Protein AF-0000000076552518 (afdb_homodimer)

Nearest PDB structures (foldseek):
  6man-assembly1_A  TM=9.124E-01  e=2.185E-37  Rickettsia bellii RML369-C
  6dlk-assembly1_A  TM=9.193E-01  e=5.960E-36  Rickettsia rickettsii str. 'Sheila Smith'
  6ptv-assembly1_A  TM=9.094E-01  e=1.581E-35  Rickettsia rickettsii str. 'Sheila Smith'
  5w7z-assembly1_A  TM=9.107E-01  e=2.439E-35  Rickettsia conorii str. Malish 7
  6dm6-assembly1_B  TM=9.093E-01  e=4.194E-35  Rickettsia conorii str. Malish 7

InterPro domains:
  IPR001001 DNA polymerase III, beta sliding clamp [PIRSF000804] (11-383)
  IPR001001 DNA polymerase III, beta sliding clamp [PTHR30478] (12-383)
  IPR001001 DNA polymerase III, beta sliding clamp [SM00480] (27-379)
  IPR001001 DNA polymerase III, beta sliding clamp [TIGR00663] (12-382)
  IPR001001 DNA polymerase III, beta sliding clamp [cd00140] (11-382)
  IPR022634 DNA polymerase III, beta sliding clamp, N-terminal [PF00712] (12-129)
  IPR022635 DNA polymerase III, beta sliding clamp, C-terminal [PF02768] (260-382)
  IPR022637 DNA polymerase III, beta sliding clamp, central [PF02767] (139-256)
  IPR046938 DNA clamp superfamily [SSF55979] (10-126)
  IPR046938 DNA clamp superfamily [SSF55979] (138-257)
  IPR046938 DNA clamp superfamily [SSF55979] (259-383)

pLDDT: mean 94.81, std 9.55, range [23.59, 98.88]

Radius of gyration: 32.51 Å; Cα contacts (8 Å, |Δi|>4): 1850; chains: 2; bounding box: 91×84×56 Å

Foldseek 3Di:
DPPPDQPPKKWKKKDWLVQVLVVLVLFLLQQDPDDPDVQLQKWKWWDDDQKIWIWHHPPQKMKIFIDGIGTPMTDMAIFRRVVVNVVSVPADTDMWIWIQDPQRWIWIDDVPDIDITHTDDPVPDDDDDDDDPDQWKKDFLVVLLLQLLQALVAQAPDVVPQQQQFWKWKDAQFKIKIWHHRPFKIKIKMFGRHGIPNHHDIDIFTDGSSLSVSSNVLSVPAPDRIWIWDDDPFKTWIGGPRMIMMGTTGDDDDDPVVVQDDDPFDWKWKDQLLLVLVQLVVQLQAADPVQSKWKWKDDDQKTKIKHHDPPRGIDMDMDRGDTDDPIAMEMFRSVLSNSNSVSVVSGAMKMWTGDHRQGKIWIDHPPDDPRMDIIMIGGTDDD/DPPPPQPPKKWKKKDWLVQVLVVLVLFLLQQDPDDPDVQLQWWKWWDDDQKIWTWHHPPFKMKIFIDGIGTPMTHMAIFRRVVVNVVSVPADTDMWIWIQDPQRWIWIDDVPDIDITHTDDPVPDDDDDDDDPDQWKKDFLVVLLLQLLQALVAQAPDVVPQQQQFWKWKDAQFKIKIWHHRPFKIKIKMFGRHGIPNHHDIDIFTDGSSLSVSSNVLSVPAPDRIWIWDDDPFKTWIGGPRMIMMGTTGDDDDDPVVVQDDDQFDWKWKDQLLLVLVQLVVQLQAADPVQSKWKWKDDDQKTKIKHHDPVRGIDMDMDRTDTDDPIAMEMFRSVLSNSNSVSVVSGAMKMWTGDHRQGKIWIDHPPDDPRMDIIMIGGTDDD

Secondary structure (DSSP, 8-state):
-----------EEEEEHHHHHHHHHHHHTTS-SS-SSGGGGEEEEEEETTEEEEEEE-SSEEEEEEEEEEEEE-EEEEEEHHHHHHHHHHSPSSEEEEEE-GGGEEEEEETTEEEEEE---GGGSPP-PPPPSS--EEEEHHHHHHHHHHHGGGS---TT-GGGSEEEEEEETTEEEEEEE-SSEEEEEEEES---TT--SEEEEEEEHHHHHHHHHHHHT---SEEEEEE-SSEEEEEETTEEEEEEPP-SPPP-GGGGS-S---EEEEEEHHHHHHHHHHHHTTS-TTT-EEEEEE-SSEEEEEEEETTTEEEEEEEE----S--EEEEEEHHHHHHHHHHTTT-SEEEEEESSSSSPEEEEETT--TTEEEEEEEPPB--/--------PPPEEEEEHHHHHHHHHHHHTTS-SS-SSGGGGEEEEEEETTEEEEEEE-SSEEEEEEEEEEEEE-EEEEEEHHHHHHHHHHSPSSEEEEEE-GGGEEEEEETTEEEEEE---GGGSPP-PPPPSS--EEEEHHHHHHHHHHHGGGS---TT-GGGSEEEEEEETTEEEEEEE-SSEEEEEEEES---TT--SEEEEEEEHHHHHHHHHHHHT---SEEEEEE-SSEEEEEETTEEEEEEPPPSPPP-GGGGS-S---EEEEEEHHHHHHHHHHHHTTS-TTT-EEEEEE-SSEEEEEEEETTTEEEEEEEE----S--EEEEEEHHHHHHHHHHTTT-SEEEEEESSSSSPEEEEETT--TTEEEEEEEPPB--

Sequence (766 aa):
MAETAPPTGNLEITVSRAELLRELTAAQSVVERKTTIPILSNFLFEAADDKLTITATDLDQSLRTSCVAKVKKPGACTIPARKLYDYIKLLPEGDISIKLMDNHWVQLRAGRSNTKMVGMARANFPQVPEFPASGAVKISVPSLKNMVSKTIFSISNEESRYTLNGALLVLKAESMAMVATDGHRLAHIEKLGETLDGISGEKKTLIPRKALSELSGLLSNTDAETLDFADDDQTLFFRVGGRVLTSRKLTGQFPNYEAVLPRDNNKFVIVRSEDLMGSIQRVAQFADERSGAIKIRLEQNELKLSSSSTDAGESEDSIETPYNYDPLVVGFNSQYLLDFLKAIGNTGEVRLEFKDAQSAGQMRPEDGNEDVKYRYILMPMRIMAETAPPTGNLEITVSRAELLRELTAAQSVVERKTTIPILSNFLFEAADDKLTITATDLDQSLRTSCVAKVKKPGACTIPARKLYDYIKLLPEGDISIKLMDNHWVQLRAGRSNTKMVGMARANFPQVPEFPASGAVKISVPSLKNMVSKTIFSISNEESRYTLNGALLVLKAESMAMVATDGHRLAHIEKLGETLDGISGEKKTLIPRKALSELSGLLSNTDAETLDFADDDQTLFFRVGGRVLTSRKLTGQFPNYEAVLPRDNNKFVIVRSEDLMGSIQRVAQFADERSGAIKIRLEQNELKLSSSSTDAGESEDSIETPYNYDPLVVGFNSQYLLDFLKAIGNTGEVRLEFKDAQSAGQMRPEDGNEDVKYRYILMPMRI

Solvent-accessible surface area (backbone atoms only — not comparable to full-atom values): 39518 Å² total; per-residue (Å²): 128,84,78,71,69,74,69,83,44,58,23,29,36,37,32,44,40,67,57,50,48,54,50,44,62,69,31,51,76,52,33,52,93,73,71,94,53,70,68,38,43,25,31,38,41,38,36,51,94,46,27,34,36,40,36,22,30,66,83,52,36,35,33,39,35,64,43,70,22,51,59,80,32,43,17,56,40,27,40,45,36,66,61,48,50,60,48,57,71,60,50,71,87,49,57,33,36,39,34,50,48,76,92,36,26,35,36,40,35,41,90,61,33,44,33,36,34,58,31,47,63,56,88,73,49,78,86,73,89,72,80,72,93,68,79,58,29,60,40,53,32,70,59,50,46,53,42,46,60,55,19,59,85,30,33,30,85,51,78,88,42,64,54,28,30,18,33,40,38,38,41,27,39,46,25,39,33,37,37,13,27,53,86,55,36,36,18,37,35,34,37,50,80,39,73,25,65,90,45,76,62,76,46,77,46,45,42,34,49,69,54,50,54,53,46,48,57,52,54,72,71,52,89,51,64,48,27,40,37,39,70,61,96,53,39,37,34,38,33,52,75,81,30,38,39,36,28,51,47,58,72,78,76,64,74,74,59,74,77,71,54,78,84,69,54,79,37,62,39,59,44,46,29,50,59,52,49,48,43,48,58,53,19,48,74,16,17,36,86,87,67,31,41,31,37,40,37,38,48,86,34,27,43,34,38,29,21,54,26,92,86,56,23,36,23,32,27,54,43,84,31,73,38,90,61,81,67,46,59,37,20,33,44,43,63,64,54,48,53,53,42,55,51,63,65,44,54,63,40,32,30,42,34,30,62,54,56,76,45,56,30,38,39,29,63,62,82,53,55,93,46,42,50,57,44,35,37,37,49,49,42,93,118,131,82,79,72,69,74,64,85,45,58,24,28,36,37,32,44,41,66,56,49,48,56,50,42,62,70,32,52,76,51,34,51,93,75,71,94,53,70,69,38,42,22,30,38,41,39,36,51,94,44,27,34,36,40,35,22,30,65,84,53,37,36,34,40,34,63,45,73,24,51,59,80,31,42,17,55,39,28,41,47,36,65,62,47,50,60,49,58,70,59,52,71,89,50,57,32,37,39,32,50,47,77,92,36,26,34,37,40,36,41,90,60,32,43,34,35,33,59,32,48,63,55,87,72,49,79,87,73,89,72,80,70,94,68,78,58,29,60,40,53,32,69,59,50,45,50,42,46,60,53,18,59,86,29,32,30,85,50,79,89,43,62,56,28,32,18,34,39,37,37,42,27,40,45,25,40,33,36,37,14,28,52,84,53,36,33,18,37,35,35,37,51,80,40,74,24,64,89,45,76,62,77,46,78,46,43,42,35,49,69,54,49,54,53,47,47,56,51,54,75,71,52,88,52,66,49,26,41,38,38,70,64,96,53,38,36,33,38,33,53,74,78,29,38,41,37,28,50,47,61,71,78,75,65,76,75,60,74,76,70,54,79,85,70,55,79,37,62,40,60,45,49,29,52,59,51,50,47,43,48,57,54,20,48,73,16,19,36,86,86,67,32,41,31,36,40,37,40,45,87,34,26,43,33,39,32,20,54,23,95,86,55,23,34,22,32,28,55,44,84,33,73,40,91,60,81,68,47,62,38,21,34,45,43,64,64,56,48,52,54,40,56,50,64,65,44,53,61,41,31,31,42,34,29,62,56,56,76,46,57,32,37,38,30,62,62,81,55,55,93,46,43,50,56,44,35,37,37,50,48,41,93,118

Structure (mmCIF, N/CA/C/O backbone):
data_AF-0000000076552518-model_v1
#
loop_
_entity.id
_entity.type
_entity.pdbx_description
1 polymer 'Beta sliding clamp'
#
loop_
_atom_site.group_PDB
_atom_site.id
_atom_site.type_symbol
_atom_site.label_atom_id
_atom_site.label_alt_id
_atom_site.label_comp_id
_atom_site.label_asym_id
_atom_site.label_entity_id
_atom_site.label_seq_id
_atom_site.pdbx_PDB_ins_code
_atom_site.Cartn_x
_atom_site.Cartn_y
_atom_site.Cartn_z
_atom_site.occupancy
_atom_site.B_iso_or_equiv
_atom_site.auth_seq_id
_atom_site.auth_comp_id
_atom_site.auth_asym_id
_atom_site.auth_atom_id
_atom_site.pdbx_PDB_model_num
ATOM 1 N N . MET A 1 1 ? -46.531 -30.109 -12.133 1 23.97 1 MET A N 1
ATOM 2 C CA . MET A 1 1 ? -45.625 -29.656 -11.086 1 23.97 1 MET A CA 1
ATOM 3 C C . MET A 1 1 ? -45.469 -28.141 -11.141 1 23.97 1 MET A C 1
ATOM 5 O O . MET A 1 1 ? -45.094 -27.578 -12.18 1 23.97 1 MET A O 1
ATOM 9 N N . ALA A 1 2 ? -46.25 -27.406 -10.18 1 28.69 2 ALA A N 1
ATOM 10 C CA . ALA A 1 2 ? -46.5 -25.969 -10.258 1 28.69 2 ALA A CA 1
ATOM 11 C C . ALA A 1 2 ? -45.188 -25.188 -10.352 1 28.69 2 ALA A C 1
ATOM 13 O O . ALA A 1 2 ? -44.25 -25.422 -9.578 1 28.69 2 ALA A O 1
ATOM 14 N N . GLU A 1 3 ? -44.75 -24.734 -11.484 1 29.86 3 GLU A N 1
ATOM 15 C CA . GLU A 1 3 ? -43.688 -23.781 -11.75 1 29.86 3 GLU A CA 1
ATOM 16 C C . GLU A 1 3 ? -43.688 -22.641 -10.719 1 29.86 3 GLU A C 1
ATOM 18 O O . GLU A 1 3 ? -44.625 -21.828 -10.695 1 29.86 3 GLU A O 1
ATOM 23 N N . THR A 1 4 ? -43.281 -22.891 -9.523 1 33.81 4 THR A N 1
ATOM 24 C CA . THR A 1 4 ? -43.406 -21.953 -8.406 1 33.81 4 THR A CA 1
ATOM 25 C C . THR A 1 4 ? -42.812 -20.609 -8.781 1 33.81 4 THR A C 1
ATOM 27 O O . THR A 1 4 ? -41.656 -20.516 -9.203 1 33.81 4 THR A O 1
ATOM 30 N N . ALA A 1 5 ? -43.656 -19.656 -9.125 1 38.97 5 ALA A N 1
ATOM 31 C CA . ALA A 1 5 ? -43.312 -18.25 -9.398 1 38.97 5 ALA A CA 1
ATOM 32 C C . ALA A 1 5 ? -42.25 -17.75 -8.406 1 38.97 5 ALA A C 1
ATOM 34 O O . ALA A 1 5 ? -42.344 -18.047 -7.207 1 38.97 5 ALA A O 1
ATOM 35 N N . PRO A 1 6 ? -41 -17.453 -8.914 1 42.34 6 PRO A N 1
ATOM 36 C CA . PRO A 1 6 ? -40.094 -16.875 -7.918 1 42.34 6 PRO A CA 1
ATOM 37 C C . PRO A 1 6 ? -40.812 -15.93 -6.957 1 42.34 6 PRO A C 1
ATOM 39 O O . PRO A 1 6 ? -41.844 -15.328 -7.32 1 42.34 6 PRO A O 1
ATOM 42 N N . PRO A 1 7 ? -40.75 -16.094 -5.621 1 45.88 7 PRO A N 1
ATOM 43 C CA . PRO A 1 7 ? -41.5 -15.234 -4.715 1 45.88 7 PRO A CA 1
ATOM 44 C C . PRO A 1 7 ? -41.406 -13.75 -5.086 1 45.88 7 PRO A C 1
ATOM 46 O O . PRO A 1 7 ? -40.312 -13.242 -5.355 1 45.88 7 PRO A O 1
ATOM 49 N N . THR A 1 8 ? -42.219 -13.195 -5.77 1 49.84 8 THR A N 1
ATOM 50 C CA . THR A 1 8 ? -42.344 -11.773 -6.059 1 49.84 8 THR A CA 1
ATOM 51 C C . THR A 1 8 ? -42.281 -10.953 -4.773 1 49.84 8 THR A C 1
ATOM 53 O O . THR A 1 8 ? -42.781 -9.82 -4.734 1 49.84 8 THR A O 1
ATOM 56 N N . GLY A 1 9 ? -42.031 -11.609 -3.486 1 60.78 9 GLY A N 1
ATOM 57 C CA . GLY A 1 9 ? -42.094 -10.844 -2.256 1 60.78 9 GLY A CA 1
ATOM 58 C C . GLY A 1 9 ? -40.969 -9.828 -2.115 1 60.78 9 GLY A C 1
ATOM 59 O O . GLY A 1 9 ? -40.031 -9.844 -2.883 1 60.78 9 GLY A O 1
ATOM 60 N N . ASN A 1 10 ? -41.188 -8.695 -1.335 1 83 10 ASN A N 1
ATOM 61 C CA . ASN A 1 10 ? -40.281 -7.664 -0.858 1 83 10 ASN A CA 1
ATOM 62 C C . ASN A 1 10 ? -39.281 -8.219 0.154 1 83 10 ASN A C 1
ATOM 64 O O . ASN A 1 10 ? -39.688 -8.859 1.13 1 83 10 ASN A O 1
ATOM 68 N N . LEU A 1 11 ? -37.969 -8.273 -0.072 1 95.81 11 LEU A N 1
ATOM 69 C CA . LEU A 1 11 ? -36.906 -8.789 0.781 1 95.81 11 LEU A CA 1
ATOM 70 C C . LEU A 1 11 ? -36.781 -7.973 2.061 1 95.81 11 LEU A C 1
ATOM 72 O O . LEU A 1 11 ? -36.656 -6.75 2.006 1 95.81 11 LEU A O 1
ATOM 76 N N . GLU A 1 12 ? -36.938 -8.648 3.246 1 98.25 12 GLU A N 1
ATOM 77 C CA . GLU A 1 12 ? -36.688 -8.055 4.559 1 98.25 12 GLU A CA 1
ATOM 78 C C . GLU A 1 12 ? -35.969 -9.039 5.48 1 98.25 12 GLU A C 1
ATOM 80 O O . GLU A 1 12 ? -36.562 -10.055 5.887 1 98.25 12 GLU A O 1
ATOM 85 N N . ILE A 1 13 ? -34.75 -8.703 5.82 1 98.75 13 ILE A N 1
ATOM 86 C CA . ILE A 1 13 ? -33.969 -9.656 6.59 1 98.75 13 ILE A CA 1
ATOM 87 C C . ILE A 1 13 ? -33.156 -8.914 7.645 1 98.75 13 ILE A C 1
ATOM 89 O O . ILE A 1 13 ? -33 -7.695 7.582 1 98.75 13 ILE A O 1
ATOM 93 N N . THR A 1 14 ? -32.656 -9.656 8.617 1 98.81 14 THR A N 1
ATOM 94 C CA . THR A 1 14 ? -31.641 -9.219 9.578 1 98.81 14 THR A CA 1
ATOM 95 C C . THR A 1 14 ? -30.438 -10.164 9.57 1 98.81 14 THR A C 1
ATOM 97 O O . THR A 1 14 ? -30.609 -11.383 9.617 1 98.81 14 THR A O 1
ATOM 100 N N . VAL A 1 15 ? -29.297 -9.641 9.461 1 98.75 15 VAL A N 1
ATOM 101 C CA . VAL A 1 15 ? -28.078 -10.438 9.359 1 98.75 15 VAL A CA 1
ATOM 102 C C . VAL A 1 15 ? -26.984 -9.82 10.227 1 98.75 15 VAL A C 1
ATOM 104 O O . VAL A 1 15 ? -26.969 -8.609 10.445 1 98.75 15 VAL A O 1
ATOM 107 N N . SER A 1 16 ? -26.094 -10.656 10.711 1 98.5 16 SER A N 1
ATOM 108 C CA . SER A 1 16 ? -24.953 -10.141 11.469 1 98.5 16 SER A CA 1
ATOM 109 C C . SER A 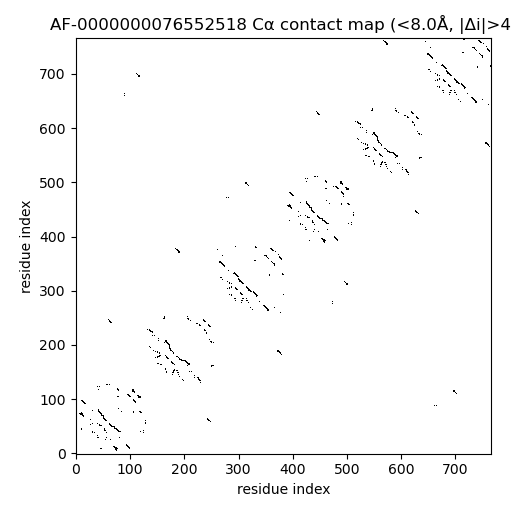1 16 ? -23.953 -9.438 10.562 1 98.5 16 SER A C 1
ATOM 111 O O . SER A 1 16 ? -23.625 -9.93 9.484 1 98.5 16 SER A O 1
ATOM 113 N N . ARG A 1 17 ? -23.391 -8.289 11.023 1 98.44 17 ARG A N 1
ATOM 114 C CA . ARG A 1 17 ? -22.391 -7.547 10.273 1 98.44 17 ARG A CA 1
ATOM 115 C C . ARG A 1 17 ? -21.172 -8.414 9.992 1 98.44 17 ARG A C 1
ATOM 117 O O . ARG A 1 17 ? -20.641 -8.414 8.875 1 98.44 17 ARG A O 1
ATOM 124 N N . ALA A 1 18 ? -20.75 -9.156 10.938 1 98.38 18 ALA A N 1
ATOM 125 C CA . ALA A 1 18 ? -19.562 -9.992 10.805 1 98.38 18 ALA A CA 1
ATOM 126 C C . ALA A 1 18 ? -19.75 -11.055 9.727 1 98.38 18 ALA A C 1
ATOM 128 O O . ALA A 1 18 ? -18.875 -11.25 8.875 1 98.38 18 ALA A O 1
ATOM 129 N N . GLU A 1 19 ? -20.891 -11.711 9.727 1 98 19 GLU A N 1
ATOM 130 C CA . GLU A 1 19 ? -21.172 -12.766 8.758 1 98 19 GLU A CA 1
ATOM 131 C C . GLU A 1 19 ? -21.312 -12.195 7.352 1 98 19 GLU A C 1
ATOM 133 O O . GLU A 1 19 ? -20.797 -12.766 6.391 1 98 19 GLU A O 1
ATOM 138 N N . LEU A 1 20 ? -22.016 -11.125 7.312 1 98.81 20 LEU A N 1
ATOM 139 C CA . LEU A 1 20 ? -22.219 -10.492 6.012 1 98.81 20 LEU A CA 1
ATOM 140 C C . LEU A 1 20 ? -20.891 -10.039 5.414 1 98.81 20 LEU A C 1
ATOM 142 O O . LEU A 1 20 ? -20.609 -10.297 4.238 1 98.81 20 LEU A O 1
ATOM 146 N N . LEU A 1 21 ? -20.078 -9.375 6.199 1 98.75 21 LEU A N 1
ATOM 147 C CA . LEU A 1 21 ? -18.797 -8.883 5.723 1 98.75 21 LEU A CA 1
ATOM 148 C C . LEU A 1 21 ? -17.906 -10.031 5.25 1 98.75 21 LEU A C 1
ATOM 150 O O . LEU A 1 21 ? -17.219 -9.922 4.234 1 98.75 21 LEU A O 1
ATOM 154 N N . ARG A 1 22 ? -17.906 -11.117 5.973 1 97.88 22 ARG A N 1
ATOM 155 C CA . ARG A 1 22 ? -17.125 -12.289 5.605 1 97.88 22 ARG A CA 1
ATOM 156 C C . ARG A 1 22 ? -17.5 -12.781 4.207 1 97.88 22 ARG A C 1
ATOM 158 O O . ARG A 1 22 ? -16.609 -13.039 3.387 1 97.88 22 ARG A O 1
ATOM 165 N N . GLU A 1 23 ? -18.75 -12.867 3.941 1 98.38 23 GLU A N 1
ATOM 166 C CA . GLU A 1 23 ? -19.219 -13.391 2.658 1 98.38 23 GLU A CA 1
ATOM 167 C C . GLU A 1 23 ? -19 -12.375 1.539 1 98.38 23 GLU A C 1
ATOM 169 O O . GLU A 1 23 ? -18.656 -12.742 0.415 1 98.38 23 GLU A O 1
ATOM 174 N N . LEU A 1 24 ? -19.25 -11.109 1.886 1 98.75 24 LEU A N 1
ATOM 175 C CA . LEU A 1 24 ? -19 -10.078 0.892 1 98.75 24 LEU A CA 1
ATOM 176 C C . LEU A 1 24 ? -17.516 -10.039 0.52 1 98.75 24 LEU A C 1
ATOM 178 O O . LEU A 1 24 ? -17.172 -9.797 -0.64 1 98.75 24 LEU A O 1
ATOM 182 N N . THR A 1 25 ? -16.656 -10.242 1.462 1 98.25 25 THR A N 1
ATOM 183 C CA . THR A 1 25 ? -15.219 -10.258 1.227 1 98.25 25 THR A CA 1
ATOM 184 C C . THR A 1 25 ? -14.844 -11.367 0.254 1 98.25 25 THR A C 1
ATOM 186 O O . THR A 1 25 ? -14.008 -11.172 -0.627 1 98.25 25 THR A O 1
ATOM 189 N N . ALA A 1 26 ? -15.469 -12.453 0.368 1 97.44 26 ALA A N 1
ATOM 190 C CA . ALA A 1 26 ? -15.195 -13.578 -0.517 1 97.44 26 ALA A CA 1
ATOM 191 C C . ALA A 1 26 ? -15.695 -13.297 -1.934 1 97.44 26 ALA A C 1
ATOM 193 O O . ALA A 1 26 ? -15.047 -13.688 -2.91 1 97.44 26 ALA A O 1
ATOM 194 N N . ALA A 1 27 ? -16.75 -12.57 -2.053 1 98 27 ALA A N 1
ATOM 195 C CA . ALA A 1 27 ? -17.438 -12.477 -3.334 1 98 27 ALA A CA 1
ATOM 196 C C . ALA A 1 27 ? -17 -11.234 -4.105 1 98 27 ALA A C 1
ATOM 198 O O . ALA A 1 27 ? -17.141 -11.172 -5.332 1 98 27 ALA A O 1
ATOM 199 N N . GLN A 1 28 ? -16.531 -10.258 -3.398 1 97.06 28 GLN A N 1
ATOM 200 C CA . GLN A 1 28 ? -16.328 -8.938 -3.988 1 97.06 28 GLN A CA 1
ATOM 201 C C . GLN A 1 28 ? -15.305 -9.008 -5.121 1 97.06 28 GLN A C 1
ATOM 203 O O . GLN A 1 28 ? -15.398 -8.25 -6.094 1 97.06 28 GLN A O 1
ATOM 208 N N . SER A 1 29 ? -14.367 -9.922 -5.047 1 96.44 29 SER A N 1
ATOM 209 C CA . SER A 1 29 ? -13.281 -9.977 -6.027 1 96.44 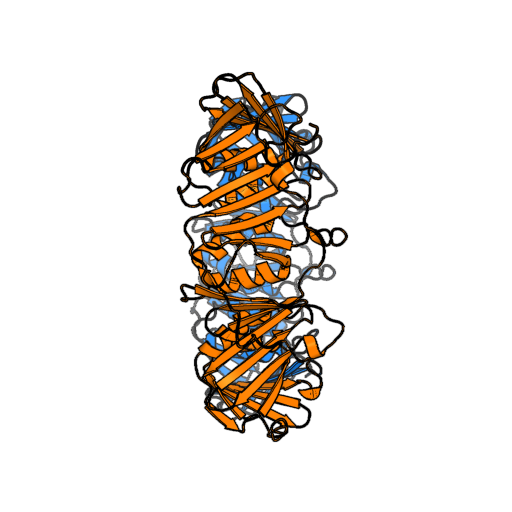29 SER A CA 1
ATOM 210 C C . SER A 1 29 ? -13.797 -10.438 -7.391 1 96.44 29 SER A C 1
ATOM 212 O O . SER A 1 29 ? -13.148 -10.195 -8.414 1 96.44 29 SER A O 1
ATOM 214 N N . VAL A 1 30 ? -14.914 -11.102 -7.453 1 97.69 30 VAL A N 1
ATOM 215 C CA . VAL A 1 30 ? -15.484 -11.602 -8.703 1 97.69 30 VAL A CA 1
ATOM 216 C C . VAL A 1 30 ? -16.094 -10.445 -9.492 1 97.69 30 VAL A C 1
ATOM 218 O O . VAL A 1 30 ? -16.141 -10.484 -10.727 1 97.69 30 VAL A O 1
ATOM 221 N N . VAL A 1 31 ? -16.562 -9.422 -8.75 1 97.06 31 VAL A N 1
ATOM 222 C CA . VAL A 1 31 ? -17.188 -8.258 -9.367 1 97.06 31 VAL A CA 1
ATOM 223 C C . VAL A 1 31 ? -16.125 -7.379 -10.008 1 97.06 31 VAL A C 1
ATOM 225 O O . VAL A 1 31 ? -15.211 -6.902 -9.328 1 97.06 31 VAL A O 1
ATOM 228 N N . GLU A 1 32 ? -16.25 -7.184 -11.258 1 92.88 32 GLU A N 1
ATOM 229 C CA . GLU A 1 32 ? -15.25 -6.395 -11.969 1 92.88 32 GLU A CA 1
ATOM 230 C C . GLU A 1 32 ? -15.32 -4.922 -11.562 1 92.88 32 GLU A C 1
ATOM 232 O O . GLU A 1 32 ? -16.406 -4.387 -11.344 1 92.88 32 GLU A O 1
ATOM 237 N N . ARG A 1 33 ? -14.227 -4.332 -11.523 1 87.56 33 ARG A N 1
ATOM 238 C CA . ARG A 1 33 ? -14.156 -2.918 -11.18 1 87.56 33 ARG A CA 1
ATOM 239 C C . ARG A 1 33 ? -14.812 -2.057 -12.25 1 87.56 33 ARG A C 1
ATOM 241 O O . ARG A 1 33 ? -15.547 -1.116 -11.945 1 87.56 33 ARG A O 1
ATOM 248 N N . LYS A 1 34 ? -14.602 -2.414 -13.477 1 88.75 34 LYS A N 1
ATOM 249 C CA . LYS A 1 34 ? -15.211 -1.715 -14.602 1 88.75 34 LYS A CA 1
ATOM 250 C C . LYS A 1 34 ? -15.984 -2.68 -15.492 1 88.75 34 LYS A C 1
ATOM 252 O O . LYS A 1 34 ? -15.508 -3.779 -15.789 1 88.75 34 LYS A O 1
ATOM 257 N N . THR A 1 35 ? -17.25 -2.326 -15.781 1 89.94 35 THR A N 1
ATOM 258 C CA . THR A 1 35 ? -18.078 -3.123 -16.688 1 89.94 35 THR A CA 1
ATOM 259 C C . THR A 1 35 ? -19.031 -2.232 -17.484 1 89.94 35 THR A C 1
ATOM 261 O O . THR A 1 35 ? -19.438 -1.176 -17 1 89.94 35 THR A O 1
ATOM 264 N N . THR A 1 36 ? -19.359 -2.666 -18.688 1 92.06 36 THR A N 1
ATOM 265 C CA . THR A 1 36 ? -20.328 -1.96 -19.531 1 92.06 36 THR A CA 1
ATOM 266 C C . THR A 1 36 ? -21.734 -2.465 -19.266 1 92.06 36 THR A C 1
ATOM 268 O O . THR A 1 36 ? -22.719 -1.871 -19.734 1 92.06 36 THR A O 1
ATOM 271 N N . ILE A 1 37 ? -21.891 -3.549 -18.547 1 96.06 37 ILE A N 1
ATOM 272 C CA . ILE A 1 37 ? -23.188 -4.098 -18.156 1 96.06 37 ILE A CA 1
ATOM 273 C C . ILE A 1 37 ? -23.453 -3.785 -16.688 1 96.06 37 ILE A C 1
ATOM 275 O O . ILE A 1 37 ? -23.016 -4.516 -15.797 1 96.06 37 ILE A O 1
ATOM 279 N N . PRO A 1 38 ? -24.219 -2.84 -16.391 1 94.81 38 PRO A N 1
ATOM 280 C CA . PRO A 1 38 ? -24.344 -2.266 -15.047 1 94.81 38 PRO A CA 1
ATOM 281 C C . PRO A 1 38 ? -24.734 -3.299 -14 1 94.81 38 PRO A C 1
ATOM 283 O O . PRO A 1 38 ? -24.25 -3.246 -12.859 1 94.81 38 PRO A O 1
ATOM 286 N N . ILE A 1 39 ? -25.547 -4.266 -14.344 1 97.19 39 ILE A N 1
ATOM 287 C CA . ILE A 1 39 ? -26.078 -5.199 -13.352 1 97.19 39 ILE A CA 1
ATOM 288 C C . ILE A 1 39 ? -24.953 -6.082 -12.82 1 97.19 39 ILE A C 1
ATOM 290 O O . ILE A 1 39 ? -25.047 -6.637 -11.727 1 97.19 39 ILE A O 1
ATOM 294 N N . LEU A 1 40 ? -23.859 -6.18 -13.57 1 98.19 40 LEU A N 1
ATOM 295 C CA . LEU A 1 40 ? -22.734 -7.031 -13.188 1 98.19 40 LEU A CA 1
ATOM 296 C C . LEU A 1 40 ? -21.891 -6.359 -12.109 1 98.19 40 LEU A C 1
ATOM 298 O O . LEU A 1 40 ? -21.031 -7.004 -11.5 1 98.19 40 LEU A O 1
ATOM 302 N N . SER A 1 41 ? -22.203 -5.148 -11.812 1 97.62 41 SER A N 1
ATOM 303 C CA . SER A 1 41 ? -21.547 -4.441 -10.719 1 97.62 41 SER A CA 1
ATOM 304 C C . SER A 1 41 ? -22.281 -4.652 -9.398 1 97.62 41 SER A C 1
ATOM 306 O O . SER A 1 41 ? -21.953 -4.012 -8.398 1 97.62 41 SER A O 1
ATOM 308 N N . ASN A 1 42 ? -23.25 -5.539 -9.406 1 97.94 42 ASN A N 1
ATOM 309 C CA . ASN A 1 42 ? -24.078 -5.789 -8.234 1 97.94 42 ASN A CA 1
ATOM 310 C C . ASN A 1 42 ? -23.859 -7.199 -7.695 1 97.94 42 ASN A C 1
ATOM 312 O O . ASN A 1 42 ? -23.453 -8.102 -8.43 1 97.94 42 ASN A O 1
ATOM 316 N N . PHE A 1 43 ? -24.094 -7.293 -6.418 1 98.69 43 PHE A N 1
ATOM 317 C CA . PHE A 1 43 ? -24.406 -8.602 -5.859 1 98.69 43 PHE A CA 1
ATOM 318 C C . PHE A 1 43 ? -25.891 -8.945 -6.07 1 98.69 43 PHE A C 1
ATOM 320 O O . PHE A 1 43 ? -26.734 -8.055 -6.074 1 98.69 43 PHE A O 1
ATOM 327 N N . LEU A 1 44 ? -26.188 -10.211 -6.223 1 98.69 44 LEU A N 1
ATOM 328 C CA . LEU A 1 44 ? -27.547 -10.719 -6.078 1 98.69 44 LEU A CA 1
ATOM 329 C C . LEU A 1 44 ? -27.766 -11.281 -4.68 1 98.69 44 LEU A C 1
ATOM 331 O O . LEU A 1 44 ? -27.031 -12.172 -4.242 1 98.69 44 LEU A O 1
ATOM 335 N N . PHE A 1 45 ? -28.734 -10.727 -4 1 98.75 45 PHE A N 1
ATOM 336 C CA . PHE A 1 45 ? -29.188 -11.219 -2.705 1 98.75 45 PHE A CA 1
ATOM 337 C C . PHE A 1 45 ? -30.469 -12.031 -2.848 1 98.75 45 PHE A C 1
ATOM 339 O O . PHE A 1 45 ? -31.438 -11.57 -3.467 1 98.75 45 PHE A O 1
ATOM 346 N N . GLU A 1 46 ? -30.484 -13.219 -2.32 1 98.44 46 GLU A N 1
ATOM 347 C CA . GLU A 1 46 ? -31.688 -14.047 -2.23 1 98.44 46 GLU A CA 1
ATOM 348 C C . GLU A 1 46 ? -31.875 -14.586 -0.815 1 98.44 46 GLU A C 1
ATOM 350 O O . GLU A 1 46 ? -31 -15.273 -0.282 1 98.44 46 GLU A O 1
ATOM 355 N N . ALA A 1 47 ? -33 -14.266 -0.235 1 98.31 47 ALA A N 1
ATOM 356 C CA . ALA A 1 47 ? -33.25 -14.648 1.154 1 98.31 47 ALA A CA 1
ATOM 357 C C . ALA A 1 47 ? -34.469 -15.578 1.265 1 98.31 47 ALA A C 1
ATOM 359 O O . ALA A 1 47 ? -35.531 -15.281 0.742 1 98.31 47 ALA A O 1
ATOM 360 N N . ALA A 1 48 ? -34.25 -16.734 1.883 1 97.12 48 ALA A N 1
ATOM 361 C CA . ALA A 1 48 ? -35.281 -17.703 2.203 1 97.12 48 ALA A CA 1
ATOM 362 C C . ALA A 1 48 ? -34.812 -18.656 3.295 1 97.12 48 ALA A C 1
ATOM 364 O O . ALA A 1 48 ? -33.625 -18.922 3.443 1 97.12 48 ALA A O 1
ATOM 365 N N . ASP A 1 49 ? -35.75 -19.188 4.117 1 93.88 49 ASP A N 1
ATOM 366 C CA . ASP A 1 49 ? -35.5 -20.266 5.059 1 93.88 49 ASP A CA 1
ATOM 367 C C . ASP A 1 49 ? -34.312 -19.938 5.988 1 93.88 49 ASP A C 1
ATOM 369 O O . ASP A 1 49 ? -33.406 -20.734 6.141 1 93.88 49 ASP A O 1
ATOM 373 N N . ASP A 1 50 ? -34.25 -18.734 6.512 1 96.69 50 ASP A N 1
ATOM 374 C CA . ASP A 1 50 ? -33.281 -18.25 7.492 1 96.69 50 ASP A CA 1
ATOM 375 C C . ASP A 1 50 ? -31.875 -18.203 6.902 1 96.69 50 ASP A C 1
ATOM 377 O O . ASP A 1 50 ? -30.891 -18.484 7.598 1 96.69 50 ASP A O 1
ATOM 381 N N . LYS A 1 51 ? -31.891 -18 5.582 1 97.94 51 LYS A N 1
ATOM 382 C CA . LYS A 1 51 ? -30.609 -17.969 4.871 1 97.94 51 LYS A CA 1
ATOM 383 C C . LYS A 1 51 ? -30.562 -16.844 3.85 1 97.94 51 LYS A C 1
ATOM 385 O O . LYS A 1 51 ? -31.547 -16.594 3.152 1 97.94 51 LYS A O 1
ATOM 390 N N . LEU A 1 52 ? -29.453 -16.172 3.803 1 98.75 52 LEU A N 1
ATOM 391 C CA . LEU A 1 52 ? -29.156 -15.219 2.742 1 98.75 52 LEU A CA 1
ATOM 392 C C . LEU A 1 52 ? -28.109 -15.773 1.789 1 98.75 52 LEU A C 1
ATOM 394 O O . LEU A 1 52 ? -27 -16.109 2.211 1 98.75 52 LEU A O 1
ATOM 398 N N . THR A 1 53 ? -28.438 -15.883 0.541 1 98.62 53 THR A N 1
ATOM 399 C CA . THR A 1 53 ? -27.5 -16.266 -0.505 1 98.62 53 THR A CA 1
ATOM 400 C C . THR A 1 53 ? -27.016 -15.047 -1.274 1 98.62 53 THR A C 1
ATOM 402 O O . THR A 1 53 ? -27.812 -14.172 -1.631 1 98.62 53 THR A O 1
ATOM 405 N N . ILE A 1 54 ? -25.766 -14.969 -1.488 1 98.88 54 ILE A N 1
ATOM 406 C CA . ILE A 1 54 ? -25.125 -13.875 -2.207 1 98.88 54 ILE A CA 1
ATOM 407 C C . ILE A 1 54 ? -24.406 -14.414 -3.445 1 98.88 54 ILE A C 1
ATOM 409 O O . ILE A 1 54 ? -23.609 -15.352 -3.35 1 98.88 54 ILE A O 1
ATOM 413 N N . THR A 1 55 ? -24.688 -13.828 -4.609 1 98.88 55 THR A N 1
ATOM 414 C CA . THR A 1 55 ? -24.078 -14.266 -5.863 1 98.88 55 THR A CA 1
ATOM 415 C C . THR A 1 55 ? -23.391 -13.094 -6.566 1 98.88 55 THR A C 1
ATOM 417 O O . THR A 1 55 ? -23.953 -12.008 -6.664 1 98.88 55 THR A O 1
ATOM 420 N N . ALA A 1 56 ? -22.203 -13.258 -6.973 1 98.69 56 ALA A N 1
ATOM 421 C CA . ALA A 1 56 ? -21.453 -12.352 -7.836 1 98.69 56 ALA A CA 1
ATOM 422 C C . ALA A 1 56 ? -21.047 -13.047 -9.133 1 98.69 56 ALA A C 1
ATOM 424 O O . ALA A 1 56 ? -20.75 -14.242 -9.133 1 98.69 56 ALA A O 1
ATOM 425 N N . THR A 1 57 ? -21.047 -12.289 -10.25 1 98.5 57 THR A N 1
ATOM 426 C CA . THR A 1 57 ? -20.609 -12.883 -11.516 1 98.5 57 THR A CA 1
ATOM 427 C C . THR A 1 57 ? -20.109 -11.805 -12.477 1 98.5 57 THR A C 1
ATOM 429 O O . THR A 1 57 ? -20.562 -10.656 -12.414 1 98.5 57 THR A O 1
ATOM 432 N N . ASP A 1 58 ? -19.141 -12.141 -13.266 1 97.56 58 ASP A N 1
ATOM 433 C CA . ASP A 1 58 ? -18.734 -11.32 -14.398 1 97.56 58 ASP A CA 1
ATOM 434 C C . ASP A 1 58 ? -19.031 -12.016 -15.727 1 97.56 58 ASP A C 1
ATOM 436 O O . ASP A 1 58 ? -18.469 -11.656 -16.766 1 97.56 58 ASP A O 1
ATOM 440 N N . LEU A 1 59 ? -19.875 -13.047 -15.625 1 96.69 59 LEU A N 1
ATOM 441 C CA . LEU A 1 59 ? -20.344 -13.859 -16.734 1 96.69 59 LEU A CA 1
ATOM 442 C C . LEU A 1 59 ? -19.359 -14.992 -17.031 1 96.69 59 LEU A C 1
ATOM 444 O O . LEU A 1 59 ? -19.781 -16.094 -17.422 1 96.69 59 LEU A O 1
ATOM 448 N N . ASP A 1 60 ? -18.109 -14.836 -16.828 1 95.81 60 ASP A N 1
ATOM 449 C CA . ASP A 1 60 ? -17.125 -15.883 -17.031 1 95.81 60 ASP A CA 1
ATOM 450 C C . ASP A 1 60 ? -16.953 -16.734 -15.766 1 95.81 60 ASP A C 1
ATOM 452 O O . ASP A 1 60 ? -16.656 -17.922 -15.852 1 95.81 60 ASP A O 1
ATOM 456 N N . GLN A 1 61 ? -17.094 -16.125 -14.68 1 97.69 61 GLN A N 1
ATOM 457 C CA . GLN A 1 61 ? -17.047 -16.828 -13.406 1 97.69 61 GLN A CA 1
ATOM 458 C C . GLN A 1 61 ? -18.125 -16.297 -12.453 1 97.69 61 GLN A C 1
ATOM 460 O O . GLN A 1 61 ? -18.656 -15.211 -12.656 1 97.69 61 GLN A O 1
ATOM 465 N N . SER A 1 62 ? -18.438 -17.078 -11.477 1 98.62 62 SER A N 1
ATOM 466 C CA . SER A 1 62 ? -19.391 -16.688 -10.445 1 98.62 62 SER A CA 1
ATOM 467 C C . SER A 1 62 ? -19.016 -17.266 -9.086 1 98.62 62 SER A C 1
ATOM 469 O O . SER A 1 62 ? -18.328 -18.281 -9.008 1 98.62 62 SER A O 1
ATOM 471 N N . LEU A 1 63 ? -19.328 -16.594 -8.062 1 98.81 63 LEU A N 1
ATOM 472 C CA . LEU A 1 63 ? -19.234 -17.094 -6.699 1 98.81 63 LEU A CA 1
ATOM 473 C C . LEU A 1 63 ? -20.578 -16.984 -5.98 1 98.81 63 LEU A C 1
ATOM 475 O O . LEU A 1 63 ? -21.188 -15.906 -5.957 1 98.81 63 LEU A O 1
ATOM 479 N N . ARG A 1 64 ? -21.062 -18.047 -5.535 1 98.69 64 ARG A N 1
ATOM 480 C CA . ARG A 1 64 ? -22.266 -18.125 -4.699 1 98.69 64 ARG A CA 1
ATOM 481 C C . ARG A 1 64 ? -21.906 -18.5 -3.266 1 98.69 64 ARG A C 1
ATOM 483 O O . ARG A 1 64 ? -21.25 -19.516 -3.033 1 98.69 64 ARG A O 1
ATOM 490 N N . THR A 1 65 ? -22.25 -17.719 -2.348 1 98.44 65 THR A N 1
ATOM 491 C CA . THR A 1 65 ? -22.016 -17.938 -0.926 1 98.44 65 THR A CA 1
ATOM 492 C C . THR A 1 65 ? -23.266 -17.625 -0.11 1 98.44 65 THR A C 1
ATOM 494 O O . THR A 1 65 ? -24.281 -17.219 -0.663 1 98.44 65 THR A O 1
ATOM 497 N N . SER A 1 66 ? -23.203 -17.938 1.22 1 98.44 66 SER A N 1
ATOM 498 C CA . SER A 1 66 ? -24.391 -17.719 2.029 1 98.44 66 SER A CA 1
ATOM 499 C C . SER A 1 66 ? -24.031 -17.547 3.504 1 98.44 66 SER A C 1
ATOM 501 O O . SER A 1 66 ? -22.922 -17.891 3.922 1 98.44 66 SER A O 1
ATOM 503 N N . CYS A 1 67 ? -24.938 -17.031 4.23 1 98.25 67 CYS A N 1
ATOM 504 C CA . CYS A 1 67 ? -24.844 -16.938 5.688 1 98.25 67 CYS A CA 1
ATOM 505 C C . CYS A 1 67 ? -26.234 -16.969 6.316 1 98.25 67 CYS A C 1
ATOM 507 O O . CYS A 1 67 ? -27.234 -16.859 5.617 1 98.25 67 CYS A O 1
ATOM 509 N N . VAL A 1 68 ? -26.219 -17.188 7.594 1 98.44 68 VAL A N 1
ATOM 510 C CA . VAL A 1 68 ? -27.469 -17.219 8.352 1 98.44 68 VAL A CA 1
ATOM 511 C C . VAL A 1 68 ? -28.078 -15.82 8.422 1 98.44 68 VAL A C 1
ATOM 513 O O . VAL A 1 68 ? -27.359 -14.844 8.648 1 98.44 68 VAL A O 1
ATOM 516 N N . ALA A 1 69 ? -29.328 -15.75 8.211 1 98.5 69 ALA A N 1
ATOM 517 C CA . ALA A 1 69 ? -30.078 -14.492 8.32 1 98.5 69 ALA A CA 1
ATOM 518 C C . ALA A 1 69 ? -31.5 -14.742 8.828 1 98.5 69 ALA A C 1
ATOM 520 O O . ALA A 1 69 ? -32.094 -15.758 8.508 1 98.5 69 ALA A O 1
ATOM 521 N N . LYS A 1 70 ? -31.969 -13.859 9.703 1 98.62 70 LYS A N 1
ATOM 522 C CA . LYS A 1 70 ? -33.375 -13.867 10.062 1 98.62 70 LYS A CA 1
ATOM 523 C C . LYS A 1 70 ? -34.25 -13.281 8.938 1 98.62 70 LYS A C 1
ATOM 525 O O . LYS A 1 70 ? -34.188 -12.078 8.672 1 98.62 70 LYS A O 1
ATOM 530 N N . VAL A 1 71 ? -35.094 -14.125 8.398 1 98.38 71 VAL A N 1
ATOM 531 C CA . VAL A 1 71 ? -35.875 -13.719 7.234 1 98.38 71 VAL A CA 1
ATOM 532 C C . VAL A 1 71 ? -37.312 -13.383 7.656 1 98.38 71 VAL A C 1
ATOM 534 O O . VAL A 1 71 ? -38.094 -14.281 7.996 1 98.38 71 VAL A O 1
ATOM 537 N N . LYS A 1 72 ? -37.625 -12.172 7.637 1 97.69 72 LYS A N 1
ATOM 538 C CA . LYS A 1 72 ? -38.969 -11.742 7.891 1 97.69 72 LYS A CA 1
ATOM 539 C C . LYS A 1 72 ? -39.844 -11.867 6.633 1 97.69 72 LYS A C 1
ATOM 541 O O . LYS A 1 72 ? -40.969 -12.359 6.688 1 97.69 72 LYS A O 1
ATOM 546 N N . LYS A 1 73 ? -39.375 -11.398 5.48 1 97.5 73 LYS A N 1
ATOM 547 C CA . LYS A 1 73 ? -39.969 -11.547 4.16 1 97.5 73 LYS A CA 1
ATOM 548 C C . LYS A 1 73 ? -38.969 -12.117 3.154 1 97.5 73 LYS A C 1
ATOM 550 O O . LYS A 1 73 ? -37.938 -11.508 2.902 1 97.5 73 LYS A O 1
ATOM 555 N N . PRO A 1 74 ? -39.219 -13.242 2.607 1 97.75 74 PRO A N 1
ATOM 556 C CA . PRO A 1 74 ? -38.344 -13.781 1.574 1 97.75 74 PRO A CA 1
ATOM 557 C C . PRO A 1 74 ? -38.375 -12.953 0.291 1 97.75 74 PRO A C 1
ATOM 559 O O . PRO A 1 74 ? -39.344 -12.273 0.004 1 97.75 74 PRO A O 1
ATOM 562 N N . GLY A 1 75 ? -37.344 -12.977 -0.445 1 97.19 75 GLY A N 1
ATOM 563 C CA . GLY A 1 75 ? -37.25 -12.242 -1.699 1 97.19 75 GLY A CA 1
ATOM 564 C C . GLY A 1 75 ? -35.844 -12.133 -2.221 1 97.19 75 GLY A C 1
ATOM 565 O O . GLY A 1 75 ? -34.969 -12.898 -1.815 1 97.19 75 GLY A O 1
ATOM 566 N N . ALA A 1 76 ? -35.75 -11.273 -3.24 1 97.94 76 ALA A N 1
ATOM 567 C CA . ALA A 1 76 ? -34.438 -11.078 -3.871 1 97.94 76 ALA A CA 1
ATOM 568 C C . ALA A 1 76 ? -34.25 -9.625 -4.293 1 97.94 76 ALA A C 1
ATOM 570 O O . ALA A 1 76 ? -35.219 -8.922 -4.582 1 97.94 76 ALA A O 1
ATOM 571 N N . CYS A 1 77 ? -33.031 -9.188 -4.305 1 97.44 77 CYS A N 1
ATOM 572 C CA . CYS A 1 77 ? -32.688 -7.867 -4.809 1 97.44 77 CYS A CA 1
ATOM 573 C C . CYS A 1 77 ? -31.219 -7.82 -5.23 1 97.44 77 CYS A C 1
ATOM 575 O O . CYS A 1 77 ? -30.453 -8.758 -4.973 1 97.44 77 CYS A O 1
ATOM 577 N N . THR A 1 78 ? -30.875 -6.848 -6 1 97.75 78 THR A N 1
ATOM 578 C CA . THR A 1 78 ? -29.484 -6.57 -6.309 1 97.75 78 THR A CA 1
ATOM 579 C C . THR A 1 78 ? -29 -5.312 -5.578 1 97.75 78 THR A C 1
ATOM 581 O O . THR A 1 78 ? -29.797 -4.414 -5.305 1 97.75 78 THR A O 1
ATOM 584 N N . ILE A 1 79 ? -27.766 -5.305 -5.203 1 97.81 79 ILE A N 1
ATOM 585 C CA . ILE A 1 79 ? -27.172 -4.18 -4.48 1 97.81 79 ILE A CA 1
ATOM 586 C C . ILE A 1 79 ? -25.781 -3.881 -5.031 1 97.81 79 ILE A C 1
ATOM 588 O O . ILE A 1 79 ? -25 -4.797 -5.27 1 97.81 79 ILE A O 1
ATOM 592 N N . PRO A 1 80 ? -25.422 -2.6 -5.27 1 97.12 80 PRO A N 1
ATOM 593 C CA . PRO A 1 80 ? -24.062 -2.287 -5.742 1 97.12 80 PRO A CA 1
ATOM 594 C C . PRO A 1 80 ? -22.984 -2.904 -4.867 1 97.12 80 PRO A C 1
ATOM 596 O O . PRO A 1 80 ? -22.891 -2.594 -3.676 1 97.12 80 PRO A O 1
ATOM 599 N N . ALA A 1 81 ? -22.156 -3.658 -5.48 1 98.06 81 ALA A N 1
ATOM 600 C CA . ALA A 1 81 ? -21.266 -4.566 -4.75 1 98.06 81 ALA A CA 1
ATOM 601 C C . ALA A 1 81 ? -20.188 -3.793 -4.004 1 98.06 81 ALA A C 1
ATOM 603 O O . ALA A 1 81 ? -20.047 -3.928 -2.789 1 98.06 81 ALA A O 1
ATOM 604 N N . ARG A 1 82 ? -19.469 -3.027 -4.699 1 96.31 82 ARG A N 1
ATOM 605 C CA . ARG A 1 82 ? -18.328 -2.322 -4.105 1 96.31 82 ARG A CA 1
ATOM 606 C C . ARG A 1 82 ? -18.797 -1.352 -3.025 1 96.31 82 ARG A C 1
ATOM 608 O O . ARG A 1 82 ? -18.219 -1.291 -1.943 1 96.31 82 ARG A O 1
ATOM 615 N N . LYS A 1 83 ? -19.812 -0.639 -3.326 1 95.69 83 LYS A N 1
ATOM 616 C CA . LYS A 1 83 ? -20.359 0.327 -2.379 1 95.69 83 LYS A CA 1
ATOM 617 C C . LYS A 1 83 ? -20.828 -0.363 -1.102 1 95.69 83 LYS A C 1
ATOM 619 O O . LYS A 1 83 ? -20.562 0.11 0.003 1 95.69 83 LYS A O 1
ATOM 624 N N . LEU A 1 84 ? -21.531 -1.403 -1.304 1 98.06 84 LEU A N 1
ATOM 625 C CA . LEU A 1 84 ? -22.016 -2.164 -0.156 1 98.06 84 LEU A CA 1
ATOM 626 C C . LEU A 1 84 ? -20.844 -2.66 0.694 1 98.06 84 LEU A C 1
ATOM 628 O O . LEU A 1 84 ? -20.859 -2.512 1.918 1 98.06 84 LEU A O 1
ATOM 632 N N . TYR A 1 85 ? -19.922 -3.252 0.048 1 98.25 85 TYR A N 1
ATOM 633 C CA . TYR A 1 85 ? -18.766 -3.805 0.741 1 98.25 85 TYR A CA 1
ATOM 634 C C . TYR A 1 85 ? -18.047 -2.732 1.559 1 98.25 85 TYR A C 1
ATOM 636 O O . TYR A 1 85 ? -17.781 -2.928 2.746 1 98.25 85 TYR A O 1
ATOM 644 N N . ASP A 1 86 ? -17.719 -1.658 0.907 1 97.12 86 ASP A N 1
ATOM 645 C CA . ASP A 1 86 ? -17.031 -0.559 1.57 1 97.12 86 ASP A CA 1
ATOM 646 C C . ASP A 1 86 ? -17.844 -0.03 2.75 1 97.12 86 ASP A C 1
ATOM 648 O O . ASP A 1 86 ? -17.281 0.313 3.793 1 97.12 86 ASP A O 1
ATOM 652 N N . TYR A 1 87 ? -19.188 0.081 2.605 1 97.81 87 TYR A N 1
ATOM 653 C CA . TYR A 1 87 ? -20.062 0.602 3.646 1 97.81 87 TYR A CA 1
ATOM 654 C C . TYR A 1 87 ? -20.125 -0.354 4.832 1 97.81 87 TYR A C 1
ATOM 656 O O . TYR A 1 87 ? -20.031 0.071 5.984 1 97.81 87 TYR A O 1
ATOM 664 N N . ILE A 1 88 ? -20.297 -1.608 4.562 1 98.56 88 ILE A N 1
ATOM 665 C CA . ILE A 1 88 ? -20.438 -2.609 5.617 1 98.56 88 ILE A CA 1
ATOM 666 C C . ILE A 1 88 ? -19.172 -2.635 6.465 1 98.56 88 ILE A C 1
ATOM 668 O O . ILE A 1 88 ? -19.234 -2.812 7.684 1 98.56 88 ILE A O 1
ATOM 672 N N . LYS A 1 89 ? -18.016 -2.455 5.879 1 98.06 89 LYS A N 1
ATOM 673 C CA . LYS A 1 89 ? -16.734 -2.432 6.594 1 98.06 89 LYS A CA 1
ATOM 674 C C . LYS A 1 89 ? -16.719 -1.325 7.645 1 98.06 89 LYS A C 1
ATOM 676 O O . LYS A 1 89 ? -16.031 -1.441 8.664 1 98.06 89 LYS A O 1
ATOM 681 N N . LEU A 1 90 ? -17.422 -0.28 7.418 1 97.88 90 LEU A N 1
ATOM 682 C CA . LEU A 1 90 ? -17.375 0.901 8.273 1 97.88 90 LEU A CA 1
ATOM 683 C C . LEU A 1 90 ? -18.391 0.786 9.406 1 97.88 90 LEU A C 1
ATOM 685 O O . LEU A 1 90 ? -18.359 1.559 10.367 1 97.88 90 LEU A O 1
ATOM 689 N N . LEU A 1 91 ? -19.312 -0.139 9.336 1 98.06 91 LEU A N 1
ATOM 690 C CA . LEU A 1 91 ? -20.359 -0.276 10.352 1 98.06 91 LEU A CA 1
ATOM 691 C C . LEU A 1 91 ? -19.797 -0.914 11.617 1 98.06 91 LEU A C 1
ATOM 693 O O . LEU A 1 91 ? -18.891 -1.739 11.555 1 98.06 91 LEU A O 1
ATOM 697 N N . PRO A 1 92 ? -20.328 -0.54 12.734 1 94.88 92 PRO A N 1
ATOM 698 C CA . PRO A 1 92 ? -19.953 -1.24 13.961 1 94.88 92 PRO A CA 1
ATOM 699 C C . PRO A 1 92 ? -20.469 -2.672 14.016 1 94.88 92 PRO A C 1
ATOM 701 O O . PRO A 1 92 ? -21.359 -3.033 13.234 1 94.88 92 PRO A O 1
ATOM 704 N N . GLU A 1 93 ? -19.953 -3.408 14.914 1 96.69 93 GLU A N 1
ATOM 705 C CA . GLU A 1 93 ? -20.453 -4.766 15.109 1 96.69 93 GLU A CA 1
ATOM 706 C C . GLU A 1 93 ? -21.906 -4.758 15.531 1 96.69 93 GLU A C 1
ATOM 708 O O . GLU A 1 93 ? -22.359 -3.852 16.234 1 96.69 93 GLU A O 1
ATOM 713 N N . GLY A 1 94 ? -22.625 -5.73 15.062 1 97.81 94 GLY A N 1
ATOM 714 C CA . GLY A 1 94 ? -24.047 -5.836 15.375 1 97.81 94 GLY A CA 1
ATOM 715 C C . GLY A 1 94 ? -24.875 -6.367 14.219 1 97.81 94 GLY A C 1
ATOM 716 O O . GLY A 1 94 ? -24.344 -6.992 13.305 1 97.81 94 GLY A O 1
ATOM 717 N N . ASP A 1 95 ? -26.172 -6.129 14.312 1 98.56 95 ASP A N 1
ATOM 718 C CA . ASP A 1 95 ? -27.094 -6.617 13.289 1 98.56 95 ASP A CA 1
ATOM 719 C C . ASP A 1 95 ? -27.375 -5.539 12.25 1 98.56 95 ASP A C 1
ATOM 721 O O . ASP A 1 95 ? -27.391 -4.348 12.57 1 98.56 95 ASP A O 1
ATOM 725 N N . ILE A 1 96 ? -27.625 -5.969 11.109 1 98.81 96 ILE A N 1
ATOM 726 C CA . ILE A 1 96 ? -28.016 -5.109 9.992 1 98.81 96 ILE A CA 1
ATOM 727 C C . ILE A 1 96 ? -29.375 -5.543 9.453 1 98.81 96 ILE A C 1
ATOM 729 O O . ILE A 1 96 ? -29.594 -6.723 9.156 1 98.81 96 ILE A O 1
ATOM 733 N N . SER A 1 97 ? -30.266 -4.641 9.391 1 98.75 97 SER A N 1
ATOM 734 C CA . SER A 1 97 ? -31.531 -4.879 8.711 1 98.75 97 SER A CA 1
ATOM 735 C C . SER A 1 97 ? -31.453 -4.461 7.25 1 98.75 97 SER A C 1
ATOM 737 O O . SER A 1 97 ? -31 -3.365 6.93 1 98.75 97 SER A O 1
ATOM 739 N N . ILE A 1 98 ? -31.891 -5.305 6.355 1 98.75 98 ILE A N 1
ATOM 740 C CA . ILE A 1 98 ? -31.891 -5.043 4.922 1 98.75 98 ILE A CA 1
ATOM 741 C C . ILE A 1 98 ? -33.312 -5.219 4.375 1 98.75 98 ILE A C 1
ATOM 743 O O . ILE A 1 98 ? -33.938 -6.266 4.574 1 98.75 98 ILE A O 1
ATOM 747 N N . LYS A 1 99 ? -33.75 -4.199 3.713 1 98.25 99 LYS A N 1
ATOM 748 C CA . LYS A 1 99 ? -35.125 -4.219 3.197 1 98.25 99 LYS A CA 1
ATOM 749 C C . LYS A 1 99 ? -35.188 -3.697 1.765 1 98.25 99 LYS A C 1
ATOM 751 O O . LYS A 1 99 ? -34.656 -2.619 1.472 1 98.25 99 LYS A O 1
ATOM 756 N N . LEU A 1 100 ? -35.781 -4.477 0.874 1 98 100 LEU A N 1
ATOM 757 C CA . LEU A 1 100 ? -36.062 -3.992 -0.473 1 98 100 LEU A CA 1
ATOM 758 C C . LEU A 1 100 ? -37.25 -3.059 -0.474 1 98 100 LEU A C 1
ATOM 760 O O . LEU A 1 100 ? -38.312 -3.408 0.044 1 98 100 LEU A O 1
ATOM 764 N N . MET A 1 101 ? -36.969 -1.884 -1.049 1 95.44 101 MET A N 1
ATOM 765 C CA . MET A 1 101 ? -38.031 -0.866 -1.181 1 95.44 101 MET A CA 1
ATOM 766 C C . MET A 1 101 ? -38.5 -0.763 -2.625 1 95.44 101 MET A C 1
ATOM 768 O O . MET A 1 101 ? -38.094 -1.544 -3.48 1 95.44 101 MET A O 1
ATOM 772 N N . ASP A 1 102 ? -39.406 0.191 -2.846 1 93.62 102 ASP A N 1
ATOM 773 C CA . ASP A 1 102 ? -39.875 0.439 -4.199 1 93.62 102 ASP A CA 1
ATOM 774 C C . ASP A 1 102 ? -38.75 0.895 -5.113 1 93.62 102 ASP A C 1
ATOM 776 O O . ASP A 1 102 ? -37.75 1.449 -4.645 1 93.62 102 ASP A O 1
ATOM 780 N N . ASN A 1 103 ? -38.906 0.539 -6.438 1 92.81 103 ASN A N 1
ATOM 781 C CA . ASN A 1 103 ? -37.969 0.991 -7.477 1 92.81 103 ASN A CA 1
ATOM 782 C C . ASN A 1 103 ? -36.562 0.468 -7.25 1 92.81 103 ASN A C 1
ATOM 784 O O . ASN A 1 103 ? -35.594 1.168 -7.52 1 92.81 103 ASN A O 1
ATOM 788 N N . HIS A 1 104 ? -36.438 -0.629 -6.625 1 94.19 104 HIS A N 1
ATOM 789 C CA . HIS A 1 104 ? -35.219 -1.408 -6.438 1 94.19 104 HIS A CA 1
ATOM 790 C C . HIS A 1 104 ? -34.281 -0.726 -5.453 1 94.19 104 HIS A C 1
ATOM 792 O O . HIS A 1 104 ? -33.094 -1.027 -5.426 1 94.19 104 HIS A O 1
ATOM 798 N N . TRP A 1 105 ? -34.812 0.183 -4.656 1 95.62 105 TRP A N 1
ATOM 799 C CA . TRP A 1 105 ? -34.031 0.715 -3.557 1 95.62 105 TRP A CA 1
ATOM 800 C C . TRP A 1 105 ? -33.844 -0.329 -2.457 1 95.62 105 TRP A C 1
ATOM 802 O O . TRP A 1 105 ? -34.781 -1.072 -2.145 1 95.62 105 TRP A O 1
ATOM 812 N N . VAL A 1 106 ? -32.688 -0.331 -1.913 1 97.5 106 VAL A N 1
ATOM 813 C CA . VAL A 1 106 ? -32.438 -1.233 -0.797 1 97.5 106 VAL A CA 1
ATOM 814 C C . VAL A 1 106 ? -32.031 -0.427 0.436 1 97.5 106 VAL A C 1
ATOM 816 O O . VAL A 1 106 ? -31.078 0.352 0.391 1 97.5 106 VAL A O 1
ATOM 819 N N . GLN A 1 107 ? -32.75 -0.623 1.51 1 98.19 107 GLN A N 1
ATOM 820 C CA . GLN A 1 107 ? -32.469 0.08 2.76 1 98.19 107 GLN A CA 1
ATOM 821 C C . GLN A 1 107 ? -31.656 -0.784 3.715 1 98.19 107 GLN A C 1
ATOM 823 O O . GLN A 1 107 ? -31.969 -1.954 3.93 1 98.19 107 GLN A O 1
ATOM 828 N N . LEU A 1 108 ? -30.625 -0.256 4.238 1 98.56 108 LEU A N 1
ATOM 829 C CA . LEU A 1 108 ? -29.812 -0.876 5.273 1 98.56 108 LEU A CA 1
ATOM 830 C C . LEU A 1 108 ? -29.859 -0.074 6.566 1 98.56 108 LEU A C 1
ATOM 832 O O . LEU A 1 108 ? -29.609 1.134 6.566 1 98.56 108 LEU A O 1
ATOM 836 N N . ARG A 1 109 ? -30.156 -0.706 7.648 1 98.56 109 ARG A N 1
ATOM 837 C CA . ARG A 1 109 ? -30.172 -0.071 8.961 1 98.56 109 ARG A CA 1
ATOM 838 C C . ARG A 1 109 ? -29.281 -0.823 9.945 1 98.56 109 ARG A C 1
ATOM 840 O O . ARG A 1 109 ? -29.359 -2.049 10.047 1 98.56 109 ARG A O 1
ATOM 847 N N . ALA A 1 110 ? -28.5 -0.161 10.648 1 98.19 110 ALA A N 1
ATOM 848 C CA . ALA A 1 110 ? -27.609 -0.678 11.688 1 98.19 110 ALA A CA 1
ATOM 849 C C . ALA A 1 110 ? -27.422 0.34 12.805 1 98.19 110 ALA A C 1
ATOM 851 O O . ALA A 1 110 ? -26.75 1.364 12.617 1 98.19 110 ALA A O 1
ATOM 852 N N . GLY A 1 111 ? -27.938 0.038 13.984 1 95.62 111 GLY A N 1
ATOM 853 C CA . GLY A 1 111 ? -27.906 1.043 15.039 1 95.62 111 GLY A CA 1
ATOM 854 C C . GLY A 1 111 ? -28.594 2.338 14.641 1 95.62 111 GLY A C 1
ATOM 855 O O . GLY A 1 111 ? -29.781 2.344 14.305 1 95.62 111 GLY A O 1
ATOM 856 N N . ARG A 1 112 ? -27.734 3.389 14.609 1 95.19 112 ARG A N 1
ATOM 857 C CA . ARG A 1 112 ? -28.297 4.699 14.297 1 95.19 112 ARG A CA 1
ATOM 858 C C . ARG A 1 112 ? -28.031 5.078 12.844 1 95.19 112 ARG A C 1
ATOM 860 O O . ARG A 1 112 ? -28.297 6.215 12.438 1 95.19 112 ARG A O 1
ATOM 867 N N . SER A 1 113 ? -27.562 4.184 12.117 1 97.81 113 SER A N 1
ATOM 868 C CA . SER A 1 113 ? -27.297 4.402 10.703 1 97.81 113 SER A CA 1
ATOM 869 C C . SER A 1 113 ? -28.438 3.916 9.828 1 97.81 113 SER A C 1
ATOM 871 O O . SER A 1 113 ? -29.047 2.875 10.109 1 97.81 113 SER A O 1
ATOM 873 N N . ASN A 1 114 ? -28.781 4.676 8.891 1 98.19 114 ASN A N 1
ATOM 874 C CA . ASN A 1 114 ? -29.797 4.375 7.898 1 98.19 114 ASN A CA 1
ATOM 875 C C . ASN A 1 114 ? -29.359 4.77 6.496 1 98.19 114 ASN A C 1
ATOM 877 O O . ASN A 1 114 ? -29.188 5.953 6.203 1 98.19 114 ASN A O 1
ATOM 881 N N . THR A 1 115 ? -29.219 3.779 5.633 1 98.19 115 THR A N 1
ATOM 882 C CA . THR A 1 115 ? -28.672 4.004 4.301 1 98.19 115 THR A CA 1
ATOM 883 C C . THR A 1 115 ? -29.547 3.34 3.236 1 98.19 115 THR A C 1
ATOM 885 O O . THR A 1 115 ? -30.141 2.289 3.482 1 98.19 115 THR A O 1
ATOM 888 N N . LYS A 1 116 ? -29.641 3.961 2.096 1 97.75 116 LYS A N 1
ATOM 889 C CA . LYS A 1 116 ? -30.359 3.402 0.954 1 97.75 116 LYS A CA 1
ATOM 890 C C . LYS A 1 116 ? -29.469 3.389 -0.294 1 97.75 116 LYS A C 1
ATOM 892 O O . LYS A 1 116 ? -28.859 4.398 -0.636 1 97.75 116 LYS A O 1
ATOM 897 N N . MET A 1 117 ? -29.438 2.305 -0.945 1 97.12 117 MET A N 1
ATOM 898 C CA . MET A 1 117 ? -28.719 2.121 -2.203 1 97.12 117 MET A CA 1
ATOM 899 C C . MET A 1 117 ? -29.688 1.717 -3.32 1 97.12 117 MET A C 1
ATOM 901 O O . MET A 1 117 ? -30.734 1.142 -3.059 1 97.12 117 MET A O 1
ATOM 905 N N . VAL A 1 118 ? -29.234 2.037 -4.488 1 94.25 118 VAL A N 1
ATOM 906 C CA . VAL A 1 118 ? -30.109 1.713 -5.613 1 94.25 118 VAL A CA 1
ATOM 907 C C . VAL A 1 118 ? -29.625 0.441 -6.301 1 94.25 118 VAL A C 1
ATOM 909 O O . VAL A 1 118 ? -28.5 0.4 -6.812 1 94.25 118 VAL A O 1
ATOM 912 N N . GLY A 1 119 ? -30.469 -0.566 -6.309 1 95.31 119 GLY A N 1
ATOM 913 C CA . GLY A 1 119 ? -30.188 -1.797 -7.027 1 95.31 119 GLY A CA 1
ATOM 914 C C . GLY A 1 119 ? -30.844 -1.861 -8.391 1 95.31 119 GLY A C 1
ATOM 915 O O . GLY A 1 119 ? -31.094 -0.828 -9.016 1 95.31 119 GLY A O 1
ATOM 916 N N . MET A 1 120 ? -30.953 -3.016 -8.922 1 95.62 120 MET A N 1
ATOM 917 C CA . MET A 1 120 ? -31.609 -3.312 -10.188 1 95.62 120 MET A CA 1
ATOM 918 C C . MET A 1 120 ? -32.5 -4.539 -10.055 1 95.62 120 MET A C 1
ATOM 920 O O . MET A 1 120 ? -32.469 -5.227 -9.031 1 95.62 120 MET A O 1
ATOM 924 N N . ALA A 1 121 ? -33.25 -4.742 -11.062 1 95.5 121 ALA A N 1
ATOM 925 C CA . ALA A 1 121 ? -34.219 -5.844 -11.031 1 95.5 121 ALA A CA 1
ATOM 926 C C . ALA A 1 121 ? -33.5 -7.191 -11.031 1 95.5 121 ALA A C 1
ATOM 928 O O . ALA A 1 121 ? -32.656 -7.449 -11.883 1 95.5 121 ALA A O 1
ATOM 929 N N . ARG A 1 122 ? -33.938 -8.008 -10.109 1 94.69 122 ARG A N 1
ATOM 930 C CA . ARG A 1 122 ? -33.406 -9.367 -10.031 1 94.69 122 ARG A CA 1
ATOM 931 C C . ARG A 1 122 ? -33.531 -10.086 -11.367 1 94.69 122 ARG A C 1
ATOM 933 O O . ARG A 1 122 ? -32.656 -10.883 -11.734 1 94.69 122 ARG A O 1
ATOM 940 N N . ALA A 1 123 ? -34.562 -9.805 -12.062 1 95.19 123 ALA A N 1
ATOM 941 C CA . ALA A 1 123 ? -34.875 -10.508 -13.305 1 95.19 123 ALA A CA 1
ATOM 942 C C . ALA A 1 123 ? -33.781 -10.297 -14.352 1 95.19 123 ALA A C 1
ATOM 944 O O . ALA A 1 123 ? -33.625 -11.102 -15.273 1 95.19 123 ALA A O 1
ATOM 945 N N . ASN A 1 124 ? -33.031 -9.242 -14.188 1 96.31 124 ASN A N 1
ATOM 946 C CA . ASN A 1 124 ? -32.031 -8.906 -15.172 1 96.31 124 ASN A CA 1
ATOM 947 C C . ASN A 1 124 ? -30.656 -9.5 -14.781 1 96.31 124 ASN A C 1
ATOM 949 O O . ASN A 1 124 ? -29.703 -9.406 -15.547 1 96.31 124 ASN A O 1
ATOM 953 N N . PHE A 1 125 ? -30.578 -10.008 -13.625 1 97.88 125 PHE A N 1
ATOM 954 C CA . PHE A 1 125 ? -29.312 -10.609 -13.188 1 97.88 125 PHE A CA 1
ATOM 955 C C . PHE A 1 125 ? -29.109 -11.969 -13.844 1 97.88 125 PHE A C 1
ATOM 957 O O . PHE A 1 125 ? -30.031 -12.797 -13.875 1 97.88 125 PHE A O 1
ATOM 964 N N . PRO A 1 126 ? -27.984 -12.219 -14.328 1 97.5 126 PRO A N 1
ATOM 965 C CA . PRO A 1 126 ? -27.766 -13.477 -15.047 1 97.5 126 PRO A CA 1
ATOM 966 C C . PRO A 1 126 ? -27.906 -14.703 -14.148 1 97.5 126 PRO A C 1
ATOM 968 O O . PRO A 1 126 ? -27.594 -14.633 -12.961 1 97.5 126 PRO A O 1
ATOM 971 N N . GLN A 1 127 ? -28.344 -15.656 -14.789 1 97 127 GLN A N 1
ATOM 972 C CA . GLN A 1 127 ? -28.297 -16.953 -14.109 1 97 127 GLN A CA 1
ATOM 973 C C . GLN A 1 127 ? -26.891 -17.516 -14.078 1 97 127 GLN A C 1
ATOM 975 O O . GLN A 1 127 ? -26.141 -17.375 -15.047 1 97 127 GLN A O 1
ATOM 980 N N . VAL A 1 128 ? -26.594 -18.156 -12.969 1 97.38 128 VAL A N 1
ATOM 981 C CA . VAL A 1 128 ? -25.266 -18.781 -12.852 1 97.38 128 VAL A CA 1
ATOM 982 C C . VAL A 1 128 ? -25.422 -20.297 -12.766 1 97.38 128 VAL A C 1
ATOM 984 O O . VAL A 1 128 ? -26.438 -20.797 -12.289 1 97.38 128 VAL A O 1
ATOM 987 N N . PRO A 1 129 ? -24.422 -21.047 -13.188 1 96.81 129 PRO A N 1
ATOM 988 C CA . PRO A 1 129 ? -24.516 -22.5 -13.141 1 96.81 129 PRO A CA 1
ATOM 989 C C . PRO A 1 129 ? -24.625 -23.047 -11.711 1 96.81 129 PRO A C 1
ATOM 991 O O . PRO A 1 129 ? -24.047 -22.469 -10.789 1 96.81 129 PRO A O 1
ATOM 994 N N . GLU A 1 130 ? -25.344 -24.094 -11.609 1 96 130 GLU A N 1
ATOM 995 C CA . GLU A 1 130 ? -25.469 -24.766 -10.328 1 96 130 GLU A CA 1
ATOM 996 C C . GLU A 1 130 ? -24.531 -25.953 -10.227 1 96 130 GLU A C 1
ATOM 998 O O . GLU A 1 130 ? -24.297 -26.672 -11.211 1 96 130 GLU A O 1
ATOM 1003 N N . PHE A 1 131 ? -24.047 -26.141 -9.078 1 97.81 131 PHE A N 1
ATOM 1004 C CA . PHE A 1 131 ? -23.203 -27.312 -8.844 1 97.81 131 PHE A CA 1
ATOM 1005 C C . PHE A 1 131 ? -23.969 -28.594 -9.156 1 97.81 131 PHE A C 1
ATOM 1007 O O . PHE A 1 131 ? -25.109 -28.766 -8.75 1 97.81 131 PHE A O 1
ATOM 1014 N N . PRO A 1 132 ? -23.359 -29.469 -9.836 1 96.94 132 PRO A N 1
ATOM 1015 C CA . PRO A 1 132 ? -24.078 -30.672 -10.234 1 96.94 132 PRO A CA 1
ATOM 1016 C C . PRO A 1 132 ? -24.375 -31.609 -9.055 1 96.94 132 PRO A C 1
ATOM 1018 O O . PRO A 1 132 ? -23.656 -31.594 -8.062 1 96.94 132 PRO A O 1
ATOM 1021 N N . ALA A 1 133 ? -25.344 -32.5 -9.25 1 93.75 133 ALA A N 1
ATOM 1022 C CA . ALA A 1 133 ? -25.812 -33.406 -8.195 1 93.75 133 ALA A CA 1
ATOM 1023 C C . ALA A 1 133 ? -24.906 -34.625 -8.055 1 93.75 133 ALA A C 1
ATOM 1025 O O . ALA A 1 133 ? -24.875 -35.25 -7 1 93.75 133 ALA A O 1
ATOM 1026 N N . SER A 1 134 ? -24.266 -34.938 -9.117 1 91.56 134 SER A N 1
ATOM 1027 C CA . SER A 1 134 ? -23.422 -36.125 -9.094 1 91.56 134 SER A CA 1
ATOM 1028 C C . SER A 1 134 ? -22.125 -35.875 -9.867 1 91.56 134 SER A C 1
ATOM 1030 O O . SER A 1 134 ? -22 -34.906 -10.586 1 91.56 134 SER A O 1
ATOM 1032 N N . GLY A 1 135 ? -21.203 -36.719 -9.531 1 91.19 135 GLY A N 1
ATOM 1033 C CA . GLY A 1 135 ? -19.984 -36.719 -10.328 1 91.19 135 GLY A CA 1
ATOM 1034 C C . GLY A 1 135 ? -18.891 -35.844 -9.734 1 91.19 135 GLY A C 1
ATOM 1035 O O . GLY A 1 135 ? -17.875 -35.594 -10.391 1 91.19 135 GLY A O 1
ATOM 1036 N N . ALA A 1 136 ? -19.094 -35.406 -8.578 1 95.38 136 ALA A N 1
ATOM 1037 C CA . ALA A 1 136 ? -18.078 -34.562 -7.949 1 95.38 136 ALA A CA 1
ATOM 1038 C C . ALA A 1 136 ? -16.922 -35.406 -7.41 1 95.38 136 ALA A C 1
ATOM 1040 O O . ALA A 1 136 ? -17.125 -36.531 -6.93 1 95.38 136 ALA A O 1
ATOM 1041 N N . VAL A 1 137 ? -15.75 -34.906 -7.484 1 95.75 137 VAL A N 1
ATOM 1042 C CA . VAL A 1 137 ? -14.531 -35.531 -6.941 1 95.75 137 VAL A CA 1
ATOM 1043 C C . VAL A 1 137 ? -14.047 -34.719 -5.742 1 95.75 137 VAL A C 1
ATOM 1045 O O . VAL A 1 137 ? -14.031 -33.469 -5.781 1 95.75 137 VAL A O 1
ATOM 1048 N N . LYS A 1 138 ? -13.688 -35.406 -4.707 1 96.81 138 LYS A N 1
ATOM 1049 C CA . LYS A 1 138 ? -13.133 -34.719 -3.535 1 96.81 138 LYS A CA 1
ATOM 1050 C C . LYS A 1 138 ? -11.625 -34.531 -3.682 1 96.81 138 LYS A C 1
ATOM 1052 O O . LYS A 1 138 ? -10.891 -35.469 -3.969 1 96.81 138 LYS A O 1
ATOM 1057 N N . ILE A 1 139 ? -11.227 -33.344 -3.492 1 97.31 139 ILE A N 1
ATOM 1058 C CA . ILE A 1 139 ? -9.812 -33 -3.617 1 97.31 139 ILE A CA 1
ATOM 1059 C C . ILE A 1 139 ? -9.312 -32.375 -2.314 1 97.31 139 ILE A C 1
ATOM 1061 O O . ILE A 1 139 ? -10.008 -31.562 -1.699 1 97.31 139 ILE A O 1
ATOM 1065 N N . SER A 1 140 ? -8.164 -32.75 -1.889 1 97.44 140 SER A N 1
ATOM 1066 C CA . SER A 1 140 ? -7.543 -32.188 -0.702 1 97.44 140 SER A CA 1
ATOM 1067 C C . SER A 1 140 ? -7.312 -30.688 -0.872 1 97.44 140 SER A C 1
ATOM 1069 O O . SER A 1 140 ? -6.707 -30.25 -1.854 1 97.44 140 SER A O 1
ATOM 1071 N N . VAL A 1 141 ? -7.75 -29.844 0.167 1 98.19 141 VAL A N 1
ATOM 1072 C CA . VAL A 1 141 ? -7.613 -28.391 0.12 1 98.19 141 VAL A CA 1
ATOM 1073 C C . VAL A 1 141 ? -6.141 -28.016 0.221 1 98.19 141 VAL A C 1
ATOM 1075 O O . VAL A 1 141 ? -5.629 -27.25 -0.612 1 98.19 141 VAL A O 1
ATOM 1078 N N . PRO A 1 142 ? -5.367 -28.594 1.162 1 97.5 142 PRO A N 1
ATOM 1079 C CA . PRO A 1 142 ? -3.953 -28.234 1.245 1 97.5 142 PRO A CA 1
ATOM 1080 C C . PRO A 1 142 ? -3.176 -28.578 -0.021 1 97.5 142 PRO A C 1
ATOM 1082 O O . PRO A 1 142 ? -2.301 -27.828 -0.444 1 97.5 142 PRO A O 1
ATOM 1085 N N . SER A 1 143 ? -3.51 -29.719 -0.687 1 97.38 143 SER A N 1
ATOM 1086 C CA . SER A 1 143 ? -2.805 -30.141 -1.892 1 97.38 143 SER A CA 1
ATOM 1087 C C . SER A 1 143 ? -3.084 -29.203 -3.057 1 97.38 143 SER A C 1
ATOM 1089 O O . SER A 1 143 ? -2.16 -28.766 -3.75 1 97.38 143 SER A O 1
ATOM 1091 N N . LEU A 1 144 ? -4.359 -28.891 -3.201 1 98.31 144 LEU A N 1
ATOM 1092 C CA . LEU A 1 144 ? -4.719 -28.016 -4.309 1 98.31 144 LEU A CA 1
ATOM 1093 C C . LEU A 1 144 ? -4.156 -26.609 -4.098 1 98.31 144 LEU A C 1
ATOM 1095 O O . LEU A 1 144 ? -3.678 -25.984 -5.039 1 98.31 144 LEU A O 1
ATOM 1099 N N . LYS A 1 145 ? -4.25 -26.125 -2.896 1 98.31 145 LYS A N 1
ATOM 1100 C CA . LYS A 1 145 ? -3.684 -24.828 -2.557 1 98.31 145 LYS A CA 1
ATOM 1101 C C . LYS A 1 145 ? -2.197 -24.766 -2.898 1 98.31 145 LYS A C 1
ATOM 1103 O O . LYS A 1 145 ? -1.732 -23.797 -3.5 1 98.31 145 LYS A O 1
ATOM 1108 N N . ASN A 1 146 ? -1.5 -25.781 -2.502 1 97.56 146 ASN A N 1
ATOM 1109 C CA . ASN A 1 146 ? -0.074 -25.875 -2.797 1 97.56 146 ASN A CA 1
ATOM 1110 C C . ASN A 1 146 ? 0.188 -25.891 -4.301 1 97.56 146 ASN A C 1
ATOM 1112 O O . ASN A 1 146 ? 1.101 -25.219 -4.781 1 97.56 146 ASN A O 1
ATOM 1116 N N . MET A 1 147 ? -0.611 -26.609 -5.031 1 98.5 147 MET A N 1
ATOM 1117 C CA . MET A 1 147 ? -0.435 -26.719 -6.477 1 98.5 147 MET A CA 1
ATOM 1118 C C . MET A 1 147 ? -0.66 -25.375 -7.16 1 98.5 147 MET A C 1
ATOM 1120 O O . MET A 1 147 ? 0.127 -24.969 -8.023 1 98.5 147 MET A O 1
ATOM 1124 N N . VAL A 1 148 ? -1.681 -24.656 -6.742 1 98.81 148 VAL A N 1
ATOM 1125 C CA . VAL A 1 148 ? -1.977 -23.359 -7.336 1 98.81 148 VAL A CA 1
ATOM 1126 C C . VAL A 1 148 ? -0.833 -22.391 -7.051 1 98.81 148 VAL A C 1
ATOM 1128 O O . VAL A 1 148 ? -0.336 -21.719 -7.961 1 98.81 148 VAL A O 1
ATOM 1131 N N . SER A 1 149 ? -0.37 -22.328 -5.82 1 98.38 149 SER A N 1
ATOM 1132 C CA . SER A 1 149 ? 0.687 -21.406 -5.422 1 98.38 149 SER A CA 1
ATOM 1133 C C . SER A 1 149 ? 1.979 -21.688 -6.184 1 98.38 149 SER A C 1
ATOM 1135 O O . SER A 1 149 ? 2.762 -20.766 -6.441 1 98.38 149 SER A O 1
ATOM 1137 N N . LYS A 1 150 ? 2.18 -22.922 -6.602 1 98.38 150 LYS A N 1
ATOM 1138 C CA . LYS A 1 150 ? 3.441 -23.328 -7.211 1 98.38 150 LYS A CA 1
ATOM 1139 C C . LYS A 1 150 ? 3.381 -23.219 -8.727 1 98.38 150 LYS A C 1
ATOM 1141 O O . LYS A 1 150 ? 4.391 -23.406 -9.414 1 98.38 150 LYS A O 1
ATOM 1146 N N . THR A 1 151 ? 2.191 -22.859 -9.289 1 98.81 151 THR A N 1
ATOM 1147 C CA . THR A 1 151 ? 2.123 -22.922 -10.742 1 98.81 151 THR A CA 1
ATOM 1148 C C . THR A 1 151 ? 1.549 -21.625 -11.312 1 98.81 151 THR A C 1
ATOM 1150 O O . THR A 1 151 ? 1.841 -21.25 -12.445 1 98.81 151 THR A O 1
ATOM 1153 N N . ILE A 1 152 ? 0.749 -20.891 -10.562 1 98.75 152 ILE A N 1
ATOM 1154 C CA . ILE A 1 152 ? -0.092 -19.812 -11.102 1 98.75 152 ILE A CA 1
ATOM 1155 C C . ILE A 1 152 ? 0.784 -18.734 -11.711 1 98.75 152 ILE A C 1
ATOM 1157 O O . ILE A 1 152 ? 0.395 -18.094 -12.695 1 98.75 152 ILE A O 1
ATOM 1161 N N . PHE A 1 153 ? 1.925 -18.469 -11.211 1 98.44 153 PHE A N 1
ATOM 1162 C CA . PHE A 1 153 ? 2.793 -17.391 -11.656 1 98.44 153 PHE A CA 1
ATOM 1163 C C . PHE A 1 153 ? 3.365 -17.688 -13.039 1 98.44 153 PHE A C 1
ATOM 1165 O O . PHE A 1 153 ? 3.92 -16.812 -13.688 1 98.44 153 PHE A O 1
ATOM 1172 N N . SER A 1 154 ? 3.287 -18.891 -13.539 1 98.56 154 SER A N 1
ATOM 1173 C CA . SER A 1 154 ? 3.84 -19.281 -14.836 1 98.56 154 SER A CA 1
ATOM 1174 C C . SER A 1 154 ? 2.777 -19.234 -15.93 1 98.56 154 SER A C 1
ATOM 1176 O O . SER A 1 154 ? 3.049 -19.578 -17.078 1 98.56 154 SER A O 1
ATOM 1178 N N . ILE A 1 155 ? 1.559 -18.844 -15.57 1 98.38 155 ILE A N 1
ATOM 1179 C CA . ILE A 1 155 ? 0.487 -18.734 -16.547 1 98.38 155 ILE A CA 1
ATOM 1180 C C . ILE A 1 155 ? 0.701 -17.469 -17.391 1 98.38 155 ILE A C 1
ATOM 1182 O O . ILE A 1 155 ? 1.053 -16.422 -16.875 1 98.38 155 ILE A O 1
ATOM 1186 N N . SER A 1 156 ? 0.464 -17.578 -18.625 1 97 156 SER A N 1
ATOM 1187 C CA . SER A 1 156 ? 0.626 -16.438 -19.547 1 97 156 SER A CA 1
ATOM 1188 C C . SER A 1 156 ? -0.388 -15.344 -19.25 1 97 156 SER A C 1
ATOM 1190 O O . SER A 1 156 ? -1.552 -15.625 -18.953 1 97 156 SER A O 1
ATOM 1192 N N . ASN A 1 157 ? 0.045 -14.156 -19.375 1 93.38 157 ASN A N 1
ATOM 1193 C CA . ASN A 1 157 ? -0.857 -13.016 -19.266 1 93.38 157 ASN A CA 1
ATOM 1194 C C . ASN A 1 157 ? -1.271 -12.492 -20.641 1 93.38 157 ASN A C 1
ATOM 1196 O O . ASN A 1 157 ? -2.062 -11.555 -20.75 1 93.38 157 ASN A O 1
ATOM 1200 N N . GLU A 1 158 ? -0.736 -13.141 -21.656 1 91 158 GLU A N 1
ATOM 1201 C CA . GLU A 1 158 ? -1.066 -12.727 -23.016 1 91 158 GLU A CA 1
ATOM 1202 C C . GLU A 1 158 ? -2.402 -13.312 -23.453 1 91 158 GLU A C 1
ATOM 1204 O O . GLU A 1 158 ? -2.555 -14.531 -23.547 1 91 158 GLU A O 1
ATOM 1209 N N . GLU A 1 159 ? -3.258 -12.492 -23.859 1 83.25 159 GLU A N 1
ATOM 1210 C CA . GLU A 1 159 ? -4.613 -12.922 -24.203 1 83.25 159 GLU A CA 1
ATOM 1211 C C . GLU A 1 159 ? -4.633 -13.703 -25.5 1 83.25 159 GLU A C 1
ATOM 1213 O O . GLU A 1 159 ? -5.527 -14.523 -25.734 1 83.25 159 GLU A O 1
ATOM 1218 N N . SER A 1 160 ? -3.672 -13.539 -26.359 1 84.62 160 SER A N 1
ATOM 1219 C CA . SER A 1 160 ? -3.615 -14.188 -27.672 1 84.62 160 SER A CA 1
ATOM 1220 C C . SER A 1 160 ? -3.27 -15.672 -27.531 1 84.62 160 SER A C 1
ATOM 1222 O O . SER A 1 160 ? -3.529 -16.453 -28.453 1 84.62 160 SER A O 1
ATOM 1224 N N . ARG A 1 161 ? -2.773 -16.047 -26.422 1 83.69 161 ARG A N 1
ATOM 1225 C CA . ARG A 1 161 ? -2.418 -17.453 -26.188 1 83.69 161 ARG A CA 1
ATOM 1226 C C . ARG A 1 161 ? -3.445 -18.125 -25.281 1 83.69 161 ARG A C 1
ATOM 1228 O O . ARG A 1 161 ? -3.131 -18.516 -24.156 1 83.69 161 ARG A O 1
ATOM 1235 N N . TYR A 1 162 ? -4.469 -18.5 -25.844 1 87.69 162 TYR A N 1
ATOM 1236 C CA . TYR A 1 162 ? -5.684 -18.859 -25.125 1 87.69 162 TYR A CA 1
ATOM 1237 C C . TYR A 1 162 ? -5.449 -20.094 -24.25 1 87.69 162 TYR A C 1
ATOM 1239 O O . TYR A 1 162 ? -5.789 -20.078 -23.062 1 87.69 162 TYR A O 1
ATOM 1247 N N . THR A 1 163 ? -4.785 -21.094 -24.734 1 91.69 163 THR A N 1
ATOM 1248 C CA . THR A 1 163 ? -4.609 -22.328 -24 1 91.69 163 THR A CA 1
ATOM 1249 C C . THR A 1 163 ? -3.533 -22.172 -22.922 1 91.69 163 THR A C 1
ATOM 1251 O O . THR A 1 163 ? -3.412 -23.016 -22.031 1 91.69 163 THR A O 1
ATOM 1254 N N . LEU A 1 164 ? -2.777 -21.047 -22.969 1 95.75 164 LEU A N 1
ATOM 1255 C CA . LEU A 1 164 ? -1.724 -20.812 -21.984 1 95.75 164 LEU A CA 1
ATOM 1256 C C . LEU A 1 164 ? -2.207 -19.859 -20.891 1 95.75 164 LEU A C 1
ATOM 1258 O O . LEU A 1 164 ? -1.485 -19.609 -19.922 1 95.75 164 LEU A O 1
ATOM 1262 N N . ASN A 1 165 ? -3.443 -19.469 -20.984 1 96.88 165 ASN A N 1
ATOM 1263 C CA . ASN A 1 165 ? -3.996 -18.531 -20.016 1 96.88 165 ASN A CA 1
ATOM 1264 C C . ASN A 1 165 ? -4.609 -19.266 -18.828 1 96.88 165 ASN A C 1
ATOM 1266 O O . ASN A 1 165 ? -5.484 -18.719 -18.141 1 96.88 165 ASN A O 1
ATOM 1270 N N . GLY A 1 166 ? -4.164 -20.438 -18.578 1 97.69 166 GLY A N 1
ATOM 1271 C CA . GLY A 1 166 ? -4.602 -21.266 -17.469 1 97.69 166 GLY A CA 1
ATOM 1272 C C . GLY A 1 166 ? -3.609 -22.359 -17.109 1 97.69 166 GLY A C 1
ATOM 1273 O O . GLY A 1 166 ? -2.535 -22.453 -17.703 1 97.69 166 GLY A O 1
ATOM 1274 N N . ALA A 1 167 ? -3.934 -23.047 -16.125 1 98.38 167 ALA A N 1
ATOM 1275 C CA . ALA A 1 167 ? -3.154 -24.219 -15.711 1 98.38 167 ALA A CA 1
ATOM 1276 C C . ALA A 1 167 ? -3.914 -25.5 -15.984 1 98.38 167 ALA A C 1
ATOM 1278 O O . ALA A 1 167 ? -5.141 -25.547 -15.875 1 98.38 167 ALA A O 1
ATOM 1279 N N . LEU A 1 168 ? -3.195 -26.531 -16.344 1 98.25 168 LEU A N 1
ATOM 1280 C CA . LEU A 1 168 ? -3.764 -27.859 -16.562 1 98.25 168 LEU A CA 1
ATOM 1281 C C . LEU A 1 168 ? -3.797 -28.656 -15.258 1 98.25 168 LEU A C 1
ATOM 1283 O O . LEU A 1 168 ? -2.758 -28.859 -14.625 1 98.25 168 LEU A O 1
ATOM 1287 N N . LEU A 1 169 ? -4.93 -29.047 -14.883 1 97.88 169 LEU A N 1
ATOM 1288 C CA . LEU A 1 169 ? -5.109 -29.984 -13.773 1 97.88 169 LEU A CA 1
ATOM 1289 C C . LEU A 1 169 ? -5.27 -31.406 -14.281 1 97.88 169 LEU A C 1
ATOM 1291 O O . LEU A 1 169 ? -6.109 -31.672 -15.141 1 97.88 169 LEU A O 1
ATOM 1295 N N . VAL A 1 170 ? -4.445 -32.25 -13.805 1 97.88 170 VAL A N 1
ATOM 1296 C CA . VAL A 1 170 ? -4.504 -33.688 -14.164 1 97.88 170 VAL A CA 1
ATOM 1297 C C . VAL A 1 170 ? -4.863 -34.5 -12.938 1 97.88 170 VAL A C 1
ATOM 1299 O O . VAL A 1 170 ? -4.145 -34.5 -11.938 1 97.88 170 VAL A O 1
ATOM 1302 N N . LEU A 1 171 ? -5.992 -35.25 -13.047 1 97.69 171 LEU A N 1
ATOM 1303 C CA . LEU A 1 171 ? -6.445 -36.125 -11.969 1 97.69 171 LEU A CA 1
ATOM 1304 C C . LEU A 1 171 ? -6.332 -37.562 -12.367 1 97.69 171 LEU A C 1
ATOM 1306 O O . LEU A 1 171 ? -6.777 -37.969 -13.453 1 97.69 171 LEU A O 1
ATOM 1310 N N . LYS A 1 172 ? -5.695 -38.281 -11.523 1 97.19 172 LYS A N 1
ATOM 1311 C CA . LYS A 1 172 ? -5.633 -39.75 -11.617 1 97.19 172 LYS A CA 1
ATOM 1312 C C . LYS A 1 172 ? -6.129 -40.406 -10.328 1 97.19 172 LYS A C 1
ATOM 1314 O O . LYS A 1 172 ? -6.41 -39.719 -9.344 1 97.19 172 LYS A O 1
ATOM 1319 N N . ALA A 1 173 ? -6.246 -41.688 -10.352 1 95.25 173 ALA A N 1
ATOM 1320 C CA . ALA A 1 173 ? -6.828 -42.438 -9.227 1 95.25 173 ALA A CA 1
ATOM 1321 C C . ALA A 1 173 ? -6.023 -42.188 -7.949 1 95.25 173 ALA A C 1
ATOM 1323 O O . ALA A 1 173 ? -6.594 -42.062 -6.863 1 95.25 173 ALA A O 1
ATOM 1324 N N . GLU A 1 174 ? -4.711 -42.031 -8.148 1 95.25 174 GLU A N 1
ATOM 1325 C CA . GLU A 1 174 ? -3.883 -41.969 -6.949 1 95.25 174 GLU A CA 1
ATOM 1326 C C . GLU A 1 174 ? -2.906 -40.781 -7.016 1 95.25 174 GLU A C 1
ATOM 1328 O O . GLU A 1 174 ? -1.874 -40.812 -6.344 1 95.25 174 GLU A O 1
ATOM 1333 N N . SER A 1 175 ? -3.203 -39.844 -7.871 1 96.44 175 SER A N 1
ATOM 1334 C CA . SER A 1 175 ? -2.314 -38.688 -7.957 1 96.44 175 SER A CA 1
ATOM 1335 C C . SER A 1 175 ? -3.01 -37.5 -8.625 1 96.44 175 SER A C 1
ATOM 1337 O O . SER A 1 175 ? -4.027 -37.688 -9.297 1 96.44 175 SER A O 1
ATOM 1339 N N . MET A 1 176 ? -2.498 -36.406 -8.391 1 97.44 176 MET A N 1
ATOM 1340 C CA . MET A 1 176 ? -2.91 -35.156 -9.062 1 97.44 176 MET A CA 1
ATOM 1341 C C . MET A 1 176 ? -1.698 -34.344 -9.461 1 97.44 176 MET A C 1
ATOM 1343 O O . MET A 1 176 ? -0.672 -34.344 -8.773 1 97.44 176 MET A O 1
ATOM 1347 N N . ALA A 1 177 ? -1.842 -33.625 -10.531 1 98.12 177 ALA A N 1
ATOM 1348 C CA . ALA A 1 177 ? -0.774 -32.75 -10.992 1 98.12 177 ALA A CA 1
ATOM 1349 C C . ALA A 1 177 ? -1.343 -31.438 -11.539 1 98.12 177 ALA A C 1
ATOM 1351 O O . ALA A 1 177 ? -2.512 -31.375 -11.93 1 98.12 177 ALA A O 1
ATOM 1352 N N . MET A 1 178 ? -0.598 -30.438 -11.469 1 98.75 178 MET A N 1
ATOM 1353 C CA . MET A 1 178 ? -0.908 -29.156 -12.094 1 98.75 178 MET A CA 1
ATOM 1354 C C . MET A 1 178 ? 0.296 -28.625 -12.859 1 98.75 178 MET A C 1
ATOM 1356 O O . MET A 1 178 ? 1.429 -28.703 -12.383 1 98.75 178 MET A O 1
ATOM 1360 N N . VAL A 1 179 ? 0.067 -28.109 -14.055 1 98.69 179 VAL A N 1
ATOM 1361 C CA . VAL A 1 179 ? 1.125 -27.594 -14.914 1 98.69 179 VAL A CA 1
ATOM 1362 C C . VAL A 1 179 ? 0.695 -26.25 -15.508 1 98.69 179 VAL A C 1
ATOM 1364 O O . VAL A 1 179 ? -0.453 -26.094 -15.93 1 98.69 179 VAL A O 1
ATOM 1367 N N . ALA A 1 180 ? 1.541 -25.297 -15.539 1 98.62 180 ALA A N 1
ATOM 1368 C CA . ALA A 1 180 ? 1.329 -24 -16.188 1 98.62 180 ALA A CA 1
ATOM 1369 C C . ALA A 1 180 ? 2.59 -23.547 -16.922 1 98.62 180 ALA A C 1
ATOM 1371 O O . ALA A 1 180 ? 3.705 -23.859 -16.5 1 98.62 180 ALA A O 1
ATOM 1372 N N . THR A 1 181 ? 2.412 -22.844 -18 1 98.25 181 THR A N 1
ATOM 1373 C CA . THR A 1 181 ? 3.529 -22.312 -18.766 1 98.25 181 THR A CA 1
ATOM 1374 C C . THR A 1 181 ? 3.109 -21.062 -19.531 1 98.25 181 THR A C 1
ATOM 1376 O O . THR A 1 181 ? 1.938 -20.906 -19.891 1 98.25 181 THR A O 1
ATOM 1379 N N . ASP A 1 182 ? 4.023 -20.188 -19.672 1 97.06 182 ASP A N 1
ATOM 1380 C CA . ASP A 1 182 ? 3.785 -19.031 -20.531 1 97.06 182 ASP A CA 1
ATOM 1381 C C . ASP A 1 182 ? 4.629 -19.109 -21.812 1 97.06 182 ASP A C 1
ATOM 1383 O O . ASP A 1 182 ? 4.73 -18.141 -22.562 1 97.06 182 ASP A O 1
ATOM 1387 N N . GLY A 1 183 ? 5.234 -20.219 -22.047 1 95.81 183 GLY A N 1
ATOM 1388 C CA . GLY A 1 183 ? 6.055 -20.422 -23.219 1 95.81 183 GLY A CA 1
ATOM 1389 C C . GLY A 1 183 ? 7.535 -20.203 -22.969 1 95.81 183 GLY A C 1
ATOM 1390 O O . GLY A 1 183 ? 8.383 -20.719 -23.719 1 95.81 183 GLY A O 1
ATOM 1391 N N . HIS A 1 184 ? 7.906 -19.516 -21.938 1 96.19 184 HIS A N 1
ATOM 1392 C CA . HIS A 1 184 ? 9.297 -19.25 -21.594 1 96.19 184 HIS A CA 1
ATOM 1393 C C . HIS A 1 184 ? 9.703 -20.016 -20.328 1 96.19 184 HIS A C 1
ATOM 1395 O O . HIS A 1 184 ? 10.898 -20.188 -20.062 1 96.19 184 HIS A O 1
ATOM 1401 N N . ARG A 1 185 ? 8.773 -20.344 -19.578 1 98.19 185 ARG A N 1
ATOM 1402 C CA . ARG A 1 185 ? 8.938 -21.094 -18.344 1 98.19 185 ARG A CA 1
ATOM 1403 C C . ARG A 1 185 ? 7.762 -22.047 -18.141 1 98.19 185 ARG A C 1
ATOM 1405 O O . ARG A 1 185 ? 6.711 -21.906 -18.766 1 98.19 185 ARG A O 1
ATOM 1412 N N . LEU A 1 186 ? 8.016 -23.078 -17.297 1 98.69 186 LEU A N 1
ATOM 1413 C CA . LEU A 1 186 ? 7.004 -24.094 -17 1 98.69 186 LEU A CA 1
ATOM 1414 C C . LEU A 1 186 ? 7.117 -24.578 -15.562 1 98.69 186 LEU A C 1
ATOM 1416 O O . LEU A 1 186 ? 8.203 -24.953 -15.117 1 98.69 186 LEU A O 1
ATOM 1420 N N . ALA A 1 187 ? 6.031 -24.5 -14.844 1 98.81 187 ALA A N 1
ATOM 1421 C CA . ALA A 1 187 ? 5.945 -25.062 -13.492 1 98.81 187 ALA A CA 1
ATOM 1422 C C . ALA A 1 187 ? 5.09 -26.328 -13.477 1 98.81 187 ALA A C 1
ATOM 1424 O O . ALA A 1 187 ? 3.984 -26.344 -14.023 1 98.81 187 ALA A O 1
ATOM 1425 N N . HIS A 1 188 ? 5.633 -27.375 -12.922 1 98.56 188 HIS A N 1
ATOM 1426 C CA . HIS A 1 188 ? 4.969 -28.672 -12.82 1 98.56 188 HIS A CA 1
ATOM 1427 C C . HIS A 1 188 ? 5.043 -29.219 -11.398 1 98.56 188 HIS A C 1
ATOM 1429 O O . HIS A 1 188 ? 6.133 -29.328 -10.828 1 98.56 188 HIS A O 1
ATOM 1435 N N . ILE A 1 189 ? 3.916 -29.531 -10.844 1 98.31 189 ILE A N 1
ATOM 1436 C CA . ILE A 1 189 ? 3.885 -30.141 -9.523 1 98.31 189 ILE A CA 1
ATOM 1437 C C . ILE A 1 189 ? 2.969 -31.359 -9.539 1 98.31 189 ILE A C 1
ATOM 1439 O O . ILE A 1 189 ? 1.899 -31.328 -10.156 1 98.31 189 ILE A O 1
ATOM 1443 N N . GLU A 1 190 ? 3.391 -32.375 -8.93 1 97.31 190 GLU A N 1
ATOM 1444 C CA . GLU A 1 190 ? 2.635 -33.625 -8.812 1 97.31 190 GLU A CA 1
ATOM 1445 C C . GLU A 1 190 ? 2.582 -34.125 -7.371 1 97.31 190 GLU A C 1
ATOM 1447 O O . GLU A 1 190 ? 3.607 -34.156 -6.688 1 97.31 190 GLU A O 1
ATOM 1452 N N . LYS A 1 191 ? 1.429 -34.344 -6.926 1 97.38 191 LYS A N 1
ATOM 1453 C CA . LYS A 1 191 ? 1.197 -34.969 -5.625 1 97.38 191 LYS A CA 1
ATOM 1454 C C . LYS A 1 191 ? 0.826 -36.438 -5.77 1 97.38 191 LYS A C 1
ATOM 1456 O O . LYS A 1 191 ? -0.193 -36.781 -6.379 1 97.38 191 LYS A O 1
ATOM 1461 N N . LEU A 1 192 ? 1.654 -37.219 -5.172 1 95.31 192 LEU A N 1
ATOM 1462 C CA . LEU A 1 192 ? 1.425 -38.656 -5.215 1 95.31 192 LEU A CA 1
ATOM 1463 C C . LEU A 1 192 ? 0.671 -39.125 -3.975 1 95.31 192 LEU A C 1
ATOM 1465 O O . LEU A 1 192 ? 0.635 -38.438 -2.961 1 95.31 192 LEU A O 1
ATOM 1469 N N . GLY A 1 193 ? -0.001 -40.25 -4.047 1 91.5 193 GLY A N 1
ATOM 1470 C CA . GLY A 1 193 ? -0.665 -40.875 -2.91 1 91.5 193 GLY A CA 1
ATOM 1471 C C . GLY A 1 193 ? -1.969 -40.188 -2.537 1 91.5 193 GLY A C 1
ATOM 1472 O O . GLY A 1 193 ? -2.43 -40.312 -1.398 1 91.5 193 GLY A O 1
ATOM 1473 N N . GLU A 1 194 ? -2.475 -39.406 -3.404 1 88.81 194 GLU A N 1
ATOM 1474 C CA . GLU A 1 194 ? -3.781 -38.781 -3.217 1 88.81 194 GLU A CA 1
ATOM 1475 C C . GLU A 1 194 ? -4.891 -39.625 -3.832 1 88.81 194 GLU A C 1
ATOM 1477 O O . GLU A 1 194 ? -5.016 -39.688 -5.055 1 88.81 194 GLU A O 1
ATOM 1482 N N . THR A 1 195 ? -5.617 -40.25 -3.035 1 89.75 195 THR A N 1
ATOM 1483 C CA . THR A 1 195 ? -6.691 -41.094 -3.557 1 89.75 195 THR A CA 1
ATOM 1484 C C . THR A 1 195 ? -7.895 -40.25 -3.959 1 89.75 195 THR A C 1
ATOM 1486 O O . THR A 1 195 ? -8.453 -39.531 -3.133 1 89.75 195 THR A O 1
ATOM 1489 N N . LEU A 1 196 ? -8.258 -40.312 -5.184 1 93.81 196 LEU A N 1
ATOM 1490 C CA . LEU A 1 196 ? -9.398 -39.594 -5.727 1 93.81 196 LEU A CA 1
ATOM 1491 C C . LEU A 1 196 ? -10.492 -40.562 -6.172 1 93.81 196 LEU A C 1
ATOM 1493 O O . LEU A 1 196 ? -10.477 -41.031 -7.305 1 93.81 196 LEU A O 1
ATOM 1497 N N . ASP A 1 197 ? -11.438 -40.594 -5.312 1 89.69 197 ASP A N 1
ATOM 1498 C CA . ASP A 1 197 ? -12.539 -41.5 -5.625 1 89.69 197 ASP A CA 1
ATOM 1499 C C . ASP A 1 197 ? -13.328 -41 -6.836 1 89.69 197 ASP A C 1
ATOM 1501 O O . ASP A 1 197 ? -13.578 -39.812 -6.973 1 89.69 197 ASP A O 1
ATOM 1505 N N . GLY A 1 198 ? -13.656 -41.875 -7.738 1 87.25 198 GLY A N 1
ATOM 1506 C CA . GLY A 1 198 ? -14.461 -41.531 -8.891 1 87.25 198 GLY A CA 1
ATOM 1507 C C . GLY A 1 198 ? -13.641 -41.25 -10.133 1 87.25 198 GLY A C 1
ATOM 1508 O O . GLY A 1 198 ? -14.188 -41.031 -11.219 1 87.25 198 GLY A O 1
ATOM 1509 N N . ILE A 1 199 ? -12.43 -41.188 -9.922 1 91.5 199 ILE A N 1
ATOM 1510 C CA . ILE A 1 199 ? -11.547 -41 -11.062 1 91.5 199 ILE A CA 1
ATOM 1511 C C . ILE A 1 199 ? -10.969 -42.344 -11.516 1 91.5 199 ILE A C 1
ATOM 1513 O O . ILE A 1 199 ? -10.328 -43.031 -10.727 1 91.5 199 ILE A O 1
ATOM 1517 N N . SER A 1 200 ? -11.43 -42.625 -12.742 1 88.38 200 SER A N 1
ATOM 1518 C CA . SER A 1 200 ? -10.828 -43.781 -13.406 1 88.38 200 SER A CA 1
ATOM 1519 C C . SER A 1 200 ? -9.953 -43.344 -14.57 1 88.38 200 SER A C 1
ATOM 1521 O O . SER A 1 200 ? -10.359 -42.531 -15.398 1 88.38 200 SER A O 1
ATOM 1523 N N . GLY A 1 201 ? -8.734 -43.625 -14.586 1 92.44 201 GLY A N 1
ATOM 1524 C CA . GLY A 1 201 ? -7.82 -43.156 -15.617 1 92.44 201 GLY A CA 1
ATOM 1525 C C . GLY A 1 201 ? -7.23 -41.812 -15.344 1 92.44 201 GLY A C 1
ATOM 1526 O O . GLY A 1 201 ? -6.762 -41.531 -14.242 1 92.44 201 GLY A O 1
ATOM 1527 N N . GLU A 1 202 ? -7.328 -41 -16.5 1 94.88 202 GLU A N 1
ATOM 1528 C CA . GLU A 1 202 ? -6.762 -39.656 -16.438 1 94.88 202 GLU A CA 1
ATOM 1529 C C . GLU A 1 202 ? -7.781 -38.625 -16.859 1 94.88 202 GLU A C 1
ATOM 1531 O O . GLU A 1 202 ? -8.391 -38.75 -17.922 1 94.88 202 GLU A O 1
ATOM 1536 N N . LYS A 1 203 ? -8.055 -37.688 -15.984 1 95.06 203 LYS A N 1
ATOM 1537 C CA . LYS A 1 203 ? -8.898 -36.531 -16.312 1 95.06 203 LYS A CA 1
ATOM 1538 C C . LYS A 1 203 ? -8.078 -35.25 -16.375 1 95.06 203 LYS A C 1
ATOM 1540 O O . LYS A 1 203 ? -7.363 -34.906 -15.438 1 95.06 203 LYS A O 1
ATOM 1545 N N . LYS A 1 204 ? -8.234 -34.562 -17.5 1 95.75 204 LYS A N 1
ATOM 1546 C CA . LYS A 1 204 ? -7.523 -33.281 -17.703 1 95.75 204 LYS A CA 1
ATOM 1547 C C . LYS A 1 204 ? -8.5 -32.125 -17.828 1 95.75 204 LYS A C 1
ATOM 1549 O O . LYS A 1 204 ? -9.516 -32.219 -18.516 1 95.75 204 LYS A O 1
ATOM 1554 N N . THR A 1 205 ? -8.18 -31.109 -17.141 1 95 205 THR A N 1
ATOM 1555 C CA . THR A 1 205 ? -9 -29.906 -17.219 1 95 205 THR A CA 1
ATOM 1556 C C . THR A 1 205 ? -8.133 -28.656 -17.188 1 95 205 THR A C 1
ATOM 1558 O O . THR A 1 205 ? -7.195 -28.562 -16.391 1 95 205 THR A O 1
ATOM 1561 N N . LEU A 1 206 ? -8.461 -27.719 -18.062 1 97 206 LEU A N 1
ATOM 1562 C CA . LEU A 1 206 ? -7.777 -26.438 -18.094 1 97 206 LEU A CA 1
ATOM 1563 C C . LEU A 1 206 ? -8.547 -25.391 -17.297 1 97 206 LEU A C 1
ATOM 1565 O O . LEU A 1 206 ? -9.711 -25.109 -17.578 1 97 206 LEU A O 1
ATOM 1569 N N . ILE A 1 207 ? -7.895 -24.828 -16.297 1 97.69 207 ILE A N 1
ATOM 1570 C CA . ILE A 1 207 ? -8.531 -23.859 -15.414 1 97.69 207 ILE A CA 1
ATOM 1571 C C . ILE A 1 207 ? -7.988 -22.469 -15.695 1 97.69 207 ILE A C 1
ATOM 1573 O O . ILE A 1 207 ? -6.785 -22.219 -15.602 1 97.69 207 ILE A O 1
ATOM 1577 N N . PRO A 1 208 ? -8.844 -21.484 -15.953 1 97.25 208 PRO A N 1
ATOM 1578 C CA . PRO A 1 208 ? -8.391 -20.125 -16.234 1 97.25 208 PRO A CA 1
ATOM 1579 C C . PRO A 1 208 ? -7.668 -19.484 -15.039 1 97.25 208 PRO A C 1
ATOM 1581 O O . PRO A 1 208 ? -8 -19.781 -13.891 1 97.25 208 PRO A O 1
ATOM 1584 N N . ARG A 1 209 ? -6.727 -18.562 -15.32 1 97.38 209 ARG A N 1
ATOM 1585 C CA . ARG A 1 209 ? -5.949 -17.859 -14.305 1 97.38 209 ARG A CA 1
ATOM 1586 C C . ARG A 1 209 ? -6.859 -17.172 -13.297 1 97.38 209 ARG A C 1
ATOM 1588 O O . ARG A 1 209 ? -6.645 -17.266 -12.086 1 97.38 209 ARG A O 1
ATOM 1595 N N . LYS A 1 210 ? -7.824 -16.5 -13.805 1 95.75 210 LYS A N 1
ATOM 1596 C CA . LYS A 1 210 ? -8.734 -15.75 -12.938 1 95.75 210 LYS A CA 1
ATOM 1597 C C . LYS A 1 210 ? -9.43 -16.672 -11.945 1 95.75 210 LYS A C 1
ATOM 1599 O O . LYS A 1 210 ? -9.578 -16.328 -10.773 1 95.75 210 LYS A O 1
ATOM 1604 N N . ALA A 1 211 ? -9.891 -17.781 -12.43 1 97.75 211 ALA A N 1
ATOM 1605 C CA . ALA A 1 211 ? -10.539 -18.75 -11.562 1 97.75 211 ALA A CA 1
ATOM 1606 C C . ALA A 1 211 ? -9.578 -19.281 -10.508 1 97.75 211 ALA A C 1
ATOM 1608 O O . ALA A 1 211 ? -9.953 -19.453 -9.344 1 97.75 211 ALA A O 1
ATOM 1609 N N . LEU A 1 212 ? -8.391 -19.516 -10.914 1 98.44 212 LEU A N 1
ATOM 1610 C CA . LEU A 1 212 ? -7.383 -20 -9.984 1 98.44 212 LEU A CA 1
ATOM 1611 C C . LEU A 1 212 ? -7.098 -18.953 -8.898 1 98.44 212 LEU A C 1
ATOM 1613 O O . LEU A 1 212 ? -6.883 -19.312 -7.738 1 98.44 212 LEU A O 1
ATOM 1617 N N . SER A 1 213 ? -7.035 -17.75 -9.305 1 98 213 SER A N 1
ATOM 1618 C CA . SER A 1 213 ? -6.824 -16.672 -8.336 1 98 213 SER A CA 1
ATOM 1619 C C . SER A 1 213 ? -7.941 -16.641 -7.301 1 98 213 SER A C 1
ATOM 1621 O O . SER A 1 213 ? -7.684 -16.531 -6.102 1 98 213 SER A O 1
ATOM 1623 N N . GLU A 1 214 ? -9.18 -16.734 -7.73 1 98 214 GLU A N 1
ATOM 1624 C CA . GLU A 1 214 ? -10.312 -16.797 -6.809 1 98 214 GLU A CA 1
ATOM 1625 C C . GLU A 1 214 ? -10.234 -18.016 -5.906 1 98 214 GLU A C 1
ATOM 1627 O O . GLU A 1 214 ? -10.484 -17.922 -4.703 1 98 214 GLU A O 1
ATOM 1632 N N . LEU A 1 215 ? -9.938 -19.094 -6.547 1 98.44 215 LEU A N 1
ATOM 1633 C CA . LEU A 1 215 ? -9.836 -20.344 -5.812 1 98.44 215 LEU A CA 1
ATOM 1634 C C . LEU A 1 215 ? -8.781 -20.266 -4.719 1 98.44 215 LEU A C 1
ATOM 1636 O O . LEU A 1 215 ? -8.992 -20.75 -3.605 1 98.44 215 LEU A O 1
ATOM 1640 N N . SER A 1 216 ? -7.676 -19.672 -5.051 1 98.25 216 SER A N 1
ATOM 1641 C CA . SER A 1 216 ? -6.609 -19.484 -4.074 1 98.25 216 SER A CA 1
ATOM 1642 C C . SER A 1 216 ? -7.113 -18.766 -2.832 1 98.25 216 SER A C 1
ATOM 1644 O O . SER A 1 216 ? -6.812 -19.156 -1.705 1 98.25 216 SER A O 1
ATOM 1646 N N . GLY A 1 217 ? -7.836 -17.688 -3.051 1 97.75 217 GLY A N 1
ATOM 1647 C CA . GLY A 1 217 ? -8.414 -16.953 -1.934 1 97.75 217 GLY A CA 1
ATOM 1648 C C . GLY A 1 217 ? -9.344 -17.797 -1.088 1 97.75 217 GLY A C 1
ATOM 1649 O O . GLY A 1 217 ? -9.289 -17.75 0.142 1 97.75 217 GLY A O 1
ATOM 1650 N N . LEU A 1 218 ? -10.188 -18.609 -1.705 1 98.38 218 LEU A N 1
ATOM 1651 C CA . LEU A 1 218 ? -11.141 -19.469 -1.006 1 98.38 218 LEU A CA 1
ATOM 1652 C C . LEU A 1 218 ? -10.422 -20.547 -0.204 1 98.38 218 LEU A C 1
ATOM 1654 O O . LEU A 1 218 ? -10.781 -20.828 0.942 1 98.38 218 LEU A O 1
ATOM 1658 N N . LEU A 1 219 ? -9.461 -21.109 -0.797 1 98.38 219 LEU A N 1
ATOM 1659 C CA . LEU A 1 219 ? -8.719 -22.203 -0.172 1 98.38 219 LEU A CA 1
ATOM 1660 C C . LEU A 1 219 ? -7.957 -21.703 1.053 1 98.38 219 LEU A C 1
ATOM 1662 O O . LEU A 1 219 ? -7.785 -22.438 2.023 1 98.38 219 LEU A O 1
ATOM 1666 N N . SER A 1 220 ? -7.504 -20.516 0.999 1 97.25 220 SER A N 1
ATOM 1667 C CA . SER A 1 220 ? -6.723 -19.938 2.09 1 97.25 220 SER A CA 1
ATOM 1668 C C . SER A 1 220 ? -7.613 -19.562 3.271 1 97.25 220 SER A C 1
ATOM 1670 O O . SER A 1 220 ? -7.129 -19.391 4.391 1 97.25 220 SER A O 1
ATOM 1672 N N . ASN A 1 221 ? -8.859 -19.453 3.023 1 96 221 ASN A N 1
ATOM 1673 C CA . ASN A 1 221 ? -9.75 -18.938 4.059 1 96 221 ASN A CA 1
ATOM 1674 C C . ASN A 1 221 ? -10.828 -19.953 4.434 1 96 221 ASN A C 1
ATOM 1676 O O . ASN A 1 221 ? -11.922 -19.578 4.852 1 96 221 ASN A O 1
ATOM 1680 N N . THR A 1 222 ? -10.57 -21.234 4.27 1 97 222 THR A N 1
ATOM 1681 C CA . THR A 1 222 ? -11.516 -22.281 4.633 1 97 222 THR A CA 1
ATOM 1682 C C . THR A 1 222 ? -10.93 -23.188 5.699 1 97 222 THR A C 1
ATOM 1684 O O . THR A 1 222 ? -9.711 -23.359 5.773 1 97 222 THR A O 1
ATOM 1687 N N . ASP A 1 223 ? -11.805 -23.781 6.465 1 96.12 223 ASP A N 1
ATOM 1688 C CA . ASP A 1 223 ? -11.398 -24.797 7.438 1 96.12 223 ASP A CA 1
ATOM 1689 C C . ASP A 1 223 ? -11.641 -26.203 6.898 1 96.12 223 ASP A C 1
ATOM 1691 O O . ASP A 1 223 ? -11.289 -27.188 7.547 1 96.12 223 ASP A O 1
ATOM 1695 N N . ALA A 1 224 ? -12.188 -26.25 5.711 1 97.19 224 ALA A N 1
ATOM 1696 C CA . ALA A 1 224 ? -12.461 -27.547 5.117 1 97.19 224 ALA A CA 1
ATOM 1697 C C . ALA A 1 224 ? -11.164 -28.25 4.73 1 97.19 224 ALA A C 1
ATOM 1699 O O . ALA A 1 224 ? -10.219 -27.625 4.258 1 97.19 224 ALA A O 1
ATOM 1700 N N . GLU A 1 225 ? -11.148 -29.531 4.871 1 97.25 225 GLU A N 1
ATOM 1701 C CA . GLU A 1 225 ? -9.969 -30.328 4.52 1 97.25 225 GLU A CA 1
ATOM 1702 C C . GLU A 1 225 ? -9.984 -30.703 3.043 1 97.25 225 GLU A C 1
ATOM 1704 O O . GLU A 1 225 ? -8.93 -30.938 2.449 1 97.25 225 GLU A O 1
ATOM 1709 N N . THR A 1 226 ? -11.273 -30.812 2.496 1 97.88 226 THR A N 1
ATOM 1710 C CA . THR A 1 226 ? -11.445 -31.156 1.091 1 97.88 226 THR A CA 1
ATOM 1711 C C . THR A 1 226 ? -12.438 -30.234 0.413 1 97.88 226 THR A C 1
ATOM 1713 O O . THR A 1 226 ? -13.211 -29.531 1.086 1 97.88 226 THR A O 1
ATOM 1716 N N . LEU A 1 227 ? -12.352 -30.141 -0.89 1 98.06 227 LEU A N 1
ATOM 1717 C CA . LEU A 1 227 ? -13.367 -29.484 -1.7 1 98.06 227 LEU A CA 1
ATOM 1718 C C . LEU A 1 227 ? -13.953 -30.453 -2.725 1 98.06 227 LEU A C 1
ATOM 1720 O O . LEU A 1 227 ? -13.359 -31.5 -3.002 1 98.06 227 LEU A O 1
ATOM 1724 N N . ASP A 1 228 ? -15.148 -30.141 -3.225 1 98.19 228 ASP A N 1
ATOM 1725 C CA . ASP A 1 228 ? -15.773 -30.891 -4.309 1 98.19 228 ASP A CA 1
ATOM 1726 C C . ASP A 1 228 ? -15.5 -30.234 -5.66 1 98.19 228 ASP A C 1
ATOM 1728 O O . ASP A 1 228 ? -15.742 -29.031 -5.832 1 98.19 228 ASP A O 1
ATOM 1732 N N . PHE A 1 229 ? -14.977 -31.031 -6.547 1 98.19 229 PHE A N 1
ATOM 1733 C CA . PHE A 1 229 ? -14.719 -30.578 -7.906 1 98.19 229 PHE A CA 1
ATOM 1734 C C . PHE A 1 229 ? -15.594 -31.328 -8.906 1 98.19 229 PHE A C 1
ATOM 1736 O O . PHE A 1 229 ? -15.719 -32.562 -8.82 1 98.19 229 PHE A O 1
ATOM 1743 N N . ALA A 1 230 ? -16.203 -30.578 -9.789 1 97.5 230 ALA A N 1
ATOM 1744 C CA . ALA A 1 230 ? -16.938 -31.141 -10.914 1 97.5 230 ALA A CA 1
ATOM 1745 C C . ALA A 1 230 ? -16.75 -30.297 -12.172 1 97.5 230 ALA A C 1
ATOM 1747 O O . ALA A 1 230 ? -16.297 -29.141 -12.094 1 97.5 230 ALA A O 1
ATOM 1748 N N . ASP A 1 231 ? -16.938 -30.875 -13.32 1 95.88 231 ASP A N 1
ATOM 1749 C CA . ASP A 1 231 ? -16.922 -30.109 -14.562 1 95.88 231 ASP A CA 1
ATOM 1750 C C . ASP A 1 231 ? -17.859 -30.703 -15.602 1 95.88 231 ASP A C 1
ATOM 1752 O O . ASP A 1 231 ? -18.266 -31.859 -15.477 1 95.88 231 ASP A O 1
ATOM 1756 N N . ASP A 1 232 ? -18.312 -29.938 -16.484 1 94.44 232 ASP A N 1
ATOM 1757 C CA . ASP A 1 232 ? -18.984 -30.375 -17.703 1 94.44 232 ASP A CA 1
ATOM 1758 C C . ASP A 1 232 ? -18.297 -29.797 -18.938 1 94.44 232 ASP A C 1
ATOM 1760 O O . ASP A 1 232 ? -17.109 -29.453 -18.891 1 94.44 232 ASP A O 1
ATOM 1764 N N . ASP A 1 233 ? -18.953 -29.75 -20.094 1 92.31 233 ASP A N 1
ATOM 1765 C CA . ASP A 1 233 ? -18.297 -29.375 -21.344 1 92.31 233 ASP A CA 1
ATOM 1766 C C . ASP A 1 233 ? -17.922 -27.891 -21.328 1 92.31 233 ASP A C 1
ATOM 1768 O O . ASP A 1 233 ? -17 -27.469 -22.031 1 92.31 233 ASP A O 1
ATOM 1772 N N . GLN A 1 234 ? -18.578 -27.156 -20.453 1 94.56 234 GLN A N 1
ATOM 1773 C CA . GLN A 1 234 ? -18.422 -25.703 -20.578 1 94.56 234 GLN A CA 1
ATOM 1774 C C . GLN A 1 234 ? -17.984 -25.078 -19.25 1 94.56 234 GLN A C 1
ATOM 1776 O O . GLN A 1 234 ? -17.453 -23.969 -19.234 1 94.56 234 GLN A O 1
ATOM 1781 N N . THR A 1 235 ? -18.266 -25.812 -18.203 1 97.56 235 THR A N 1
ATOM 1782 C CA . THR A 1 235 ? -18.203 -25.125 -16.922 1 97.56 235 THR A CA 1
ATOM 1783 C C . THR A 1 235 ? -17.391 -25.938 -15.914 1 97.56 235 THR A C 1
ATOM 1785 O O . THR A 1 235 ? -17.484 -27.172 -15.867 1 97.56 235 THR A O 1
ATOM 1788 N N . LEU A 1 236 ? -16.547 -25.312 -15.133 1 98.31 236 LEU A N 1
ATOM 1789 C CA . LEU A 1 236 ? -15.883 -25.844 -13.953 1 98.31 236 LEU A CA 1
ATOM 1790 C C . LEU A 1 236 ? -16.641 -25.469 -12.68 1 98.31 236 LEU A C 1
ATOM 1792 O O . LEU A 1 236 ? -17.109 -24.344 -12.555 1 98.31 236 LEU A O 1
ATOM 1796 N N . PHE A 1 237 ? -16.734 -26.438 -11.719 1 98.62 237 PHE A N 1
ATOM 1797 C CA . PHE A 1 237 ? -17.406 -26.203 -10.445 1 98.62 237 PHE A CA 1
ATOM 1798 C C . PHE A 1 237 ? -16.5 -26.547 -9.273 1 98.62 237 PHE A C 1
ATOM 1800 O O . PHE A 1 237 ? -15.945 -27.656 -9.211 1 98.62 237 PHE A O 1
ATOM 1807 N N . PHE A 1 238 ? -16.297 -25.641 -8.375 1 98.75 238 PHE A N 1
ATOM 1808 C CA . PHE A 1 238 ? -15.57 -25.859 -7.125 1 98.75 238 PHE A CA 1
ATOM 1809 C C . PHE A 1 238 ? -16.438 -25.5 -5.926 1 98.75 238 PHE A C 1
ATOM 1811 O O . PHE A 1 238 ? -16.906 -24.375 -5.793 1 98.75 238 PHE A O 1
ATOM 1818 N N . ARG A 1 239 ? -16.688 -26.422 -5.105 1 98.69 239 ARG A N 1
ATOM 1819 C CA . ARG A 1 239 ? -17.406 -26.172 -3.854 1 98.69 239 ARG A CA 1
ATOM 1820 C C . ARG A 1 239 ? -16.453 -26.25 -2.664 1 98.69 239 ARG A C 1
ATOM 1822 O O . ARG A 1 239 ? -15.93 -27.312 -2.344 1 98.69 239 ARG A O 1
ATOM 1829 N N . VAL A 1 240 ? -16.172 -25.234 -2.012 1 97.94 240 VAL A N 1
ATOM 1830 C CA . VAL A 1 240 ? -15.281 -25.109 -0.861 1 97.94 240 VAL A CA 1
ATOM 1831 C C . VAL A 1 240 ? -16.094 -24.688 0.368 1 97.94 240 VAL A C 1
ATOM 1833 O O . VAL A 1 240 ? -16.469 -23.531 0.505 1 97.94 240 VAL A O 1
ATOM 1836 N N . GLY A 1 241 ? -16.234 -25.609 1.25 1 94.56 241 GLY A N 1
ATOM 1837 C CA . GLY A 1 241 ? -17.188 -25.344 2.318 1 94.56 241 GLY A CA 1
ATOM 1838 C C . GLY A 1 241 ? -18.594 -25.062 1.812 1 94.56 241 GLY A C 1
ATOM 1839 O O . GLY A 1 241 ? -19.156 -25.875 1.081 1 94.56 241 GLY A O 1
ATOM 1840 N N . GLY A 1 242 ? -19.094 -23.938 2.107 1 94.31 242 GLY A N 1
ATOM 1841 C CA . GLY A 1 242 ? -20.438 -23.562 1.684 1 94.31 242 GLY A CA 1
ATOM 1842 C C . GLY A 1 242 ? -20.438 -22.672 0.453 1 94.31 242 GLY A C 1
ATOM 1843 O O . GLY A 1 242 ? -21.5 -22.25 -0.01 1 94.31 242 GLY A O 1
ATOM 1844 N N . ARG A 1 243 ? -19.312 -22.453 -0.139 1 98.25 243 ARG A N 1
ATOM 1845 C CA . ARG A 1 243 ? -19.188 -21.531 -1.267 1 98.25 243 ARG A CA 1
ATOM 1846 C C . ARG A 1 243 ? -19 -22.297 -2.574 1 98.25 243 ARG A C 1
ATOM 1848 O O . ARG A 1 243 ? -18.281 -23.297 -2.613 1 98.25 243 ARG A O 1
ATOM 1855 N N . VAL A 1 244 ? -19.609 -21.812 -3.65 1 98.69 244 VAL A N 1
ATOM 1856 C CA . VAL A 1 244 ? -19.469 -22.438 -4.961 1 98.69 244 VAL A CA 1
ATOM 1857 C C . VAL A 1 244 ? -18.891 -21.453 -5.957 1 98.69 244 VAL A C 1
ATOM 1859 O O . VAL A 1 244 ? -19.484 -20.406 -6.234 1 98.69 244 VAL A O 1
ATOM 1862 N N . LEU A 1 245 ? -17.719 -21.766 -6.453 1 98.81 245 LEU A N 1
ATOM 1863 C CA . LEU A 1 245 ? -17.094 -21.047 -7.543 1 98.81 245 LEU A CA 1
ATOM 1864 C C . LEU A 1 245 ? -17.297 -21.75 -8.875 1 98.81 245 LEU A C 1
ATOM 1866 O O . LEU A 1 245 ? -17.062 -22.953 -8.977 1 98.81 245 LEU A O 1
ATOM 1870 N N . THR A 1 246 ? -17.781 -21.062 -9.852 1 98.69 246 THR A N 1
ATOM 1871 C CA . THR A 1 246 ? -17.875 -21.609 -11.203 1 98.69 246 THR A CA 1
ATOM 1872 C C . THR A 1 246 ? -17.031 -20.797 -12.18 1 98.69 246 THR A C 1
ATOM 1874 O O . THR A 1 246 ? -16.797 -19.594 -11.953 1 98.69 246 THR A O 1
ATOM 1877 N N . SER A 1 247 ? -16.578 -21.406 -13.18 1 98.38 247 SER A N 1
ATOM 1878 C CA . SER A 1 247 ? -15.797 -20.75 -14.219 1 98.38 247 SER A CA 1
ATOM 1879 C C . SER A 1 247 ? -16.016 -21.406 -15.578 1 98.38 247 SER A C 1
ATOM 1881 O O . SER A 1 247 ? -16.234 -22.609 -15.656 1 98.38 247 SER A O 1
ATOM 1883 N N . ARG A 1 248 ? -15.938 -20.578 -16.562 1 96.06 248 ARG A N 1
ATOM 1884 C CA . ARG A 1 248 ? -15.922 -21.141 -17.906 1 96.06 248 ARG A CA 1
ATOM 1885 C C . ARG A 1 248 ? -14.656 -21.953 -18.156 1 96.06 248 ARG A C 1
ATOM 1887 O O . ARG A 1 248 ? -13.555 -21.531 -17.766 1 96.06 248 ARG A O 1
ATOM 1894 N N . LYS A 1 249 ? -14.836 -23.016 -18.766 1 92.75 249 LYS A N 1
ATOM 1895 C CA . LYS A 1 249 ? -13.719 -23.875 -19.125 1 92.75 249 LYS A CA 1
ATOM 1896 C C . LYS A 1 249 ? -12.969 -23.328 -20.344 1 92.75 249 LYS A C 1
ATOM 1898 O O . LYS A 1 249 ? -13.578 -22.859 -21.297 1 92.75 249 LYS A O 1
ATOM 1903 N N . LEU A 1 250 ? -11.648 -23.344 -20.234 1 93.12 250 LEU A N 1
ATOM 1904 C CA . LEU A 1 250 ? -10.867 -23.078 -21.438 1 93.12 250 LEU A CA 1
ATOM 1905 C C . LEU A 1 250 ? -10.852 -24.281 -22.359 1 93.12 250 LEU A C 1
ATOM 1907 O O . LEU A 1 250 ? -10.766 -25.422 -21.906 1 93.12 250 LEU A O 1
ATOM 1911 N N . THR A 1 251 ? -11.039 -23.969 -23.609 1 89.38 251 THR A N 1
ATOM 1912 C CA . THR A 1 251 ? -11.039 -25.047 -24.594 1 89.38 251 THR A CA 1
ATOM 1913 C C . THR A 1 251 ? -9.727 -25.047 -25.375 1 89.38 251 THR A C 1
ATOM 1915 O O . THR A 1 251 ? -9.023 -24.047 -25.438 1 89.38 251 THR A O 1
ATOM 1918 N N . GLY A 1 252 ? -9.398 -26.281 -25.859 1 89.5 252 GLY A N 1
ATOM 1919 C CA . GLY A 1 252 ? -8.172 -26.438 -26.625 1 89.5 252 GLY A CA 1
ATOM 1920 C C . GLY A 1 252 ? -7.184 -27.406 -25.984 1 89.5 252 GLY A C 1
ATOM 1921 O O . GLY A 1 252 ? -7.426 -27.906 -24.891 1 89.5 252 GLY A O 1
ATOM 1922 N N . GLN A 1 253 ? -6.16 -27.578 -26.734 1 92.06 253 GLN A N 1
ATOM 1923 C CA . GLN A 1 253 ? -5.164 -28.547 -26.266 1 92.06 253 GLN A CA 1
ATOM 1924 C C . GLN A 1 253 ? -3.986 -27.844 -25.609 1 92.06 253 GLN A C 1
ATOM 1926 O O . GLN A 1 253 ? -3.381 -26.938 -26.188 1 92.06 253 GLN A O 1
ATOM 1931 N N . PHE A 1 254 ? -3.805 -28.234 -24.406 1 95.38 254 PHE A N 1
ATOM 1932 C CA . PHE A 1 254 ? -2.604 -27.766 -23.719 1 95.38 254 PHE A CA 1
ATOM 1933 C C . PHE A 1 254 ? -1.353 -28.375 -24.359 1 95.38 254 PHE A C 1
ATOM 1935 O O . PHE A 1 254 ? -1.358 -29.531 -24.781 1 95.38 254 PHE A O 1
ATOM 1942 N N . PRO A 1 255 ? -0.272 -27.641 -24.406 1 93.81 255 PRO A N 1
ATOM 1943 C CA . PRO A 1 255 ? 0.94 -28.156 -25.062 1 93.81 255 PRO A CA 1
ATOM 1944 C C . PRO A 1 255 ? 1.44 -29.453 -24.422 1 93.81 255 PRO A C 1
ATOM 1946 O O . PRO A 1 255 ? 1.18 -29.703 -23.234 1 93.81 255 PRO A O 1
ATOM 1949 N N . ASN A 1 256 ? 2.094 -30.219 -25.25 1 95.19 256 ASN A N 1
ATOM 1950 C CA . ASN A 1 256 ? 2.748 -31.422 -24.734 1 95.19 256 ASN A CA 1
ATOM 1951 C C . ASN A 1 256 ? 3.916 -31.078 -23.812 1 95.19 256 ASN A C 1
ATOM 1953 O O . ASN A 1 256 ? 5.074 -31.141 -24.234 1 95.19 256 ASN A O 1
ATOM 1957 N N . TYR A 1 257 ? 3.633 -30.844 -22.609 1 95.88 257 TYR A N 1
ATOM 1958 C CA . TYR A 1 257 ? 4.605 -30.312 -21.656 1 95.88 257 TYR A CA 1
ATOM 1959 C C . TYR A 1 257 ? 5.625 -31.375 -21.281 1 95.88 257 TYR A C 1
ATOM 1961 O O . TYR A 1 257 ? 6.75 -31.062 -20.891 1 95.88 257 TYR A O 1
ATOM 1969 N N . GLU A 1 258 ? 5.352 -32.625 -21.297 1 94.81 258 GLU A N 1
ATOM 1970 C CA . GLU A 1 258 ? 6.277 -33.688 -20.938 1 94.81 258 GLU A CA 1
ATOM 1971 C C . GLU A 1 258 ? 7.508 -33.688 -21.844 1 94.81 258 GLU A C 1
ATOM 1973 O O . GLU A 1 258 ? 8.609 -34 -21.391 1 94.81 258 GLU A O 1
ATOM 1978 N N . ALA A 1 259 ? 7.273 -33.25 -23 1 93.94 259 ALA A N 1
ATOM 1979 C CA . ALA A 1 259 ? 8.344 -33.25 -24 1 93.94 259 ALA A CA 1
ATOM 1980 C C . ALA A 1 259 ? 9.391 -32.188 -23.672 1 93.94 259 ALA A C 1
ATOM 1982 O O . ALA A 1 259 ? 10.531 -32.281 -24.141 1 93.94 259 ALA A O 1
ATOM 1983 N N . VAL A 1 260 ? 9.07 -31.234 -22.906 1 93.25 260 VAL A N 1
ATOM 1984 C CA . VAL A 1 260 ? 10 -30.125 -22.672 1 93.25 260 VAL A CA 1
ATOM 1985 C C . VAL A 1 260 ? 10.68 -30.297 -21.328 1 93.25 260 VAL A C 1
ATOM 1987 O O . VAL A 1 260 ? 11.562 -29.516 -20.969 1 93.25 260 VAL A O 1
ATOM 1990 N N . LEU A 1 261 ? 10.297 -31.266 -20.562 1 95.38 261 LEU A N 1
ATOM 1991 C CA . LEU A 1 261 ? 10.969 -31.562 -19.297 1 95.38 261 LEU A CA 1
ATOM 1992 C C . LEU A 1 261 ? 12.359 -32.125 -19.547 1 95.38 261 LEU A C 1
ATOM 1994 O O . LEU A 1 261 ? 12.516 -33.156 -20.219 1 95.38 261 LEU A O 1
ATOM 1998 N N . PRO A 1 262 ? 13.328 -31.469 -18.969 1 95.12 262 PRO A N 1
ATOM 1999 C CA . PRO A 1 262 ? 14.695 -31.922 -19.25 1 95.12 262 PRO A CA 1
ATOM 2000 C C . PRO A 1 262 ? 14.977 -33.312 -18.703 1 95.12 262 PRO A C 1
ATOM 2002 O O . PRO A 1 262 ? 14.523 -33.688 -17.609 1 95.12 262 PRO A O 1
ATOM 2005 N N . ARG A 1 263 ? 15.711 -34.094 -19.484 1 93.19 263 ARG A N 1
ATOM 2006 C CA . ARG A 1 263 ? 16.062 -35.438 -19.078 1 93.19 263 ARG A CA 1
ATOM 2007 C C . ARG A 1 263 ? 17.578 -35.625 -19 1 93.19 263 ARG A C 1
ATOM 2009 O O . ARG A 1 263 ? 18.078 -36.562 -18.406 1 93.19 263 ARG A O 1
ATOM 2016 N N . ASP A 1 264 ? 18.297 -34.688 -19.594 1 93.81 264 ASP A N 1
ATOM 2017 C CA . ASP A 1 264 ? 19.719 -34.906 -19.766 1 93.81 264 ASP A CA 1
ATOM 2018 C C . ASP A 1 264 ? 20.531 -33.812 -19.047 1 93.81 264 ASP A C 1
ATOM 2020 O O . ASP A 1 264 ? 21.672 -33.531 -19.438 1 93.81 264 ASP A O 1
ATOM 2024 N N . ASN A 1 265 ? 19.922 -33.156 -18.156 1 96.94 265 ASN A N 1
ATOM 2025 C CA . ASN A 1 265 ? 20.703 -32.219 -17.375 1 96.94 265 ASN A CA 1
ATOM 2026 C C . ASN A 1 265 ? 21.703 -32.906 -16.469 1 96.94 265 ASN A C 1
ATOM 2028 O O . ASN A 1 265 ? 21.328 -33.625 -15.531 1 96.94 265 ASN A O 1
ATOM 2032 N N . ASN A 1 266 ? 22.969 -32.75 -16.703 1 97.12 266 ASN A N 1
ATOM 2033 C CA . ASN A 1 266 ? 24 -33.531 -16.016 1 97.12 266 ASN A CA 1
ATOM 2034 C C . ASN A 1 266 ? 24.875 -32.656 -15.125 1 97.12 266 ASN A C 1
ATOM 2036 O O . ASN A 1 266 ? 25.844 -33.125 -14.547 1 97.12 266 ASN A O 1
ATOM 2040 N N . LYS A 1 267 ? 24.672 -31.422 -15.031 1 97.81 267 LYS A N 1
ATOM 2041 C CA . LYS A 1 267 ? 25.328 -30.484 -14.125 1 97.81 267 LYS A CA 1
ATOM 2042 C C . LYS A 1 267 ? 24.328 -29.891 -13.133 1 97.81 267 LYS A C 1
ATOM 2044 O O . LYS A 1 267 ? 23.188 -29.578 -13.5 1 97.81 267 LYS A O 1
ATOM 2049 N N . PHE A 1 268 ? 24.719 -29.766 -11.898 1 97.38 268 PHE A N 1
ATOM 2050 C CA . PHE A 1 268 ? 23.812 -29.156 -10.953 1 97.38 268 PHE A CA 1
ATOM 2051 C C . PHE A 1 268 ? 24.578 -28.422 -9.852 1 97.38 268 PHE A C 1
ATOM 2053 O O . PHE A 1 268 ? 25.781 -28.625 -9.695 1 97.38 268 PHE A O 1
ATOM 2060 N N . VAL A 1 269 ? 23.953 -27.578 -9.172 1 98.12 269 VAL A N 1
ATOM 2061 C CA . VAL A 1 269 ? 24.438 -26.891 -7.98 1 98.12 269 VAL A CA 1
ATOM 2062 C C . VAL A 1 269 ? 23.312 -26.797 -6.949 1 98.12 269 VAL A C 1
ATOM 2064 O O . VAL A 1 269 ? 22.141 -26.688 -7.309 1 98.12 269 VAL A O 1
ATOM 2067 N N . ILE A 1 270 ? 23.609 -26.922 -5.727 1 98.19 270 ILE A N 1
ATOM 2068 C CA . ILE A 1 270 ? 22.672 -26.812 -4.625 1 98.19 270 ILE A CA 1
ATOM 2069 C C . ILE A 1 270 ? 23.016 -25.625 -3.744 1 98.19 270 ILE A C 1
ATOM 2071 O O . ILE A 1 270 ? 24.172 -25.5 -3.293 1 98.19 270 ILE A O 1
ATOM 2075 N N . VAL A 1 271 ? 22.109 -24.766 -3.523 1 98.25 271 VAL A N 1
ATOM 2076 C CA . VAL A 1 271 ? 22.359 -23.578 -2.701 1 98.25 271 VAL A CA 1
ATOM 2077 C C . VAL A 1 271 ? 21.156 -23.328 -1.783 1 98.25 271 VAL A C 1
ATOM 2079 O O . VAL A 1 271 ? 20.062 -23.859 -2.016 1 98.25 271 VAL A O 1
ATOM 2082 N N . ARG A 1 272 ? 21.391 -22.531 -0.747 1 97.62 272 ARG A N 1
ATOM 2083 C CA . ARG A 1 272 ? 20.266 -22.094 0.091 1 97.62 272 ARG A CA 1
ATOM 2084 C C . ARG A 1 272 ? 19.359 -21.125 -0.662 1 97.62 272 ARG A C 1
ATOM 2086 O O . ARG A 1 272 ? 19.844 -20.219 -1.341 1 97.62 272 ARG A O 1
ATOM 2093 N N . SER A 1 273 ? 18.062 -21.297 -0.504 1 97.69 273 SER A N 1
ATOM 2094 C CA . SER A 1 273 ? 17.078 -20.484 -1.216 1 97.69 273 SER A CA 1
ATOM 2095 C C . SER A 1 273 ? 17.234 -19.016 -0.851 1 97.69 273 SER A C 1
ATOM 2097 O O . SER A 1 273 ? 17.188 -18.141 -1.725 1 97.69 273 SER A O 1
ATOM 2099 N N . GLU A 1 274 ? 17.438 -18.734 0.405 1 97.31 274 GLU A N 1
ATOM 2100 C CA . GLU A 1 274 ? 17.531 -17.359 0.883 1 97.31 274 GLU A CA 1
ATOM 2101 C C . GLU A 1 274 ? 18.75 -16.656 0.288 1 97.31 274 GLU A C 1
ATOM 2103 O O . GLU A 1 274 ? 18.688 -15.484 -0.081 1 97.31 274 GLU A O 1
ATOM 2108 N N . ASP A 1 275 ? 19.875 -17.391 0.222 1 97.62 275 ASP A N 1
ATOM 2109 C CA . ASP A 1 275 ? 21.094 -16.828 -0.344 1 97.62 275 ASP A CA 1
ATOM 2110 C C . ASP A 1 275 ? 20.922 -16.516 -1.828 1 97.62 275 ASP A C 1
ATOM 2112 O O . ASP A 1 275 ? 21.328 -15.445 -2.297 1 97.62 275 ASP A O 1
ATOM 2116 N N . LEU A 1 276 ? 20.328 -17.438 -2.477 1 98.56 276 LEU A N 1
ATOM 2117 C CA . LEU A 1 276 ? 20.109 -17.266 -3.906 1 98.56 276 LEU A CA 1
ATOM 2118 C C . LEU A 1 276 ? 19.156 -16.094 -4.16 1 98.56 276 LEU A C 1
ATOM 2120 O O . LEU A 1 276 ? 19.422 -15.242 -5.02 1 98.56 276 LEU A O 1
ATOM 2124 N N . MET A 1 277 ? 18.094 -16.031 -3.453 1 98.44 277 MET A N 1
ATOM 2125 C CA . MET A 1 277 ? 17.125 -14.945 -3.576 1 98.44 277 MET A CA 1
ATOM 2126 C C . MET A 1 277 ? 17.781 -13.586 -3.371 1 98.44 277 MET A C 1
ATOM 2128 O O . MET A 1 277 ? 17.641 -12.688 -4.199 1 98.44 277 MET A O 1
ATOM 2132 N N . GLY A 1 278 ? 18.469 -13.484 -2.227 1 97.94 278 GLY A N 1
ATOM 2133 C CA . GLY A 1 278 ? 19.156 -12.234 -1.941 1 97.94 278 GLY A CA 1
ATOM 2134 C C . GLY A 1 278 ? 20.125 -11.82 -3.031 1 97.94 278 GLY A C 1
ATOM 2135 O O . GLY A 1 278 ? 20.141 -10.664 -3.447 1 97.94 278 GLY A O 1
ATOM 2136 N N . SER A 1 279 ? 20.922 -12.742 -3.529 1 98.44 279 SER A N 1
ATOM 2137 C CA . SER A 1 279 ? 21.906 -12.477 -4.57 1 98.44 279 SER A CA 1
ATOM 2138 C C . SER A 1 279 ? 21.234 -12.031 -5.867 1 98.44 279 SER A C 1
ATOM 2140 O O . SER A 1 279 ? 21.688 -11.07 -6.5 1 98.44 279 SER A O 1
ATOM 2142 N N . ILE A 1 280 ? 20.188 -12.734 -6.23 1 98.69 280 ILE A N 1
ATOM 2143 C CA . ILE A 1 280 ? 19.469 -12.383 -7.449 1 98.69 280 ILE A CA 1
ATOM 2144 C C . ILE A 1 280 ? 18.875 -10.984 -7.312 1 98.69 280 ILE A C 1
ATOM 2146 O O . ILE A 1 280 ? 18.969 -10.164 -8.227 1 98.69 280 ILE A O 1
ATOM 2150 N N . GLN A 1 281 ? 18.219 -10.664 -6.207 1 98.44 281 GLN A N 1
ATOM 2151 C CA . GLN A 1 281 ? 17.609 -9.359 -5.992 1 98.44 281 GLN A CA 1
ATOM 2152 C C . GLN A 1 281 ? 18.625 -8.242 -6.109 1 98.44 281 GLN A C 1
ATOM 2154 O O . GLN A 1 281 ? 18.344 -7.195 -6.699 1 98.44 281 GLN A O 1
ATOM 2159 N N . ARG A 1 282 ? 19.797 -8.445 -5.512 1 97.94 282 ARG A N 1
ATOM 2160 C CA . ARG A 1 282 ? 20.844 -7.438 -5.562 1 97.94 282 ARG A CA 1
ATOM 2161 C C . ARG A 1 282 ? 21.328 -7.223 -6.992 1 97.94 282 ARG A C 1
ATOM 2163 O O . ARG A 1 282 ? 21.344 -6.09 -7.48 1 97.94 282 ARG A O 1
ATOM 2170 N N . VAL A 1 283 ? 21.594 -8.266 -7.684 1 98.25 283 VAL A N 1
ATOM 2171 C CA . VAL A 1 283 ? 22.172 -8.195 -9.023 1 98.25 283 VAL A CA 1
ATOM 2172 C C . VAL A 1 283 ? 21.125 -7.684 -10.008 1 98.25 283 VAL A C 1
ATOM 2174 O O . VAL A 1 283 ? 21.453 -6.926 -10.93 1 98.25 283 VAL A O 1
ATOM 2177 N N . ALA A 1 284 ? 19.922 -8.055 -9.781 1 97.62 284 ALA A N 1
ATOM 2178 C CA . ALA A 1 284 ? 18.828 -7.719 -10.695 1 97.62 284 ALA A CA 1
ATOM 2179 C C . ALA A 1 284 ? 18.594 -6.211 -10.727 1 97.62 284 ALA A C 1
ATOM 2181 O O . ALA A 1 284 ? 18.031 -5.691 -11.695 1 97.62 284 ALA A O 1
ATOM 2182 N N . GLN A 1 285 ? 19 -5.445 -9.68 1 95.62 285 GLN A N 1
ATOM 2183 C CA . GLN A 1 285 ? 18.875 -3.994 -9.648 1 95.62 285 GLN A CA 1
ATOM 2184 C C . GLN A 1 285 ? 19.594 -3.354 -10.836 1 95.62 285 GLN A C 1
ATOM 2186 O O . GLN A 1 285 ? 19.297 -2.219 -11.211 1 95.62 285 GLN A O 1
ATOM 2191 N N . PHE A 1 286 ? 20.5 -4.074 -11.438 1 96.94 286 PHE A N 1
ATOM 2192 C CA . PHE A 1 286 ? 21.344 -3.504 -12.477 1 96.94 286 PHE A CA 1
ATOM 2193 C C . PHE A 1 286 ? 21.156 -4.234 -13.797 1 96.94 286 PHE A C 1
ATOM 2195 O O . PHE A 1 286 ? 21.953 -4.09 -14.719 1 96.94 286 PHE A O 1
ATOM 2202 N N . ALA A 1 287 ? 20.156 -5.062 -13.82 1 95.75 287 ALA A N 1
ATOM 2203 C CA . ALA A 1 287 ? 19.781 -5.73 -15.07 1 95.75 287 ALA A CA 1
ATOM 2204 C C . ALA A 1 287 ? 19.094 -4.766 -16.031 1 95.75 287 ALA A C 1
ATOM 2206 O O . ALA A 1 287 ? 18.609 -3.713 -15.609 1 95.75 287 ALA A O 1
ATOM 2207 N N . ASP A 1 288 ? 19.188 -5.152 -17.281 1 92.62 288 ASP A N 1
ATOM 2208 C CA . ASP A 1 288 ? 18.422 -4.398 -18.25 1 92.62 288 ASP A CA 1
ATOM 2209 C C . ASP A 1 288 ? 16.938 -4.355 -17.875 1 92.62 288 ASP A C 1
ATOM 2211 O O . ASP A 1 288 ? 16.344 -5.387 -17.547 1 92.62 288 ASP A O 1
ATOM 2215 N N . GLU A 1 289 ? 16.328 -3.188 -17.891 1 88.81 289 GLU A N 1
ATOM 2216 C CA . GLU A 1 289 ? 14.969 -2.992 -17.391 1 88.81 289 GLU A CA 1
ATOM 2217 C C . GLU A 1 289 ? 13.945 -3.754 -18.234 1 88.81 289 GLU A C 1
ATOM 2219 O O . GLU A 1 289 ? 12.922 -4.207 -17.719 1 88.81 289 GLU A O 1
ATOM 2224 N N . ARG A 1 290 ? 14.219 -3.861 -19.5 1 89.44 290 ARG A N 1
ATOM 2225 C CA . ARG A 1 290 ? 13.273 -4.512 -20.406 1 89.44 290 ARG A CA 1
ATOM 2226 C C . ARG A 1 290 ? 13.359 -6.031 -20.281 1 89.44 290 ARG A C 1
ATOM 2228 O O . ARG A 1 290 ? 12.336 -6.707 -20.141 1 89.44 290 ARG A O 1
ATOM 2235 N N . SER A 1 291 ? 14.562 -6.555 -20.234 1 91.88 291 SER A N 1
ATOM 2236 C CA . SER A 1 291 ? 14.727 -8 -20.281 1 91.88 291 SER A CA 1
ATOM 2237 C C . SER A 1 291 ? 14.773 -8.594 -18.875 1 91.88 291 SER A C 1
ATOM 2239 O O . SER A 1 291 ? 14.359 -9.734 -18.656 1 91.88 291 SER A O 1
ATOM 2241 N N . GLY A 1 292 ? 15.344 -7.871 -17.953 1 95.25 292 GLY A N 1
ATOM 2242 C CA . GLY A 1 292 ? 15.57 -8.398 -16.609 1 95.25 292 GLY A CA 1
ATOM 2243 C C . GLY A 1 292 ? 16.609 -9.5 -16.578 1 95.25 292 GLY A C 1
ATOM 2244 O O . GLY A 1 292 ? 16.641 -10.305 -15.641 1 95.25 292 GLY A O 1
ATOM 2245 N N . ALA A 1 293 ? 17.516 -9.562 -17.531 1 96.56 293 ALA A N 1
ATOM 2246 C CA . ALA A 1 293 ? 18.438 -10.68 -17.719 1 96.56 293 ALA A CA 1
ATOM 2247 C C . ALA A 1 293 ? 19.578 -10.617 -16.703 1 96.56 293 ALA A C 1
ATOM 2249 O O . ALA A 1 293 ? 20.156 -9.547 -16.469 1 96.56 293 ALA A O 1
ATOM 2250 N N . ILE A 1 294 ? 19.875 -11.727 -16.125 1 98.19 294 ILE A N 1
ATOM 2251 C CA . ILE A 1 294 ? 21.078 -11.867 -15.305 1 98.19 294 ILE A CA 1
ATOM 2252 C C . ILE A 1 294 ? 21.875 -13.078 -15.781 1 98.19 294 ILE A C 1
ATOM 2254 O O . ILE A 1 294 ? 21.328 -13.992 -16.406 1 98.19 294 ILE A O 1
ATOM 2258 N N . LYS A 1 295 ? 23.156 -13.039 -15.516 1 98.19 295 LYS A N 1
ATOM 2259 C CA . LYS A 1 295 ? 24.078 -14.102 -15.898 1 98.19 295 LYS A CA 1
ATOM 2260 C C . LYS A 1 295 ? 24.469 -14.961 -14.695 1 98.19 295 LYS A C 1
ATOM 2262 O O . LYS A 1 295 ? 24.812 -14.43 -13.633 1 98.19 295 LYS A O 1
ATOM 2267 N N . ILE A 1 296 ? 24.375 -16.25 -14.867 1 98.56 296 ILE A N 1
ATOM 2268 C CA . ILE A 1 296 ? 24.844 -17.219 -13.867 1 98.56 296 ILE A CA 1
ATOM 2269 C C . ILE A 1 296 ? 26.094 -17.922 -14.383 1 98.56 296 ILE A C 1
ATOM 2271 O O . ILE A 1 296 ? 26.094 -18.5 -15.469 1 98.56 296 ILE A O 1
ATOM 2275 N N . ARG A 1 297 ? 27.109 -17.828 -13.625 1 98.56 297 ARG A N 1
ATOM 2276 C CA . ARG A 1 297 ? 28.344 -18.547 -13.922 1 98.56 297 ARG A CA 1
ATOM 2277 C C . ARG A 1 297 ? 28.641 -19.594 -12.844 1 98.56 297 ARG A C 1
ATOM 2279 O O . ARG A 1 297 ? 28.672 -19.266 -11.656 1 98.56 297 ARG A O 1
ATOM 2286 N N . LEU A 1 298 ? 28.844 -20.828 -13.273 1 98.31 298 LEU A N 1
ATOM 2287 C CA . LEU A 1 298 ? 29.219 -21.938 -12.391 1 98.31 298 LEU A CA 1
ATOM 2288 C C . LEU A 1 298 ? 30.641 -22.406 -12.672 1 98.31 298 LEU A C 1
ATOM 2290 O O . LEU A 1 298 ? 30.953 -22.797 -13.797 1 98.31 298 LEU A O 1
ATOM 2294 N N . GLU A 1 299 ? 31.453 -22.234 -11.734 1 95.31 299 GLU A N 1
ATOM 2295 C CA . GLU A 1 299 ? 32.844 -22.703 -11.859 1 95.31 299 GLU A CA 1
ATOM 2296 C C . GLU A 1 299 ? 33.5 -22.828 -10.492 1 95.31 299 GLU A C 1
ATOM 2298 O O . GLU A 1 299 ? 33.281 -21.984 -9.617 1 95.31 299 GLU A O 1
ATOM 2303 N N . GLN A 1 300 ? 34.375 -23.797 -10.25 1 86.5 300 GLN A N 1
ATOM 2304 C CA . GLN A 1 300 ? 35.344 -23.875 -9.164 1 86.5 300 GLN A CA 1
ATOM 2305 C C . GLN A 1 300 ? 34.688 -23.656 -7.812 1 86.5 300 GLN A C 1
ATOM 2307 O O . GLN A 1 300 ? 35.062 -22.734 -7.07 1 86.5 300 GLN A O 1
ATOM 2312 N N . ASN A 1 301 ? 33.531 -24.422 -7.41 1 94.94 301 ASN A N 1
ATOM 2313 C CA . ASN A 1 301 ? 32.875 -24.375 -6.113 1 94.94 301 ASN A CA 1
ATOM 2314 C C . ASN A 1 301 ? 32.219 -23.016 -5.867 1 94.94 301 ASN A C 1
ATOM 2316 O O . ASN A 1 301 ? 32.281 -22.484 -4.758 1 94.94 301 ASN A O 1
ATOM 2320 N N . GLU A 1 302 ? 31.703 -22.422 -6.965 1 97.31 302 GLU A N 1
ATOM 2321 C CA . GLU A 1 302 ? 31.109 -21.094 -6.859 1 97.31 302 GLU A CA 1
ATOM 2322 C C . GLU A 1 302 ? 29.984 -20.906 -7.867 1 97.31 302 GLU A C 1
ATOM 2324 O O . GLU A 1 302 ? 30.094 -21.328 -9.023 1 97.31 302 GLU A O 1
ATOM 2329 N N . LEU A 1 303 ? 28.938 -20.328 -7.414 1 98.5 303 LEU A N 1
ATOM 2330 C CA . LEU A 1 303 ? 27.875 -19.75 -8.25 1 98.5 303 LEU A CA 1
ATOM 2331 C C . LEU A 1 303 ? 27.953 -18.234 -8.25 1 98.5 303 LEU A C 1
ATOM 2333 O O . LEU A 1 303 ? 27.75 -17.594 -7.215 1 98.5 303 LEU A O 1
ATOM 2337 N N . LYS A 1 304 ? 28.281 -17.688 -9.398 1 98.5 304 LYS A N 1
ATOM 2338 C CA . LYS A 1 304 ? 28.391 -16.234 -9.523 1 98.5 304 LYS A CA 1
ATOM 2339 C C . LYS A 1 304 ? 27.25 -15.664 -10.352 1 98.5 304 LYS A C 1
ATOM 2341 O O . LYS A 1 304 ? 26.922 -16.203 -11.414 1 98.5 304 LYS A O 1
ATOM 2346 N N . LEU A 1 305 ? 26.625 -14.656 -9.883 1 98.69 305 LEU A N 1
ATOM 2347 C CA . LEU A 1 305 ? 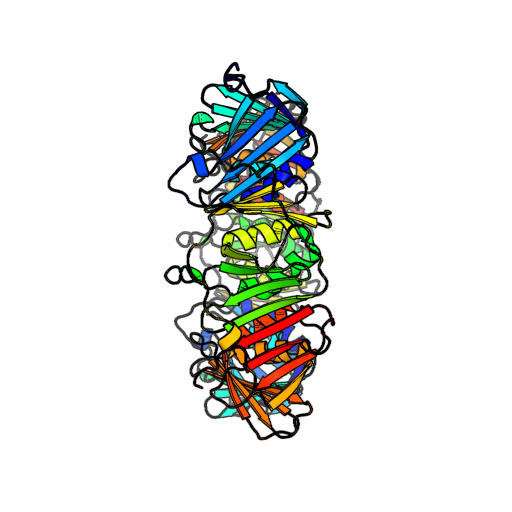25.578 -13.922 -10.594 1 98.69 305 LEU A CA 1
ATOM 2348 C C . LEU A 1 305 ? 26.078 -12.531 -11 1 98.69 305 LEU A C 1
ATOM 2350 O O . LEU A 1 305 ? 26.797 -11.883 -10.242 1 98.69 305 LEU A O 1
ATOM 2354 N N . SER A 1 306 ? 25.656 -12.117 -12.164 1 98.44 306 SER A N 1
ATOM 2355 C CA . SER A 1 306 ? 26.062 -10.781 -12.578 1 98.44 306 SER A CA 1
ATOM 2356 C C . SER A 1 306 ? 25.047 -10.164 -13.539 1 98.44 306 SER A C 1
ATOM 2358 O O . SER A 1 306 ? 24.266 -10.875 -14.156 1 98.44 306 SER A O 1
ATOM 2360 N N . SER A 1 307 ? 25 -8.898 -13.586 1 97.44 307 SER A N 1
ATOM 2361 C CA . SER A 1 307 ? 24.219 -8.117 -14.539 1 97.44 307 SER A CA 1
ATOM 2362 C C . SER A 1 307 ? 24.875 -6.762 -14.805 1 97.44 307 SER A C 1
ATOM 2364 O O . SER A 1 307 ? 25.734 -6.324 -14.047 1 97.44 307 SER A O 1
ATOM 2366 N N . SER A 1 308 ? 24.531 -6.195 -15.945 1 95 308 SER A N 1
ATOM 2367 C CA . SER A 1 308 ? 25.031 -4.871 -16.312 1 95 308 SER A CA 1
ATOM 2368 C C . SER A 1 308 ? 24.031 -4.133 -17.188 1 95 308 SER A C 1
ATOM 2370 O O . SER A 1 308 ? 23.344 -4.746 -18.016 1 95 308 SER A O 1
ATOM 2372 N N . SER A 1 309 ? 23.906 -2.918 -16.938 1 90.56 309 SER A N 1
ATOM 2373 C CA . SER A 1 309 ? 23.141 -2.016 -17.797 1 90.56 309 SER A CA 1
ATOM 2374 C C . SER A 1 309 ? 23.875 -0.699 -18.016 1 90.56 309 SER A C 1
ATOM 2376 O O . SER A 1 309 ? 24.562 -0.208 -17.109 1 90.56 309 SER A O 1
ATOM 2378 N N . THR A 1 310 ? 23.797 -0.153 -19.188 1 81.81 310 THR A N 1
ATOM 2379 C CA . THR A 1 310 ? 24.5 1.063 -19.578 1 81.81 310 THR A CA 1
ATOM 2380 C C . THR A 1 310 ? 24.125 2.225 -18.656 1 81.81 310 THR A C 1
ATOM 2382 O O . THR A 1 310 ? 24.969 3.021 -18.266 1 81.81 310 THR A O 1
ATOM 2385 N N . ASP A 1 311 ? 22.906 2.307 -18.281 1 79.25 311 ASP A N 1
ATOM 2386 C CA . ASP A 1 311 ? 22.406 3.461 -17.547 1 79.25 311 ASP A CA 1
ATOM 2387 C C . ASP A 1 311 ? 22.594 3.271 -16.031 1 79.25 311 ASP A C 1
ATOM 2389 O O . ASP A 1 311 ? 22.922 4.223 -15.328 1 79.25 311 ASP A O 1
ATOM 2393 N N . ALA A 1 312 ? 22.562 2 -15.625 1 80.94 312 ALA A N 1
ATOM 2394 C CA . ALA A 1 312 ? 22.469 1.776 -14.18 1 80.94 312 ALA A CA 1
ATOM 2395 C C . ALA A 1 312 ? 23.844 1.406 -13.602 1 80.94 312 ALA A C 1
ATOM 2397 O O . ALA A 1 312 ? 24.141 1.726 -12.445 1 80.94 312 ALA A O 1
ATOM 2398 N N . GLY A 1 313 ? 24.672 0.686 -14.305 1 94.5 313 GLY A N 1
ATOM 2399 C CA . GLY A 1 313 ? 25.922 0.157 -13.773 1 94.5 313 GLY A CA 1
ATOM 2400 C C . GLY A 1 313 ? 26.016 -1.354 -13.867 1 94.5 313 GLY A C 1
ATOM 2401 O O . GLY A 1 313 ? 25.516 -1.955 -14.812 1 94.5 313 GLY A O 1
ATOM 2402 N N . GLU A 1 314 ? 26.828 -1.903 -13.016 1 97.12 314 GLU A N 1
ATOM 2403 C CA . GLU A 1 314 ? 27.031 -3.35 -13.031 1 97.12 314 GLU A CA 1
ATOM 2404 C C . GLU A 1 314 ? 27.078 -3.908 -11.609 1 97.12 314 GLU A C 1
ATOM 2406 O O . GLU A 1 314 ? 27.438 -3.195 -10.664 1 97.12 314 GLU A O 1
ATOM 2411 N N . SER A 1 315 ? 26.734 -5.168 -11.5 1 98.06 315 SER A N 1
ATOM 2412 C CA . SER A 1 315 ? 26.719 -5.828 -10.195 1 98.06 315 SER A CA 1
ATOM 2413 C C . SER A 1 315 ? 27.078 -7.309 -10.32 1 98.06 315 SER A C 1
ATOM 2415 O O . SER A 1 315 ? 26.734 -7.949 -11.312 1 98.06 315 SER A O 1
ATOM 2417 N N . GLU A 1 316 ? 27.734 -7.781 -9.328 1 98.25 316 GLU A N 1
ATOM 2418 C CA . GLU A 1 316 ? 28.047 -9.203 -9.211 1 98.25 316 GLU A CA 1
ATOM 2419 C C . GLU A 1 316 ? 27.906 -9.68 -7.773 1 98.25 316 GLU A C 1
ATOM 2421 O O . GLU A 1 316 ? 28.109 -8.906 -6.832 1 98.25 316 GLU A O 1
ATOM 2426 N N . ASP A 1 317 ? 27.578 -10.844 -7.629 1 98.31 317 ASP A N 1
ATOM 2427 C CA . ASP A 1 317 ? 27.453 -11.531 -6.348 1 98.31 317 ASP A CA 1
ATOM 2428 C C . ASP A 1 317 ? 27.828 -13 -6.477 1 98.31 317 ASP A C 1
ATOM 2430 O O . ASP A 1 317 ? 27.703 -13.594 -7.551 1 98.31 317 ASP A O 1
ATOM 2434 N N . SER A 1 318 ? 28.359 -13.555 -5.418 1 97.56 318 SER A N 1
ATOM 2435 C CA . SER A 1 318 ? 28.766 -14.953 -5.504 1 97.56 318 SER A CA 1
ATOM 2436 C C . SER A 1 318 ? 28.312 -15.734 -4.277 1 97.56 318 SER A C 1
ATOM 2438 O O . SER A 1 318 ? 28.172 -15.172 -3.189 1 97.56 318 SER A O 1
ATOM 2440 N N . ILE A 1 319 ? 28.031 -16.922 -4.477 1 98.12 319 ILE A N 1
ATOM 2441 C CA . ILE A 1 319 ? 27.703 -17.906 -3.447 1 98.12 319 ILE A CA 1
ATOM 2442 C C . ILE A 1 319 ? 28.703 -19.062 -3.494 1 98.12 319 ILE A C 1
ATOM 2444 O O . ILE A 1 319 ? 28.859 -19.719 -4.527 1 98.12 319 ILE A O 1
ATOM 2448 N N . GLU A 1 320 ? 29.391 -19.219 -2.363 1 97.81 320 GLU A N 1
ATOM 2449 C CA . GLU A 1 320 ? 30.25 -20.391 -2.271 1 97.81 320 GLU A CA 1
ATOM 2450 C C . GLU A 1 320 ? 29.438 -21.672 -2.131 1 97.81 320 GLU A C 1
ATOM 2452 O O . GLU A 1 320 ? 28.625 -21.797 -1.209 1 97.81 320 GLU A O 1
ATOM 2457 N N . THR A 1 321 ? 29.641 -22.594 -3.01 1 97.62 321 THR A N 1
ATOM 2458 C CA . THR A 1 321 ? 28.922 -23.859 -3.014 1 97.62 321 THR A CA 1
ATOM 2459 C C . THR A 1 321 ? 29.656 -24.906 -3.828 1 97.62 321 THR A C 1
ATOM 2461 O O . THR A 1 321 ? 30.328 -24.578 -4.809 1 97.62 321 THR A O 1
ATOM 2464 N N . PRO A 1 322 ? 29.469 -26.156 -3.404 1 97.44 322 PRO A N 1
ATOM 2465 C CA . PRO A 1 322 ? 30.125 -27.203 -4.199 1 97.44 322 PRO A CA 1
ATOM 2466 C C . PRO A 1 322 ? 29.594 -27.266 -5.633 1 97.44 322 PRO A C 1
ATOM 2468 O O . PRO A 1 322 ? 28.391 -27.25 -5.852 1 97.44 322 PRO A O 1
ATOM 2471 N N . TYR A 1 323 ? 30.516 -27.25 -6.57 1 97.56 323 TYR A N 1
ATOM 2472 C CA . TYR A 1 323 ? 30.281 -27.453 -7.992 1 97.56 323 TYR A CA 1
ATOM 2473 C C . TYR A 1 323 ? 31.469 -28.125 -8.656 1 97.56 323 TYR A C 1
ATOM 2475 O O . TYR A 1 323 ? 32.531 -27.531 -8.781 1 97.56 323 TYR A O 1
ATOM 2483 N N . ASN A 1 324 ? 31.281 -29.297 -9.141 1 94.44 324 ASN A N 1
ATOM 2484 C CA . ASN A 1 324 ? 32.406 -30.094 -9.633 1 94.44 324 ASN A CA 1
ATOM 2485 C C . ASN A 1 324 ? 32.188 -30.531 -11.086 1 94.44 324 ASN A C 1
ATOM 2487 O O . ASN A 1 324 ? 32.688 -31.578 -11.5 1 94.44 324 ASN A O 1
ATOM 2491 N N . TYR A 1 325 ? 31.562 -29.812 -11.883 1 96.94 325 TYR A N 1
ATOM 2492 C CA . TYR A 1 325 ? 31.312 -30.094 -13.289 1 96.94 325 TYR A CA 1
ATOM 2493 C C . TYR A 1 325 ? 32 -29.078 -14.195 1 96.94 325 TYR A C 1
ATOM 2495 O O . TYR A 1 325 ? 32.688 -28.172 -13.711 1 96.94 325 TYR A O 1
ATOM 2503 N N . ASP A 1 326 ? 31.875 -29.281 -15.523 1 96.69 326 ASP A N 1
ATOM 2504 C CA . ASP A 1 326 ? 32.406 -28.312 -16.469 1 96.69 326 ASP A CA 1
ATOM 2505 C C . ASP A 1 326 ? 31.812 -26.922 -16.234 1 96.69 326 ASP A C 1
ATOM 2507 O O . ASP A 1 326 ? 30.625 -26.797 -15.953 1 96.69 326 ASP A O 1
ATOM 2511 N N . PRO A 1 327 ? 32.656 -25.953 -16.344 1 97.62 327 PRO A N 1
ATOM 2512 C CA . PRO A 1 327 ? 32.156 -24.594 -16.188 1 97.62 327 PRO A CA 1
ATOM 2513 C C . PRO A 1 327 ? 30.984 -24.281 -17.125 1 97.62 327 PRO A C 1
ATOM 2515 O O . PRO A 1 327 ? 30.938 -24.797 -18.234 1 97.62 327 PRO A O 1
ATOM 2518 N N . LEU A 1 328 ? 30.109 -23.422 -16.688 1 97.56 328 LEU A N 1
ATOM 2519 C CA . LEU A 1 328 ? 28.891 -23.094 -17.422 1 97.56 328 LEU A CA 1
ATOM 2520 C C . LEU A 1 328 ? 28.5 -21.641 -17.188 1 97.56 328 LEU A C 1
ATOM 2522 O O . LEU A 1 328 ? 28.562 -21.141 -16.047 1 97.56 328 LEU A O 1
ATOM 2526 N N . VAL A 1 329 ? 28.125 -20.953 -18.25 1 98.12 329 VAL A N 1
ATOM 2527 C CA . VAL A 1 329 ? 27.562 -19.609 -18.172 1 98.12 329 VAL A CA 1
ATOM 2528 C C . VAL A 1 329 ? 26.188 -19.594 -18.844 1 98.12 329 VAL A C 1
ATOM 2530 O O . VAL A 1 329 ? 26.047 -19.969 -20 1 98.12 329 VAL A O 1
ATOM 2533 N N . VAL A 1 330 ? 25.188 -19.188 -18.141 1 97.94 330 VAL A N 1
ATOM 2534 C CA . VAL A 1 330 ? 23.828 -19.203 -18.672 1 97.94 330 VAL A CA 1
ATOM 2535 C C . VAL A 1 330 ? 23.094 -17.938 -18.25 1 97.94 330 VAL A C 1
ATOM 2537 O O . VAL A 1 330 ? 23.312 -17.422 -17.141 1 97.94 330 VAL A O 1
ATOM 2540 N N . GLY A 1 331 ? 22.203 -17.391 -19.078 1 98 331 GLY A N 1
ATOM 2541 C CA . GLY A 1 331 ? 21.391 -16.219 -18.781 1 98 331 GLY A CA 1
ATOM 2542 C C . GLY A 1 331 ? 19.938 -16.562 -18.547 1 98 331 GLY A C 1
ATOM 2543 O O . GLY A 1 331 ? 19.375 -17.422 -19.219 1 98 331 GLY A O 1
ATOM 2544 N N . PHE A 1 332 ? 19.328 -15.836 -17.578 1 98.31 332 PHE A N 1
ATOM 2545 C CA . PHE A 1 332 ? 17.906 -16.016 -17.312 1 98.31 332 PHE A CA 1
ATOM 2546 C C . PHE A 1 332 ? 17.25 -14.68 -16.969 1 98.31 332 PHE A C 1
ATOM 2548 O O . PHE A 1 332 ? 17.922 -13.719 -16.609 1 98.31 332 PHE A O 1
ATOM 2555 N N . ASN A 1 333 ? 15.922 -14.633 -17.188 1 97.81 333 ASN A N 1
ATOM 2556 C CA . ASN A 1 333 ? 15.102 -13.562 -16.625 1 97.81 333 ASN A CA 1
ATOM 2557 C C . ASN A 1 333 ? 15.07 -13.625 -15.102 1 97.81 333 ASN A C 1
ATOM 2559 O O . ASN A 1 333 ? 14.625 -14.617 -14.516 1 97.81 333 ASN A O 1
ATOM 2563 N N . SER A 1 334 ? 15.492 -12.562 -14.461 1 98.44 334 SER A N 1
ATOM 2564 C CA . SER A 1 334 ? 15.625 -12.57 -13.008 1 98.44 334 SER A CA 1
ATOM 2565 C C . SER A 1 334 ? 14.281 -12.758 -12.32 1 98.44 334 SER A C 1
ATOM 2567 O O . SER A 1 334 ? 14.18 -13.438 -11.305 1 98.44 334 SER A O 1
ATOM 2569 N N . GLN A 1 335 ? 13.242 -12.211 -12.859 1 98.31 335 GLN A N 1
ATOM 2570 C CA . GLN A 1 335 ? 11.922 -12.312 -12.258 1 98.31 335 GLN A CA 1
ATOM 2571 C C . GLN A 1 335 ? 11.422 -13.758 -12.258 1 98.31 335 GLN A C 1
ATOM 2573 O O . GLN A 1 335 ? 10.75 -14.188 -11.312 1 98.31 335 GLN A O 1
ATOM 2578 N N . TYR A 1 336 ? 11.75 -14.477 -13.289 1 98.5 336 TYR A N 1
ATOM 2579 C CA . TYR A 1 336 ? 11.336 -15.875 -13.359 1 98.5 336 TYR A CA 1
ATOM 2580 C C . TYR A 1 336 ? 11.977 -16.688 -12.234 1 98.5 336 TYR A C 1
ATOM 2582 O O . TYR A 1 336 ? 11.328 -17.547 -11.641 1 98.5 336 TYR A O 1
ATOM 2590 N N . LEU A 1 337 ? 13.211 -16.391 -11.977 1 98.69 337 LEU A N 1
ATOM 2591 C CA . LEU A 1 337 ? 13.906 -17.078 -10.891 1 98.69 337 LEU A CA 1
ATOM 2592 C C . LEU A 1 337 ? 13.289 -16.734 -9.547 1 98.69 337 LEU A C 1
ATOM 2594 O O . LEU A 1 337 ? 13.039 -17.609 -8.719 1 98.69 337 LEU A O 1
ATOM 2598 N N . LEU A 1 338 ? 13.016 -15.492 -9.375 1 98.75 338 LEU A N 1
ATOM 2599 C CA . LEU A 1 338 ? 12.477 -14.992 -8.117 1 98.75 338 LEU A CA 1
ATOM 2600 C C . LEU A 1 338 ? 11.086 -15.562 -7.855 1 98.75 338 LEU A C 1
ATOM 2602 O O . LEU A 1 338 ? 10.75 -15.883 -6.715 1 98.75 338 LEU A O 1
ATOM 2606 N N . ASP A 1 339 ? 10.281 -15.641 -8.852 1 98.5 339 ASP A N 1
ATOM 2607 C CA . ASP A 1 339 ? 8.93 -16.172 -8.703 1 98.5 339 ASP A CA 1
ATOM 2608 C C . ASP A 1 339 ? 8.961 -17.594 -8.133 1 98.5 339 ASP A C 1
ATOM 2610 O O . ASP A 1 339 ? 8.188 -17.922 -7.23 1 98.5 339 ASP A O 1
ATOM 2614 N N . PHE A 1 340 ? 9.836 -18.422 -8.656 1 98.5 340 PHE A N 1
ATOM 2615 C CA . PHE A 1 340 ? 9.977 -19.781 -8.164 1 98.5 340 PHE A CA 1
ATOM 2616 C C . PHE A 1 340 ? 10.406 -19.797 -6.703 1 98.5 340 PHE A C 1
ATOM 2618 O O . PHE A 1 340 ? 9.836 -20.531 -5.887 1 98.5 340 PHE A O 1
ATOM 2625 N N . LEU A 1 341 ? 11.391 -19.016 -6.422 1 98.56 341 LEU A N 1
ATOM 2626 C CA . LEU A 1 341 ? 11.906 -18.984 -5.055 1 98.56 341 LEU A CA 1
ATOM 2627 C C . LEU A 1 341 ? 10.828 -18.516 -4.078 1 98.56 341 LEU A C 1
ATOM 2629 O O . LEU A 1 341 ? 10.719 -19.062 -2.973 1 98.56 341 LEU A O 1
ATOM 2633 N N . LYS A 1 342 ? 10.07 -17.562 -4.461 1 98.25 342 LYS A N 1
ATOM 2634 C CA . LYS A 1 342 ? 8.953 -17.125 -3.633 1 98.25 342 LYS A CA 1
ATOM 2635 C C . LYS A 1 342 ? 7.934 -18.25 -3.447 1 98.25 342 LYS A C 1
ATOM 2637 O O . LYS A 1 342 ? 7.398 -18.438 -2.352 1 98.25 342 LYS A O 1
ATOM 2642 N N . ALA A 1 343 ? 7.68 -18.984 -4.465 1 97.56 343 ALA A N 1
ATOM 2643 C CA . ALA A 1 343 ? 6.672 -20.047 -4.441 1 97.56 343 ALA A CA 1
ATOM 2644 C C . ALA A 1 343 ? 7.062 -21.156 -3.469 1 97.56 343 ALA A C 1
ATOM 2646 O O . ALA A 1 343 ? 6.195 -21.812 -2.9 1 97.56 343 ALA A O 1
ATOM 2647 N N . ILE A 1 344 ? 8.359 -21.328 -3.24 1 96.12 344 ILE A N 1
ATOM 2648 C CA . ILE A 1 344 ? 8.773 -22.406 -2.34 1 96.12 344 ILE A CA 1
ATOM 2649 C C . ILE A 1 344 ? 9.023 -21.844 -0.944 1 96.12 344 ILE A C 1
ATOM 2651 O O . ILE A 1 344 ? 9.555 -22.531 -0.071 1 96.12 344 ILE A O 1
ATOM 2655 N N . GLY A 1 345 ? 8.719 -20.469 -0.73 1 93.94 345 GLY A N 1
ATOM 2656 C CA . GLY A 1 345 ? 8.766 -19.859 0.589 1 93.94 345 GLY A CA 1
ATOM 2657 C C . GLY A 1 345 ? 10.141 -19.344 0.965 1 93.94 345 GLY A C 1
ATOM 2658 O O . GLY A 1 345 ? 10.383 -18.984 2.117 1 93.94 345 GLY A O 1
ATOM 2659 N N . ASN A 1 346 ? 11.047 -19.406 0.015 1 90.75 346 ASN A N 1
ATOM 2660 C CA . ASN A 1 346 ? 12.406 -18.922 0.238 1 90.75 346 ASN A CA 1
ATOM 2661 C C . ASN A 1 346 ? 13.055 -19.609 1.438 1 90.75 346 ASN A C 1
ATOM 2663 O O . ASN A 1 346 ? 13.68 -18.938 2.27 1 90.75 346 ASN A O 1
ATOM 2667 N N . THR A 1 347 ? 12.836 -20.844 1.625 1 91.5 347 THR A N 1
ATOM 2668 C CA . THR A 1 347 ? 13.398 -21.625 2.721 1 91.5 347 THR A CA 1
ATOM 2669 C C . THR A 1 347 ? 14 -22.922 2.201 1 91.5 347 THR A C 1
ATOM 2671 O O . 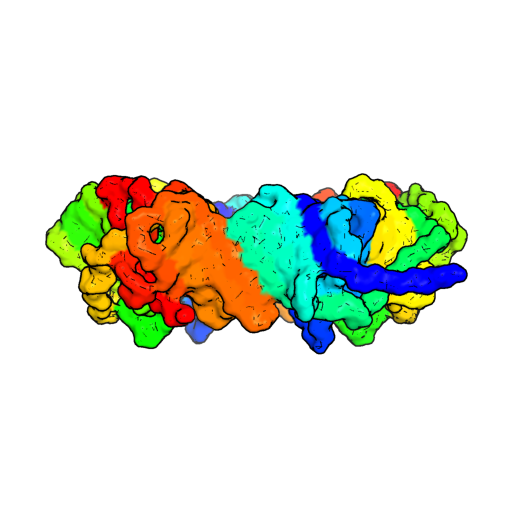THR A 1 347 ? 13.656 -23.375 1.111 1 91.5 347 THR A O 1
ATOM 2674 N N . GLY A 1 348 ? 14.938 -23.375 2.871 1 95.31 348 GLY A N 1
ATOM 2675 C CA . GLY A 1 348 ? 15.555 -24.641 2.486 1 95.31 348 GLY A CA 1
ATOM 2676 C C . GLY A 1 348 ? 16.562 -24.484 1.365 1 95.31 348 GLY A C 1
ATOM 2677 O O . GLY A 1 348 ? 17.141 -23.406 1.177 1 95.31 348 GLY A O 1
ATOM 2678 N N . GLU A 1 349 ? 16.859 -25.625 0.701 1 97.5 349 GLU A N 1
ATOM 2679 C CA . GLU A 1 349 ? 17.828 -25.641 -0.387 1 97.5 349 GLU A CA 1
ATOM 2680 C C . GLU A 1 349 ? 17.156 -25.875 -1.732 1 97.5 349 GLU A C 1
ATOM 2682 O O . GLU A 1 349 ? 16.109 -26.547 -1.802 1 97.5 349 GLU A O 1
ATOM 2687 N N . VAL A 1 350 ? 17.734 -25.312 -2.727 1 97.81 350 VAL A N 1
ATOM 2688 C CA . VAL A 1 350 ? 17.234 -25.469 -4.09 1 97.81 350 VAL A CA 1
ATOM 2689 C C . VAL A 1 350 ? 18.328 -26.047 -4.984 1 97.81 350 VAL A C 1
ATOM 2691 O O . VAL A 1 350 ? 19.5 -25.703 -4.832 1 97.81 350 VAL A O 1
ATOM 2694 N N . ARG A 1 351 ? 17.922 -26.906 -5.816 1 97.88 351 ARG A N 1
ATOM 2695 C CA . ARG A 1 351 ? 18.797 -27.516 -6.809 1 97.88 351 ARG A CA 1
ATOM 2696 C C . ARG A 1 351 ? 18.578 -26.906 -8.188 1 97.88 351 ARG A C 1
ATOM 2698 O O . ARG A 1 351 ? 17.438 -26.859 -8.672 1 97.88 351 ARG A O 1
ATOM 2705 N N . LEU A 1 352 ? 19.609 -26.344 -8.773 1 98.56 352 LEU A N 1
ATOM 2706 C CA . LEU A 1 352 ? 19.625 -25.891 -10.156 1 98.56 352 LEU A CA 1
ATOM 2707 C C . LEU A 1 352 ? 20.328 -26.906 -11.055 1 98.56 352 LEU A C 1
ATOM 2709 O O . LEU A 1 352 ? 21.484 -27.266 -10.797 1 98.56 352 LEU A O 1
ATOM 2713 N N . GLU A 1 353 ? 19.656 -27.328 -12.141 1 98.44 353 GLU A N 1
ATOM 2714 C CA . GLU A 1 353 ? 20.188 -28.344 -13.031 1 98.44 353 GLU A CA 1
ATOM 2715 C C . GLU A 1 353 ? 20.297 -27.844 -14.469 1 98.44 353 GLU A C 1
ATOM 2717 O O . GLU A 1 353 ? 19.391 -27.172 -14.961 1 98.44 353 GLU A O 1
ATOM 2722 N N . PHE A 1 354 ? 21.453 -28.203 -15.102 1 98.19 354 PHE A N 1
ATOM 2723 C CA . PHE A 1 354 ? 21.719 -27.703 -16.438 1 98.19 354 PHE A CA 1
ATOM 2724 C C . PHE A 1 354 ? 22.359 -28.781 -17.312 1 98.19 354 PHE A C 1
ATOM 2726 O O . PHE A 1 354 ? 22.938 -29.734 -16.781 1 98.19 354 PHE A O 1
ATOM 2733 N N . LYS A 1 355 ? 22.156 -28.625 -18.594 1 97.62 355 LYS A N 1
ATOM 2734 C CA . LYS A 1 355 ? 22.906 -29.406 -19.578 1 97.62 355 LYS A CA 1
ATOM 2735 C C . LYS A 1 355 ? 23.984 -28.578 -20.25 1 97.62 355 LYS A C 1
ATOM 2737 O O . LYS A 1 355 ? 25.172 -28.953 -20.234 1 97.62 355 LYS A O 1
ATOM 2742 N N . ASP A 1 356 ? 23.625 -27.5 -20.859 1 95.88 356 ASP A N 1
ATOM 2743 C CA . ASP A 1 356 ? 24.469 -26.531 -21.516 1 95.88 356 ASP A CA 1
ATOM 2744 C C . ASP A 1 356 ? 23.844 -25.141 -21.484 1 95.88 356 ASP A C 1
ATOM 2746 O O . ASP A 1 356 ? 22.828 -24.922 -20.828 1 95.88 356 ASP A O 1
ATOM 2750 N N . ALA A 1 357 ? 24.438 -24.188 -22.188 1 95.81 357 ALA A N 1
ATOM 2751 C CA . ALA A 1 357 ? 24.031 -22.781 -22.094 1 95.81 357 ALA A CA 1
ATOM 2752 C C . ALA A 1 357 ? 22.766 -22.516 -22.891 1 95.81 357 ALA A C 1
ATOM 2754 O O . ALA A 1 357 ? 22.125 -21.469 -22.734 1 95.81 357 ALA A O 1
ATOM 2755 N N . GLN A 1 358 ? 22.328 -23.391 -23.703 1 95.75 358 GLN A N 1
ATOM 2756 C CA . GLN A 1 358 ? 21.234 -23.156 -24.625 1 95.75 358 GLN A CA 1
ATOM 2757 C C . GLN A 1 358 ? 20.016 -23.984 -24.25 1 95.75 358 GLN A C 1
ATOM 2759 O O . GLN A 1 358 ? 18.891 -23.688 -24.688 1 95.75 358 GLN A O 1
ATOM 2764 N N . SER A 1 359 ? 20.25 -25.031 -23.531 1 96.62 359 SER A N 1
ATOM 2765 C CA . SER A 1 359 ? 19.172 -25.938 -23.172 1 96.62 359 SER A CA 1
ATOM 2766 C C . SER A 1 359 ? 18.391 -25.406 -21.969 1 96.62 359 SER A C 1
ATOM 2768 O O . SER A 1 359 ? 18.906 -24.625 -21.172 1 96.62 359 SER A O 1
ATOM 2770 N N . ALA A 1 360 ? 17.172 -25.859 -21.828 1 97.62 360 ALA A N 1
ATOM 2771 C CA . ALA A 1 360 ? 16.328 -25.484 -20.703 1 97.62 360 ALA A CA 1
ATOM 2772 C C . ALA A 1 360 ? 16.953 -25.875 -19.375 1 97.62 360 ALA A C 1
ATOM 2774 O O . ALA A 1 360 ? 17.516 -26.969 -19.234 1 97.62 360 ALA A O 1
ATOM 2775 N N . GLY A 1 361 ? 16.938 -24.938 -18.422 1 98.12 361 GLY A N 1
ATOM 2776 C CA . GLY A 1 361 ? 17.312 -25.234 -17.047 1 98.12 361 GLY A CA 1
ATOM 2777 C C . GLY A 1 361 ? 16.156 -25.734 -16.203 1 98.12 361 GLY A C 1
ATOM 2778 O O . GLY A 1 361 ? 15 -25.5 -16.531 1 98.12 361 GLY A O 1
ATOM 2779 N N . GLN A 1 362 ? 16.5 -26.438 -15.109 1 98.56 362 GLN A N 1
ATOM 2780 C CA . GLN A 1 362 ? 15.492 -26.906 -14.172 1 98.56 362 GLN A CA 1
ATOM 2781 C C . GLN A 1 362 ? 15.836 -26.516 -12.742 1 98.56 362 GLN A C 1
ATOM 2783 O O . GLN A 1 362 ? 17 -26.609 -12.328 1 98.56 362 GLN A O 1
ATOM 2788 N N . MET A 1 363 ? 14.891 -26 -12.031 1 98.38 363 MET A N 1
ATOM 2789 C CA . MET A 1 363 ? 14.992 -25.734 -10.594 1 98.38 363 MET A CA 1
ATOM 2790 C C . MET A 1 363 ? 14.008 -26.609 -9.82 1 98.38 363 MET A C 1
ATOM 2792 O O . MET A 1 363 ? 12.875 -26.812 -10.258 1 98.38 363 MET A O 1
ATOM 2796 N N . ARG A 1 364 ? 14.391 -27.078 -8.68 1 97.19 364 ARG A N 1
ATOM 2797 C CA . ARG A 1 364 ? 13.516 -27.828 -7.781 1 97.19 364 ARG A CA 1
ATOM 2798 C C . ARG A 1 364 ? 14.016 -27.766 -6.344 1 97.19 364 ARG A C 1
ATOM 2800 O O . ARG A 1 364 ? 15.211 -27.578 -6.105 1 97.19 364 ARG A O 1
ATOM 2807 N N . PRO A 1 365 ? 13.109 -27.906 -5.395 1 96.81 365 PRO A N 1
ATOM 2808 C CA . PRO A 1 365 ? 13.578 -28.031 -4.016 1 96.81 365 PRO A CA 1
ATOM 2809 C C . PRO A 1 365 ? 14.477 -29.266 -3.816 1 96.81 365 PRO A C 1
ATOM 2811 O O . PRO A 1 365 ? 14.227 -30.312 -4.406 1 96.81 365 PRO A O 1
ATOM 2814 N N . GLU A 1 366 ? 15.508 -29.109 -3.012 1 94.38 366 GLU A N 1
ATOM 2815 C CA . GLU A 1 366 ? 16.391 -30.234 -2.744 1 94.38 366 GLU A CA 1
ATOM 2816 C C . GLU A 1 366 ? 15.766 -31.219 -1.755 1 94.38 366 GLU A C 1
ATOM 2818 O O . GLU A 1 366 ? 15.867 -32.438 -1.931 1 94.38 366 GLU A O 1
ATOM 2823 N N . ASP A 1 367 ? 15.203 -30.672 -0.633 1 80.44 367 ASP A N 1
ATOM 2824 C CA . ASP A 1 367 ? 14.594 -31.516 0.388 1 80.44 367 ASP A CA 1
ATOM 2825 C C . ASP A 1 367 ? 13.094 -31.672 0.145 1 80.44 367 ASP A C 1
ATOM 2827 O O . ASP A 1 367 ? 12.297 -31.594 1.083 1 80.44 367 ASP A O 1
ATOM 2831 N N . GLY A 1 368 ? 12.773 -32.062 -1.016 1 70.31 368 GLY A N 1
ATOM 2832 C CA . GLY A 1 368 ? 11.352 -32.156 -1.273 1 70.31 368 GLY A CA 1
ATOM 2833 C C . GLY A 1 368 ? 10.711 -33.375 -0.67 1 70.31 368 GLY A C 1
ATOM 2834 O O . GLY A 1 368 ? 11.406 -34.344 -0.331 1 70.31 368 GLY A O 1
ATOM 2835 N N . ASN A 1 369 ? 9.461 -33.219 -0.272 1 77.31 369 ASN A N 1
ATOM 2836 C CA . ASN A 1 369 ? 8.602 -34.312 0.191 1 77.31 369 ASN A CA 1
ATOM 2837 C C . ASN A 1 369 ? 8.5 -35.406 -0.846 1 77.31 369 ASN A C 1
ATOM 2839 O O . ASN A 1 369 ? 8.398 -35.156 -2.045 1 77.31 369 ASN A O 1
ATOM 2843 N N . GLU A 1 370 ? 8.641 -36.656 -0.445 1 82.38 370 GLU A N 1
ATOM 2844 C CA . GLU A 1 370 ? 8.594 -37.812 -1.342 1 82.38 370 GLU A CA 1
ATOM 2845 C C . GLU A 1 370 ? 7.273 -37.875 -2.102 1 82.38 370 GLU A C 1
ATOM 2847 O O . GLU A 1 370 ? 7.219 -38.344 -3.23 1 82.38 370 GLU A O 1
ATOM 2852 N N . ASP A 1 371 ? 6.301 -37.25 -1.532 1 92.44 371 ASP A N 1
ATOM 2853 C CA . ASP A 1 371 ? 4.977 -37.344 -2.133 1 92.44 371 ASP A CA 1
ATOM 2854 C C . ASP A 1 371 ? 4.68 -36.156 -3.043 1 92.44 371 ASP A C 1
ATOM 2856 O O . ASP A 1 371 ? 3.637 -36.125 -3.697 1 92.44 371 ASP A O 1
ATOM 2860 N N . VAL A 1 372 ? 5.578 -35.25 -3.09 1 95.12 372 VAL A N 1
ATOM 2861 C CA . VAL A 1 372 ? 5.359 -34.094 -3.936 1 95.12 372 VAL A CA 1
ATOM 2862 C C . VAL A 1 372 ? 6.566 -33.875 -4.848 1 95.12 372 VAL A C 1
ATOM 2864 O O . VAL A 1 372 ? 7.691 -33.688 -4.371 1 95.12 372 VAL A O 1
ATOM 2867 N N . LYS A 1 373 ? 6.336 -33.938 -6.102 1 95.81 373 LYS A N 1
ATOM 2868 C CA . LYS A 1 373 ? 7.359 -33.656 -7.102 1 95.81 373 LYS A CA 1
ATOM 2869 C C . LYS A 1 373 ? 7.133 -32.312 -7.75 1 95.81 373 LYS A C 1
ATOM 2871 O O . LYS A 1 373 ? 6.129 -32.094 -8.438 1 95.81 373 LYS A O 1
ATOM 2876 N N . TYR A 1 374 ? 8 -31.422 -7.504 1 97.38 374 TYR A N 1
ATOM 2877 C CA . TYR A 1 374 ? 7.895 -30.062 -8.047 1 97.38 374 TYR A CA 1
ATOM 2878 C C . TYR A 1 374 ? 9.086 -29.734 -8.938 1 97.38 374 TYR A C 1
ATOM 2880 O O . TYR A 1 374 ? 10.234 -29.828 -8.508 1 97.38 374 TYR A O 1
ATOM 2888 N N . ARG A 1 375 ? 8.828 -29.391 -10.188 1 97.38 375 ARG A N 1
ATOM 2889 C CA . ARG A 1 375 ? 9.844 -29.031 -11.172 1 97.38 375 ARG A CA 1
ATOM 2890 C C . ARG A 1 375 ? 9.508 -27.703 -11.844 1 97.38 375 ARG A C 1
ATOM 2892 O O . ARG A 1 375 ? 8.359 -27.469 -12.234 1 97.38 375 ARG A O 1
ATOM 2899 N N . TYR A 1 376 ? 10.453 -26.891 -11.922 1 98.69 376 TYR A N 1
ATOM 2900 C CA . TYR A 1 376 ? 10.328 -25.594 -12.578 1 98.69 376 TYR A CA 1
ATOM 2901 C C . TYR A 1 376 ? 11.352 -25.453 -13.703 1 98.69 376 TYR A C 1
ATOM 2903 O O . TYR A 1 376 ? 12.562 -25.531 -13.469 1 98.69 376 TYR A O 1
ATOM 2911 N N . ILE A 1 377 ? 10.828 -25.297 -14.914 1 98.69 377 ILE A N 1
ATOM 2912 C CA . ILE A 1 377 ? 11.664 -25.266 -16.109 1 98.69 377 ILE A CA 1
ATOM 2913 C C . ILE A 1 377 ? 11.773 -23.828 -16.625 1 98.69 377 ILE A C 1
ATOM 2915 O O . ILE A 1 377 ? 10.773 -23.109 -16.703 1 98.69 377 ILE A O 1
ATOM 2919 N N . LEU A 1 378 ? 12.984 -23.438 -17 1 97.69 378 LEU A N 1
ATOM 2920 C CA . LEU A 1 378 ? 13.25 -22.094 -17.516 1 97.69 378 LEU A CA 1
ATOM 2921 C C . LEU A 1 378 ? 14.023 -22.156 -18.828 1 97.69 378 LEU A C 1
ATOM 2923 O O . LEU A 1 378 ? 15.023 -22.875 -18.938 1 97.69 378 LEU A O 1
ATOM 2927 N N . MET A 1 379 ? 13.539 -21.359 -19.734 1 97.19 379 MET A N 1
ATOM 2928 C CA . MET A 1 379 ? 14.305 -21.188 -20.969 1 97.19 379 MET A CA 1
ATOM 2929 C C . MET A 1 379 ? 15.391 -20.141 -20.797 1 97.19 379 MET A C 1
ATOM 2931 O O . MET A 1 379 ? 15.133 -19.047 -20.281 1 97.19 379 MET A O 1
ATOM 2935 N N . PRO A 1 380 ? 16.609 -20.469 -21.25 1 97.31 380 PRO A N 1
ATOM 2936 C CA . PRO A 1 380 ? 17.688 -19.469 -21.125 1 97.31 380 PRO A CA 1
ATOM 2937 C C . PRO A 1 380 ? 17.5 -18.281 -22.078 1 97.31 380 PRO A C 1
ATOM 2939 O O . PRO A 1 380 ? 16.75 -18.391 -23.047 1 97.31 380 PRO A O 1
ATOM 2942 N N . MET A 1 381 ? 18.047 -17.188 -21.688 1 94.94 381 MET A N 1
ATOM 2943 C CA . MET A 1 381 ? 18.109 -15.984 -22.516 1 94.94 381 MET A CA 1
ATOM 2944 C C . MET A 1 381 ? 19.484 -15.852 -23.172 1 94.94 381 MET A C 1
ATOM 2946 O O . MET A 1 381 ? 20.484 -16.375 -22.641 1 94.94 381 MET A O 1
ATOM 2950 N N . ARG A 1 382 ? 19.438 -15.156 -24.328 1 87.19 382 ARG A N 1
ATOM 2951 C CA . ARG A 1 382 ? 20.719 -14.797 -24.938 1 87.19 382 ARG A CA 1
ATOM 2952 C C . ARG A 1 382 ? 21.391 -13.656 -24.172 1 87.19 382 ARG A C 1
ATOM 2954 O O . ARG A 1 382 ? 20.766 -12.625 -23.922 1 87.19 382 ARG A O 1
ATOM 2961 N N . ILE A 1 383 ? 22.469 -13.891 -23.578 1 81.94 383 ILE A N 1
ATOM 2962 C CA . ILE A 1 383 ? 23.156 -12.867 -22.812 1 81.94 383 ILE A CA 1
ATOM 2963 C C . ILE A 1 383 ? 24.5 -12.547 -23.469 1 81.94 383 ILE A C 1
ATOM 2965 O O . ILE A 1 383 ? 25.094 -13.391 -24.141 1 81.94 383 ILE A O 1
ATOM 2969 N N . MET B 1 1 ? 43.875 33.25 4 1 23.59 1 MET B N 1
ATOM 2970 C CA . MET B 1 1 ? 43.062 32.062 4.332 1 23.59 1 MET B CA 1
ATOM 2971 C C . MET B 1 1 ? 42.938 31.156 3.125 1 23.59 1 MET B C 1
ATOM 2973 O O . MET B 1 1 ? 42.438 31.578 2.07 1 23.59 1 MET B O 1
ATOM 2977 N N . ALA B 1 2 ? 43.906 30.094 3.061 1 28.41 2 ALA B N 1
ATOM 2978 C CA . ALA B 1 2 ? 44.188 29.266 1.889 1 28.41 2 ALA B CA 1
ATOM 2979 C C . ALA B 1 2 ? 42.906 28.641 1.346 1 28.41 2 ALA B C 1
ATOM 2981 O O . ALA B 1 2 ? 42.125 28.062 2.104 1 28.41 2 ALA B O 1
ATOM 2982 N N . GLU B 1 3 ? 42.281 29.125 0.321 1 29.75 3 GLU B N 1
ATOM 2983 C CA . GLU B 1 3 ? 41.219 28.531 -0.503 1 29.75 3 GLU B CA 1
ATOM 2984 C C . GLU B 1 3 ? 41.469 27.031 -0.688 1 29.75 3 GLU B C 1
ATOM 2986 O O . GLU B 1 3 ? 42.406 26.625 -1.389 1 29.75 3 GLU B O 1
ATOM 2991 N N . THR B 1 4 ? 41.281 26.234 0.354 1 34.31 4 THR B N 1
ATOM 2992 C CA . THR B 1 4 ? 41.656 24.828 0.359 1 34.31 4 THR B CA 1
ATOM 2993 C C . THR B 1 4 ? 41.031 24.109 -0.831 1 34.31 4 THR B C 1
ATOM 2995 O O . THR B 1 4 ? 39.812 24.188 -1.052 1 34.31 4 THR B O 1
ATOM 2998 N N . ALA B 1 5 ? 41.812 23.859 -1.898 1 38.19 5 ALA B N 1
ATOM 2999 C CA . ALA B 1 5 ? 41.469 23.078 -3.078 1 38.19 5 ALA B CA 1
ATOM 3000 C C . ALA B 1 5 ? 40.625 21.859 -2.693 1 38.19 5 ALA B C 1
ATOM 3002 O O . ALA B 1 5 ? 40.875 21.219 -1.671 1 38.19 5 ALA B O 1
ATOM 3003 N N . PRO B 1 6 ? 39.312 21.859 -3.123 1 41.69 6 PRO B N 1
ATOM 3004 C CA . PRO B 1 6 ? 38.625 20.609 -2.82 1 41.69 6 PRO B CA 1
ATOM 3005 C C . PRO B 1 6 ? 39.531 19.391 -2.986 1 41.69 6 PRO B C 1
ATOM 3007 O O . PRO B 1 6 ? 40.469 19.406 -3.797 1 41.69 6 PRO B O 1
ATOM 3010 N N . PRO B 1 7 ? 39.781 18.547 -1.967 1 45.84 7 PRO B N 1
ATOM 3011 C CA . PRO B 1 7 ? 40.688 17.422 -2.129 1 45.84 7 PRO B CA 1
ATOM 3012 C C . PRO B 1 7 ? 40.5 16.688 -3.451 1 45.84 7 PRO B C 1
ATOM 3014 O O . PRO B 1 7 ? 39.375 16.359 -3.822 1 45.84 7 PRO B O 1
ATOM 3017 N N . THR B 1 8 ? 41.125 16.953 -4.438 1 49.47 8 THR B N 1
ATOM 3018 C CA . THR B 1 8 ? 41.125 16.219 -5.703 1 49.47 8 THR B CA 1
ATOM 3019 C C . THR B 1 8 ? 41.281 14.727 -5.461 1 49.47 8 THR B C 1
ATOM 3021 O O . THR B 1 8 ? 41.656 13.984 -6.367 1 49.47 8 THR B O 1
ATOM 3024 N N . GLY B 1 9 ? 41.406 14.203 -4.105 1 60.72 9 GLY B N 1
ATOM 3025 C CA . GLY B 1 9 ? 41.688 12.797 -3.881 1 60.72 9 GLY B CA 1
ATOM 3026 C C . GLY B 1 9 ? 40.531 11.891 -4.273 1 60.72 9 GLY B C 1
ATOM 3027 O O . GLY B 1 9 ? 39.406 12.367 -4.52 1 60.72 9 GLY B O 1
ATOM 3028 N N . ASN B 1 10 ? 40.812 10.602 -4.691 1 82.94 10 ASN B N 1
ATOM 3029 C CA . ASN B 1 10 ? 39.906 9.477 -4.926 1 82.94 10 ASN B CA 1
ATOM 3030 C C . ASN B 1 10 ? 39.25 9 -3.633 1 82.94 10 ASN B C 1
ATOM 3032 O O . ASN B 1 10 ? 39.938 8.805 -2.623 1 82.94 10 ASN B O 1
ATOM 3036 N N . LEU B 1 11 ? 37.938 9.062 -3.432 1 95.88 11 LEU B N 1
ATOM 3037 C CA . LEU B 1 11 ? 37.188 8.656 -2.26 1 95.88 11 LEU B CA 1
ATOM 3038 C C . LEU B 1 11 ? 37.281 7.148 -2.035 1 95.88 11 LEU B C 1
ATOM 3040 O O . LEU B 1 11 ? 37 6.363 -2.939 1 95.88 11 LEU B O 1
ATOM 3044 N N . GLU B 1 12 ? 37.781 6.742 -0.836 1 98.25 12 GLU B N 1
ATOM 3045 C CA . GLU B 1 12 ? 37.781 5.352 -0.391 1 98.25 12 GLU B CA 1
ATOM 3046 C C . GLU B 1 12 ? 37.438 5.242 1.089 1 98.25 12 GLU B C 1
ATOM 3048 O O . GLU B 1 12 ? 38.219 5.68 1.95 1 98.25 12 GLU B O 1
ATOM 3053 N N . ILE B 1 13 ? 36.312 4.641 1.344 1 98.75 13 ILE B N 1
ATOM 3054 C CA . ILE B 1 13 ? 35.844 4.617 2.723 1 98.75 13 ILE B CA 1
ATOM 3055 C C . ILE B 1 13 ? 35.219 3.254 3.035 1 98.75 13 ILE B C 1
ATOM 3057 O O . ILE B 1 13 ? 34.938 2.469 2.125 1 98.75 13 ILE B O 1
ATOM 3061 N N . THR B 1 14 ? 35.062 2.963 4.312 1 98.81 14 THR B N 1
ATOM 3062 C CA . THR B 1 14 ? 34.281 1.854 4.836 1 98.81 14 THR B CA 1
ATOM 3063 C C . THR B 1 14 ? 33.219 2.357 5.816 1 98.81 14 THR B C 1
ATOM 3065 O O . THR B 1 14 ? 33.531 3.148 6.711 1 98.81 14 THR B O 1
ATOM 3068 N N . VAL B 1 15 ? 32.031 1.961 5.637 1 98.75 15 VAL B N 1
ATOM 3069 C CA . VAL B 1 15 ? 30.922 2.432 6.457 1 98.75 15 VAL B CA 1
ATOM 3070 C C . VAL B 1 15 ? 30.016 1.262 6.809 1 98.75 15 VAL B C 1
ATOM 3072 O O . VAL B 1 15 ? 29.922 0.291 6.051 1 98.75 15 VAL B O 1
ATOM 3075 N N . SER B 1 16 ? 29.359 1.356 7.945 1 98.5 16 SER B N 1
ATOM 3076 C CA . SER B 1 16 ? 28.391 0.332 8.32 1 98.5 16 SER B CA 1
ATOM 3077 C C . SER B 1 16 ? 27.125 0.42 7.465 1 98.5 16 SER B C 1
ATOM 3079 O O . SER B 1 16 ? 26.609 1.513 7.227 1 98.5 16 SER B O 1
ATOM 3081 N N . ARG B 1 17 ? 26.578 -0.75 7.035 1 98.5 17 ARG B N 1
ATOM 3082 C CA . ARG B 1 17 ? 25.344 -0.797 6.262 1 98.5 17 ARG B CA 1
ATOM 3083 C C . ARG B 1 17 ? 24.188 -0.147 7.02 1 98.5 17 ARG B C 1
ATOM 3085 O O . ARG B 1 17 ? 23.422 0.62 6.449 1 98.5 17 ARG B O 1
ATOM 3092 N N . ALA B 1 18 ? 24.094 -0.396 8.258 1 98.38 18 ALA B N 1
ATOM 3093 C CA . ALA B 1 18 ? 23.016 0.123 9.086 1 98.38 18 ALA B CA 1
ATOM 3094 C C . ALA B 1 18 ? 23.047 1.647 9.148 1 98.38 18 ALA B C 1
ATOM 3096 O O . ALA B 1 18 ? 22.016 2.307 8.977 1 98.38 18 ALA B O 1
ATOM 3097 N N . GLU B 1 19 ? 24.219 2.213 9.367 1 98 19 GLU B N 1
ATOM 3098 C CA . GLU B 1 19 ? 24.375 3.662 9.469 1 98 19 GLU B CA 1
ATOM 3099 C C . GLU B 1 19 ? 24.109 4.344 8.133 1 98 19 GLU B C 1
ATOM 3101 O O . GLU B 1 19 ? 23.438 5.375 8.078 1 98 19 GLU B O 1
ATOM 3106 N N . LEU B 1 20 ? 24.656 3.73 7.141 1 98.81 20 LEU B N 1
ATOM 3107 C CA . LEU B 1 20 ? 24.469 4.297 5.809 1 98.81 20 LEU B CA 1
ATOM 3108 C C . LEU B 1 20 ? 23 4.297 5.418 1 98.81 20 LEU B C 1
ATOM 3110 O O . LEU B 1 20 ? 22.469 5.305 4.938 1 98.81 20 LEU B O 1
ATOM 3114 N N . LEU B 1 21 ? 22.328 3.186 5.621 1 98.75 21 LEU B N 1
ATOM 3115 C CA . LEU B 1 21 ? 20.906 3.07 5.27 1 98.75 21 LEU B CA 1
ATOM 3116 C C . LEU B 1 21 ? 20.078 4.086 6.043 1 98.75 21 LEU B C 1
ATOM 3118 O O . LEU B 1 21 ? 19.156 4.691 5.484 1 98.75 21 LEU B O 1
ATOM 3122 N N . ARG B 1 22 ? 20.391 4.273 7.297 1 97.88 22 ARG B N 1
ATOM 3123 C CA . ARG B 1 22 ? 19.672 5.238 8.125 1 97.88 22 ARG B CA 1
ATOM 3124 C C . ARG B 1 22 ? 19.734 6.637 7.523 1 97.88 22 ARG B C 1
ATOM 3126 O O . ARG B 1 22 ? 18.719 7.324 7.418 1 97.88 22 ARG B O 1
ATOM 3133 N N . GLU B 1 23 ? 20.891 7.027 7.109 1 98.38 23 GLU B N 1
ATOM 3134 C CA . GLU B 1 23 ? 21.078 8.375 6.586 1 98.38 23 GLU B CA 1
ATOM 3135 C C . GLU B 1 23 ? 20.5 8.508 5.184 1 98.38 23 GLU B C 1
ATOM 3137 O O . GLU B 1 23 ? 19.938 9.547 4.836 1 98.38 23 GLU B O 1
ATOM 3142 N N . LEU B 1 24 ? 20.672 7.434 4.398 1 98.75 24 LEU B N 1
ATOM 3143 C CA . LEU B 1 24 ? 20.078 7.453 3.072 1 98.75 24 LEU B CA 1
ATOM 3144 C C . LEU B 1 24 ? 18.547 7.539 3.166 1 98.75 24 LEU B C 1
ATOM 3146 O O . LEU B 1 24 ? 17.906 8.195 2.344 1 98.75 24 LEU B O 1
ATOM 3150 N N . THR B 1 25 ? 17.984 6.883 4.117 1 98.25 25 THR B N 1
ATOM 3151 C CA . THR B 1 25 ? 16.547 6.906 4.328 1 98.25 25 THR B CA 1
ATOM 3152 C C . THR B 1 25 ? 16.062 8.328 4.629 1 98.25 25 THR B C 1
ATOM 3154 O O . THR B 1 25 ? 15.023 8.75 4.137 1 98.25 25 THR B O 1
ATOM 3157 N N . ALA B 1 26 ? 16.812 9.039 5.352 1 97.38 26 ALA B N 1
ATOM 3158 C CA . ALA B 1 26 ? 16.469 10.414 5.695 1 97.38 26 ALA B CA 1
ATOM 3159 C C . ALA B 1 26 ? 16.562 11.328 4.477 1 97.38 26 ALA B C 1
ATOM 3161 O O . ALA B 1 26 ? 15.75 12.234 4.301 1 97.38 26 ALA B O 1
ATOM 3162 N N . ALA B 1 27 ? 17.484 11.047 3.604 1 98 27 ALA B N 1
ATOM 3163 C CA . ALA B 1 27 ? 17.828 12.008 2.561 1 98 27 ALA B CA 1
ATOM 3164 C C . ALA B 1 27 ? 17.078 11.711 1.267 1 98 27 ALA B C 1
ATOM 3166 O O . ALA B 1 27 ? 16.922 12.594 0.419 1 98 27 ALA B O 1
ATOM 3167 N N . GLN B 1 28 ? 16.703 10.484 1.098 1 97.06 28 GLN B N 1
ATOM 3168 C CA . GLN B 1 28 ? 16.203 10.023 -0.196 1 97.06 28 GLN B CA 1
ATOM 3169 C C . GLN B 1 28 ? 14.945 10.797 -0.604 1 97.06 28 GLN B C 1
ATOM 3171 O O . GLN B 1 28 ? 14.711 11.023 -1.792 1 97.06 28 GLN B O 1
ATOM 3176 N N . SER B 1 29 ? 14.172 11.242 0.36 1 96.38 29 SER B N 1
ATOM 3177 C CA . SER B 1 29 ? 12.898 11.883 0.054 1 96.38 29 SER B CA 1
ATOM 3178 C C . SER B 1 29 ? 13.109 13.25 -0.588 1 96.38 29 SER B C 1
ATOM 3180 O O . SER B 1 29 ? 12.211 13.781 -1.245 1 96.38 29 SER B O 1
ATOM 3182 N N . VAL B 1 30 ? 14.242 13.867 -0.412 1 97.69 30 VAL B N 1
ATOM 3183 C CA . VAL B 1 30 ? 14.539 15.188 -0.96 1 97.69 30 VAL B CA 1
ATOM 3184 C C . VAL B 1 30 ? 14.805 15.07 -2.459 1 97.69 30 VAL B C 1
ATOM 3186 O O . VAL B 1 30 ? 14.555 16.016 -3.213 1 97.69 30 VAL B O 1
ATOM 3189 N N . VAL B 1 31 ? 15.328 13.891 -2.867 1 97 31 VAL B N 1
ATOM 3190 C CA . VAL B 1 31 ? 15.656 13.648 -4.27 1 97 31 VAL B CA 1
ATOM 3191 C C . VAL B 1 31 ? 14.375 13.422 -5.066 1 97 31 VAL B C 1
ATOM 3193 O O . VAL B 1 31 ? 13.602 12.508 -4.77 1 97 31 VAL B O 1
ATOM 3196 N N . GLU B 1 32 ? 14.18 14.242 -6.031 1 92.69 32 GLU B N 1
ATOM 3197 C CA . GLU B 1 32 ? 12.961 14.125 -6.82 1 92.69 32 GLU B CA 1
ATOM 3198 C C . GLU B 1 32 ? 12.961 12.859 -7.672 1 92.69 32 GLU B C 1
ATOM 3200 O O . GLU B 1 32 ? 14.008 12.469 -8.195 1 92.69 32 GLU B O 1
ATOM 3205 N N . ARG B 1 33 ? 11.859 12.32 -7.82 1 87.38 33 ARG B N 1
ATOM 3206 C CA . ARG B 1 33 ? 11.719 11.117 -8.633 1 87.38 33 ARG B CA 1
ATOM 3207 C C . ARG B 1 33 ? 11.992 11.406 -10.102 1 87.38 33 ARG B C 1
ATOM 3209 O O . ARG B 1 33 ? 12.672 10.633 -10.773 1 87.38 33 ARG B O 1
ATOM 3216 N N . LYS B 1 34 ? 11.547 12.531 -10.562 1 88.69 34 LYS B N 1
ATOM 3217 C CA . LYS B 1 34 ? 11.781 12.961 -11.938 1 88.69 34 LYS B CA 1
ATOM 3218 C C . LYS B 1 34 ? 12.422 14.352 -11.969 1 88.69 34 LYS B C 1
ATOM 3220 O O . LYS B 1 34 ? 12.008 15.25 -11.227 1 88.69 34 LYS B O 1
ATOM 3225 N N . THR B 1 35 ? 13.539 14.469 -12.711 1 89.75 35 THR B N 1
ATOM 3226 C CA . THR B 1 35 ? 14.195 15.758 -12.898 1 89.75 35 THR B CA 1
ATOM 3227 C C . THR B 1 35 ? 14.82 15.859 -14.281 1 89.75 35 THR B C 1
ATOM 3229 O O . THR B 1 35 ? 15.227 14.844 -14.859 1 89.75 35 THR B O 1
ATOM 3232 N N . THR B 1 36 ? 14.883 17.078 -14.805 1 91.88 36 THR B N 1
ATOM 3233 C CA . THR B 1 36 ? 15.539 17.328 -16.078 1 91.88 36 THR B CA 1
ATOM 3234 C C . THR B 1 36 ? 17.016 17.625 -15.883 1 91.88 36 THR B C 1
ATOM 3236 O O . THR B 1 36 ? 17.781 17.672 -16.844 1 91.88 36 THR B O 1
ATOM 3239 N N . ILE B 1 37 ? 17.453 17.828 -14.664 1 96 37 ILE B N 1
ATOM 3240 C CA . ILE B 1 37 ? 18.859 18.047 -14.328 1 96 37 ILE B CA 1
ATOM 3241 C C . ILE B 1 37 ? 19.438 16.781 -13.703 1 96 37 ILE B C 1
ATOM 3243 O O . ILE B 1 37 ? 19.312 16.562 -12.5 1 96 37 ILE B O 1
ATOM 3247 N N . PRO B 1 38 ? 20.141 16.016 -14.398 1 94.75 38 PRO B N 1
ATOM 3248 C CA . PRO B 1 38 ? 20.516 14.656 -14.008 1 94.75 38 PRO B CA 1
ATOM 3249 C C . PRO B 1 38 ? 21.266 14.609 -12.68 1 94.75 38 PRO B C 1
ATOM 3251 O O . PRO B 1 38 ? 21.062 13.68 -11.891 1 94.75 38 PRO B O 1
ATOM 3254 N N . ILE B 1 39 ? 22.062 15.602 -12.375 1 97.12 39 ILE B N 1
ATOM 3255 C CA . ILE B 1 39 ? 22.922 15.547 -11.195 1 97.12 39 ILE B CA 1
ATOM 3256 C C . ILE B 1 39 ? 22.062 15.617 -9.93 1 97.12 39 ILE B C 1
ATOM 3258 O O . ILE B 1 39 ? 22.484 15.188 -8.859 1 97.12 39 ILE B O 1
ATOM 3262 N N . LEU B 1 40 ? 20.844 16.109 -10.062 1 98.19 40 LEU B N 1
ATOM 3263 C CA . LEU B 1 40 ? 19.938 16.266 -8.922 1 98.19 40 LEU B CA 1
ATOM 3264 C C . LEU B 1 40 ? 19.312 14.938 -8.539 1 98.19 40 LEU B C 1
ATOM 3266 O O . LEU B 1 40 ? 18.719 14.812 -7.469 1 98.19 40 LEU B O 1
ATOM 3270 N N . SER B 1 41 ? 19.547 13.945 -9.32 1 97.62 41 SER B N 1
ATOM 3271 C CA . SER B 1 41 ? 19.109 12.594 -8.992 1 97.62 41 SER B CA 1
ATOM 3272 C C . SER B 1 41 ? 20.156 11.844 -8.195 1 97.62 41 SER B C 1
ATOM 3274 O O . SER B 1 41 ? 20.031 10.641 -7.953 1 97.62 41 SER B O 1
ATOM 3276 N N . ASN B 1 42 ? 21.188 12.539 -7.777 1 97.88 42 ASN B N 1
ATOM 3277 C CA . ASN B 1 42 ? 22.297 11.93 -7.055 1 97.88 42 ASN B CA 1
ATOM 3278 C C . ASN B 1 42 ? 22.391 12.445 -5.621 1 97.88 42 ASN B C 1
ATOM 3280 O O . ASN B 1 42 ? 21.922 13.539 -5.32 1 97.88 42 ASN B O 1
ATOM 3284 N N . PHE B 1 43 ? 22.922 11.586 -4.809 1 98.69 43 PHE B N 1
ATOM 3285 C CA . PHE B 1 43 ? 23.516 12.07 -3.562 1 98.69 43 PHE B CA 1
ATOM 3286 C C . PHE B 1 43 ? 24.906 12.617 -3.795 1 98.69 43 PHE B C 1
ATOM 3288 O O . PHE B 1 43 ? 25.641 12.125 -4.664 1 98.69 43 PHE B O 1
ATOM 3295 N N . LEU B 1 44 ? 25.312 13.609 -3.027 1 98.69 44 LEU B N 1
ATOM 3296 C CA . LEU B 1 44 ? 26.703 13.992 -2.895 1 98.69 44 LEU B CA 1
ATOM 3297 C C . LEU B 1 44 ? 27.328 13.352 -1.653 1 98.69 44 LEU B C 1
ATOM 3299 O O . LEU B 1 44 ? 26.828 13.531 -0.542 1 98.69 44 LEU B O 1
ATOM 3303 N N . PHE B 1 45 ? 28.375 12.578 -1.872 1 98.75 45 PHE B N 1
ATOM 3304 C CA . PHE B 1 45 ? 29.172 12 -0.799 1 98.75 45 PHE B CA 1
ATOM 3305 C C . PHE B 1 45 ? 30.469 12.781 -0.603 1 98.75 45 PHE B C 1
ATOM 3307 O O . PHE B 1 45 ? 31.188 13.047 -1.563 1 98.75 45 PHE B O 1
ATOM 3314 N N . GLU B 1 46 ? 30.719 13.195 0.599 1 98.44 46 GLU B N 1
ATOM 3315 C CA . GLU B 1 46 ? 32 13.812 0.981 1 98.44 46 GLU B CA 1
ATOM 3316 C C . GLU B 1 46 ? 32.594 13.141 2.219 1 98.44 46 GLU B C 1
ATOM 3318 O O . GLU B 1 46 ? 31.938 13.102 3.273 1 98.44 46 GLU B O 1
ATOM 3323 N N . ALA B 1 47 ? 33.781 12.617 2.074 1 98.31 47 ALA B N 1
ATOM 3324 C CA . ALA B 1 47 ? 34.406 11.867 3.168 1 98.31 47 ALA B CA 1
ATOM 3325 C C . ALA B 1 47 ? 35.688 12.539 3.639 1 98.31 47 ALA B C 1
ATOM 3327 O O . ALA B 1 47 ? 36.562 12.844 2.83 1 98.31 47 ALA B O 1
ATOM 3328 N N . ALA B 1 48 ? 35.75 12.828 4.93 1 97.06 48 ALA B N 1
ATOM 3329 C CA . ALA B 1 48 ? 36.938 13.352 5.602 1 97.06 48 ALA B CA 1
ATOM 3330 C C . ALA B 1 48 ? 36.844 13.125 7.109 1 97.06 48 ALA B C 1
ATOM 3332 O O . ALA B 1 48 ? 35.75 13.047 7.676 1 97.06 48 ALA B O 1
ATOM 3333 N N . ASP B 1 49 ? 38 12.961 7.801 1 93.75 49 ASP B N 1
ATOM 3334 C CA . ASP B 1 49 ? 38.125 12.945 9.258 1 93.75 49 ASP B CA 1
ATOM 3335 C C . ASP B 1 49 ? 37.188 11.906 9.875 1 93.75 49 ASP B C 1
ATOM 3337 O O . ASP B 1 49 ? 36.406 12.219 10.781 1 93.75 49 ASP B O 1
ATOM 3341 N N . ASP B 1 50 ? 37.094 10.727 9.328 1 96.69 50 ASP B N 1
ATOM 3342 C CA . ASP B 1 50 ? 36.344 9.57 9.82 1 96.69 50 ASP B CA 1
ATOM 3343 C C . ASP B 1 50 ? 34.844 9.82 9.75 1 96.69 50 ASP B C 1
ATOM 3345 O O . ASP B 1 50 ? 34.094 9.391 10.633 1 96.69 50 ASP B O 1
ATOM 3349 N N . LYS B 1 51 ? 34.5 10.656 8.758 1 97.94 51 LYS B N 1
ATOM 3350 C CA . LYS B 1 51 ? 33.094 11.023 8.609 1 97.94 51 LYS B CA 1
ATOM 3351 C C . LYS B 1 51 ? 32.688 11.023 7.137 1 97.94 51 LYS B C 1
ATOM 3353 O O . LYS B 1 51 ? 33.438 11.484 6.277 1 97.94 51 LYS B O 1
ATOM 3358 N N . LEU B 1 52 ? 31.547 10.5 6.879 1 98.75 52 LEU B N 1
ATOM 3359 C CA . LEU B 1 52 ? 30.891 10.617 5.574 1 98.75 52 LEU B CA 1
ATOM 3360 C C . LEU B 1 52 ? 29.703 11.57 5.641 1 98.75 52 LEU B C 1
ATOM 3362 O O . LEU B 1 52 ? 28.781 11.359 6.422 1 98.75 52 LEU B O 1
ATOM 3366 N N . THR B 1 53 ? 29.734 12.609 4.863 1 98.62 53 THR B N 1
ATOM 3367 C CA . THR B 1 53 ? 28.625 13.539 4.723 1 98.62 53 THR B CA 1
ATOM 3368 C C . THR B 1 53 ? 27.828 13.242 3.451 1 98.62 53 THR B C 1
ATOM 3370 O O . THR B 1 53 ? 28.422 13.023 2.389 1 98.62 53 THR B O 1
ATOM 3373 N N . ILE B 1 54 ? 26.562 13.203 3.562 1 98.88 54 ILE B N 1
ATOM 3374 C CA . ILE B 1 54 ? 25.641 12.945 2.457 1 98.88 54 ILE B CA 1
ATOM 3375 C C . ILE B 1 54 ? 24.719 14.141 2.254 1 98.88 54 ILE B C 1
ATOM 3377 O O . ILE B 1 54 ? 24.078 14.609 3.201 1 98.88 54 ILE B O 1
ATOM 3381 N N . THR B 1 55 ? 24.641 14.648 1.016 1 98.81 55 THR B N 1
ATOM 3382 C CA . THR B 1 55 ? 23.797 15.797 0.701 1 98.81 55 THR B CA 1
ATOM 3383 C C . THR B 1 55 ? 22.844 15.469 -0.438 1 98.81 55 THR B C 1
ATOM 3385 O O . THR B 1 55 ? 23.234 14.883 -1.444 1 98.81 55 THR B O 1
ATOM 3388 N N . ALA B 1 56 ? 21.625 15.742 -0.29 1 98.69 56 ALA B N 1
ATOM 3389 C CA . ALA B 1 56 ? 20.594 15.703 -1.32 1 98.69 56 ALA B CA 1
ATOM 3390 C C . ALA B 1 56 ? 19.953 17.078 -1.518 1 98.69 56 ALA B C 1
ATOM 3392 O O . ALA B 1 56 ? 19.797 17.844 -0.562 1 98.69 56 ALA B O 1
ATOM 3393 N N . THR B 1 57 ? 19.609 17.406 -2.773 1 98.5 57 THR B N 1
ATOM 3394 C CA . THR B 1 57 ? 18.938 18.688 -3.02 1 98.5 57 THR B CA 1
ATOM 3395 C C . THR B 1 57 ? 18.109 18.625 -4.297 1 98.5 57 THR B C 1
ATOM 3397 O O . THR B 1 57 ? 18.438 17.875 -5.223 1 98.5 57 THR B O 1
ATOM 3400 N N . ASP B 1 58 ? 17.016 19.328 -4.316 1 97.5 58 ASP B N 1
ATOM 3401 C CA . ASP B 1 58 ? 16.266 19.562 -5.543 1 97.5 58 ASP B CA 1
ATOM 3402 C C . ASP B 1 58 ? 16.312 21.047 -5.926 1 97.5 58 ASP B C 1
ATOM 3404 O O . ASP B 1 58 ? 15.484 21.516 -6.715 1 97.5 58 ASP B O 1
ATOM 3408 N N . LEU B 1 59 ? 17.266 21.75 -5.305 1 96.69 59 LEU B N 1
ATOM 3409 C CA . LEU B 1 59 ? 17.531 23.172 -5.512 1 96.69 59 LEU B CA 1
ATOM 3410 C C . LEU B 1 59 ? 16.641 24.031 -4.621 1 96.69 59 LEU B C 1
ATOM 3412 O O . LEU B 1 59 ? 17.062 25.094 -4.152 1 96.69 59 LEU B O 1
ATOM 3416 N N . ASP B 1 60 ? 15.469 23.625 -4.301 1 95.81 60 ASP B N 1
ATOM 3417 C CA . ASP B 1 60 ? 14.578 24.359 -3.414 1 95.81 60 ASP B CA 1
ATOM 3418 C C . ASP B 1 60 ? 14.812 23.984 -1.954 1 95.81 60 ASP B C 1
ATOM 3420 O O . ASP B 1 60 ? 14.641 24.812 -1.054 1 95.81 60 ASP B O 1
ATOM 3424 N N . GLN B 1 61 ? 15.148 22.781 -1.753 1 97.69 61 GLN B N 1
ATOM 3425 C CA . GLN B 1 61 ? 15.492 22.312 -0.419 1 97.69 61 GLN B CA 1
ATOM 3426 C C . GLN B 1 61 ? 16.688 21.359 -0.468 1 97.69 61 GLN B C 1
ATOM 3428 O O . GLN B 1 61 ? 17.047 20.844 -1.531 1 97.69 61 GLN B O 1
ATOM 3433 N N . SER B 1 62 ? 17.328 21.203 0.635 1 98.69 62 SER B N 1
ATOM 3434 C CA . SER B 1 62 ? 18.453 20.281 0.756 1 98.69 62 SER B CA 1
ATOM 3435 C C . SER B 1 62 ? 18.469 19.609 2.127 1 98.69 62 SER B C 1
ATOM 3437 O O . SER B 1 62 ? 17.938 20.156 3.098 1 98.69 62 SER B O 1
ATOM 3439 N N . LEU B 1 63 ? 18.953 18.453 2.197 1 98.81 63 LEU B N 1
ATOM 3440 C CA . LEU B 1 63 ? 19.25 17.766 3.451 1 98.81 63 LEU B CA 1
ATOM 3441 C C . LEU B 1 63 ? 20.703 17.297 3.492 1 98.81 63 LEU B C 1
ATOM 3443 O O . LEU B 1 63 ? 21.172 16.641 2.566 1 98.81 63 LEU B O 1
ATOM 3447 N N . ARG B 1 64 ? 21.406 17.734 4.441 1 98.69 64 ARG B N 1
ATOM 3448 C CA . ARG B 1 64 ? 22.766 17.297 4.727 1 98.69 64 ARG B CA 1
ATOM 3449 C C . ARG B 1 64 ? 22.812 16.453 5.992 1 98.69 64 ARG B C 1
ATOM 3451 O O . ARG B 1 64 ? 22.344 16.875 7.051 1 98.69 64 ARG B O 1
ATOM 3458 N N . THR B 1 65 ? 23.266 15.289 5.91 1 98.44 65 THR B N 1
ATOM 3459 C CA . THR B 1 65 ? 23.406 14.352 7.027 1 98.44 65 THR B CA 1
ATOM 3460 C C . THR B 1 65 ? 24.781 13.688 7.008 1 98.44 65 THR B C 1
ATOM 3462 O O . THR B 1 65 ? 25.594 13.945 6.113 1 98.44 65 THR B O 1
ATOM 3465 N N . SER B 1 66 ? 25.078 12.898 8.086 1 98.44 66 SER B N 1
ATOM 3466 C CA . SER B 1 66 ? 26.406 12.281 8.141 1 98.44 66 SER B CA 1
ATOM 3467 C C . SER B 1 66 ? 26.391 11.039 9.023 1 98.44 66 SER B C 1
ATOM 3469 O O . SER B 1 66 ? 25.469 10.828 9.797 1 98.44 66 SER B O 1
ATOM 3471 N N . CYS B 1 67 ? 27.375 10.258 8.875 1 98.25 67 CYS B N 1
ATOM 3472 C CA . CYS B 1 67 ? 27.641 9.117 9.742 1 98.25 67 CYS B CA 1
ATOM 3473 C C . CYS B 1 67 ? 29.125 8.82 9.828 1 98.25 67 CYS B C 1
ATOM 3475 O O . CYS B 1 67 ? 29.922 9.367 9.055 1 98.25 67 CYS B O 1
ATOM 3477 N N . VAL B 1 68 ? 29.438 8.023 10.805 1 98.44 68 VAL B N 1
ATOM 3478 C CA . VAL B 1 68 ? 30.828 7.625 11.008 1 98.44 68 VAL B CA 1
ATOM 3479 C C . VAL B 1 68 ? 31.281 6.703 9.867 1 98.44 68 VAL B C 1
ATOM 3481 O O . VAL B 1 68 ? 30.531 5.809 9.461 1 98.44 68 VAL B O 1
ATOM 3484 N N . ALA B 1 69 ? 32.438 6.945 9.367 1 98.5 69 ALA B N 1
ATOM 3485 C CA . ALA B 1 69 ? 33.031 6.121 8.328 1 98.5 69 ALA B CA 1
ATOM 3486 C C . ALA B 1 69 ? 34.562 6.062 8.484 1 98.5 69 ALA B C 1
ATOM 3488 O O . ALA B 1 69 ? 35.188 7.047 8.891 1 98.5 69 ALA B O 1
ATOM 3489 N N . LYS B 1 70 ? 35.125 4.883 8.258 1 98.62 70 LYS B N 1
ATOM 3490 C CA . LYS B 1 70 ? 36.562 4.777 8.156 1 98.62 70 LYS B CA 1
ATOM 3491 C C . LYS B 1 70 ? 37.062 5.316 6.812 1 98.62 70 LYS B C 1
ATOM 3493 O O . LYS B 1 70 ? 36.812 4.707 5.77 1 98.62 70 LYS B O 1
ATOM 3498 N N . VAL B 1 71 ? 37.875 6.367 6.895 1 98.38 71 VAL B N 1
ATOM 3499 C CA . VAL B 1 71 ? 38.281 7.043 5.672 1 98.38 71 VAL B CA 1
ATOM 3500 C C . VAL B 1 71 ? 39.719 6.668 5.344 1 98.38 71 VAL B C 1
ATOM 3502 O O . VAL B 1 71 ? 40.656 7.094 6.035 1 98.38 71 VAL B O 1
ATOM 3505 N N . LYS B 1 72 ? 39.875 5.914 4.359 1 97.69 72 LYS B N 1
ATOM 3506 C CA . LYS B 1 72 ? 41.219 5.59 3.873 1 97.69 72 LYS B CA 1
ATOM 3507 C C . LYS B 1 72 ? 41.75 6.695 2.965 1 97.69 72 LYS B C 1
ATOM 3509 O O . LYS B 1 72 ? 42.906 7.109 3.098 1 97.69 72 LYS B O 1
ATOM 3514 N N . LYS B 1 73 ? 40.969 7.188 2.014 1 97.5 73 LYS B N 1
ATOM 3515 C CA . LYS B 1 73 ? 41.25 8.336 1.154 1 97.5 73 LYS B CA 1
ATOM 3516 C C . LYS B 1 73 ? 40.094 9.344 1.185 1 97.5 73 LYS B C 1
ATOM 3518 O O . LYS B 1 73 ? 38.969 9.008 0.828 1 97.5 73 LYS B O 1
ATOM 3523 N N . PRO B 1 74 ? 40.344 10.523 1.618 1 97.69 74 PRO B N 1
ATOM 3524 C CA . PRO B 1 74 ? 39.281 11.547 1.58 1 97.69 74 PRO B CA 1
ATOM 3525 C C . PRO B 1 74 ? 38.906 11.953 0.157 1 97.69 74 PRO B C 1
ATOM 3527 O O . PRO B 1 74 ? 39.719 11.82 -0.763 1 97.69 74 PRO B O 1
ATOM 3530 N N . GLY B 1 75 ? 37.781 12.414 -0.052 1 97.12 75 GLY B N 1
ATOM 3531 C CA . GLY B 1 75 ? 37.312 12.844 -1.356 1 97.12 75 GLY B CA 1
ATOM 3532 C C . GLY B 1 75 ? 35.781 12.992 -1.426 1 97.12 75 GLY B C 1
ATOM 3533 O O . GLY B 1 75 ? 35.125 13.109 -0.394 1 97.12 75 GLY B O 1
ATOM 3534 N N . ALA B 1 76 ? 35.344 13.164 -2.682 1 97.88 76 ALA B N 1
ATOM 3535 C CA . ALA B 1 76 ? 33.906 13.352 -2.908 1 97.88 76 ALA B CA 1
ATOM 3536 C C . ALA B 1 76 ? 33.469 12.68 -4.199 1 97.88 76 ALA B C 1
ATOM 3538 O O . ALA B 1 76 ? 34.25 12.523 -5.137 1 97.88 76 ALA B O 1
ATOM 3539 N N . CYS B 1 77 ? 32.25 12.266 -4.242 1 97.44 77 CYS B N 1
ATOM 3540 C CA . CYS B 1 77 ? 31.641 11.719 -5.449 1 97.44 77 CYS B CA 1
ATOM 3541 C C . CYS B 1 77 ? 30.125 11.836 -5.398 1 97.44 77 CYS B C 1
ATOM 3543 O O . CYS B 1 77 ? 29.562 12.172 -4.355 1 97.44 77 CYS B O 1
ATOM 3545 N N . THR B 1 78 ? 29.5 11.734 -6.52 1 97.75 78 THR B N 1
ATOM 3546 C CA . THR B 1 78 ? 28.047 11.625 -6.582 1 97.75 78 THR B CA 1
ATOM 3547 C C . THR B 1 78 ? 27.641 10.195 -6.938 1 97.75 78 THR B C 1
ATOM 3549 O O . THR B 1 78 ? 28.375 9.484 -7.625 1 97.75 78 THR B O 1
ATOM 3552 N N . ILE B 1 79 ? 26.531 9.773 -6.406 1 97.81 79 ILE B N 1
ATOM 3553 C CA . ILE B 1 79 ? 26.031 8.43 -6.645 1 97.81 79 ILE B CA 1
ATOM 3554 C C . ILE B 1 79 ? 24.516 8.484 -6.875 1 97.81 79 ILE B C 1
ATOM 3556 O O . ILE B 1 79 ? 23.797 9.18 -6.152 1 97.81 79 ILE B O 1
ATOM 3560 N N . PRO B 1 80 ? 23.969 7.773 -7.887 1 97.06 80 PRO B N 1
ATOM 3561 C CA . PRO B 1 80 ? 22.516 7.766 -8.086 1 97.06 80 PRO B CA 1
ATOM 3562 C C . PRO B 1 80 ? 21.75 7.406 -6.82 1 97.06 80 PRO B C 1
ATOM 3564 O O . PRO B 1 80 ? 21.922 6.309 -6.277 1 97.06 80 PRO B O 1
ATOM 3567 N N . ALA B 1 81 ? 20.875 8.273 -6.438 1 98.06 81 ALA B N 1
ATOM 3568 C CA . ALA B 1 81 ? 20.297 8.234 -5.094 1 98.06 81 ALA B CA 1
ATOM 3569 C C . ALA B 1 81 ? 19.359 7.051 -4.938 1 98.06 81 ALA B C 1
ATOM 3571 O O . ALA B 1 81 ? 19.516 6.223 -4.039 1 98.06 81 ALA B O 1
ATOM 3572 N N . ARG B 1 82 ? 18.406 6.977 -5.777 1 96.25 82 ARG B N 1
ATOM 3573 C CA . ARG B 1 82 ? 17.375 5.945 -5.652 1 96.25 82 ARG B CA 1
ATOM 3574 C C . ARG B 1 82 ? 17.984 4.555 -5.805 1 96.25 82 ARG B C 1
ATOM 3576 O O . ARG B 1 82 ? 17.672 3.648 -5.027 1 96.25 82 ARG B O 1
ATOM 3583 N N . LYS B 1 83 ? 18.812 4.41 -6.766 1 95.62 83 LYS B N 1
ATOM 3584 C CA . LYS B 1 83 ? 19.469 3.127 -7.016 1 95.62 83 LYS B CA 1
ATOM 3585 C C . LYS B 1 83 ? 20.297 2.691 -5.82 1 95.62 83 LYS B C 1
ATOM 3587 O O . LYS B 1 83 ? 20.25 1.529 -5.41 1 95.62 83 LYS B O 1
ATOM 3592 N N . LEU B 1 84 ? 21.031 3.613 -5.344 1 98.12 84 LEU B N 1
ATOM 3593 C CA . LEU B 1 84 ? 21.859 3.32 -4.176 1 98.12 84 LEU B CA 1
ATOM 3594 C C . LEU B 1 84 ? 21 2.893 -2.996 1 98.12 84 LEU B C 1
ATOM 3596 O O . LEU B 1 84 ? 21.281 1.89 -2.34 1 98.12 84 LEU B O 1
ATOM 3600 N N . TYR B 1 85 ? 20.016 3.666 -2.734 1 98.25 85 TYR B N 1
ATOM 3601 C CA . TYR B 1 85 ? 19.125 3.395 -1.609 1 98.25 85 TYR B CA 1
ATOM 3602 C C . TYR B 1 85 ? 18.516 1.998 -1.716 1 98.25 85 TYR B C 1
ATOM 3604 O O . TYR B 1 85 ? 18.562 1.22 -0.761 1 98.25 85 TYR B O 1
ATOM 3612 N N . ASP B 1 86 ? 17.938 1.728 -2.85 1 97.12 86 ASP B N 1
ATOM 3613 C CA . ASP B 1 86 ? 17.312 0.43 -3.076 1 97.12 86 ASP B CA 1
ATOM 3614 C C . ASP B 1 86 ? 18.312 -0.704 -2.924 1 97.12 86 ASP B C 1
ATOM 3616 O O . ASP B 1 86 ? 17.984 -1.765 -2.385 1 97.12 86 ASP B O 1
ATOM 3620 N N . TYR B 1 87 ? 19.562 -0.526 -3.424 1 97.88 87 TYR B N 1
ATOM 3621 C CA . TYR B 1 87 ? 20.609 -1.546 -3.369 1 97.88 87 TYR B CA 1
ATOM 3622 C C . TYR B 1 87 ? 21.062 -1.782 -1.935 1 97.88 87 TYR B C 1
ATOM 3624 O O . TYR B 1 87 ? 21.188 -2.93 -1.5 1 97.88 87 TYR B O 1
ATOM 3632 N N . ILE B 1 88 ? 21.297 -0.724 -1.213 1 98.62 88 ILE B N 1
ATOM 3633 C CA . ILE B 1 88 ? 21.781 -0.825 0.158 1 98.62 88 ILE B CA 1
ATOM 3634 C C . ILE B 1 88 ? 20.766 -1.578 1.014 1 98.62 88 ILE B C 1
ATOM 3636 O O . ILE B 1 88 ? 21.141 -2.355 1.895 1 98.62 88 ILE B O 1
ATOM 3640 N N . LYS B 1 89 ? 19.484 -1.392 0.793 1 98.06 89 LYS B N 1
ATOM 3641 C CA . LYS B 1 89 ? 18.438 -2.076 1.53 1 98.06 89 LYS B CA 1
ATOM 3642 C C . LYS B 1 89 ? 18.547 -3.59 1.374 1 98.06 89 LYS B C 1
ATOM 3644 O O . LYS B 1 89 ? 18.141 -4.344 2.264 1 98.06 89 LYS B O 1
ATOM 3649 N N . LEU B 1 90 ? 19.047 -4.043 0.286 1 97.88 90 LEU B N 1
ATOM 3650 C CA . LEU B 1 90 ? 19.094 -5.461 -0.041 1 97.88 90 LEU B CA 1
ATOM 3651 C C . LEU B 1 90 ? 20.359 -6.113 0.511 1 97.88 90 LEU B C 1
ATOM 3653 O O . LEU B 1 90 ? 20.469 -7.34 0.556 1 97.88 90 LEU B O 1
ATOM 3657 N N . LEU B 1 91 ? 21.328 -5.344 0.924 1 98.12 91 LEU B N 1
ATOM 3658 C CA . LEU B 1 91 ? 22.594 -5.887 1.408 1 98.12 91 LEU B CA 1
ATOM 3659 C C . LEU B 1 91 ? 22.438 -6.465 2.811 1 98.12 91 LEU B C 1
ATOM 3661 O O . LEU B 1 91 ? 21.625 -5.973 3.602 1 98.12 91 LEU B O 1
ATOM 3665 N N . PRO B 1 92 ? 23.172 -7.473 3.115 1 94.94 92 PRO B N 1
ATOM 3666 C CA . PRO B 1 92 ? 23.188 -7.961 4.496 1 94.94 92 PRO B CA 1
ATOM 3667 C C . PRO B 1 92 ? 23.859 -6.988 5.461 1 94.94 92 PRO B C 1
ATOM 3669 O O . PRO B 1 92 ? 24.578 -6.07 5.027 1 94.94 92 PRO B O 1
ATOM 3672 N N . GLU B 1 93 ? 23.656 -7.227 6.711 1 96.75 93 GLU B N 1
ATOM 3673 C CA . GLU B 1 93 ? 24.328 -6.418 7.719 1 96.75 93 GLU B CA 1
ATOM 3674 C C . GLU B 1 93 ? 25.844 -6.57 7.629 1 96.75 93 GLU B C 1
ATOM 3676 O O . GLU B 1 93 ? 26.344 -7.648 7.293 1 96.75 93 GLU B O 1
ATOM 3681 N N . GLY B 1 94 ? 26.531 -5.504 7.879 1 97.88 94 GLY B N 1
ATOM 3682 C CA . GLY B 1 94 ? 27.984 -5.508 7.816 1 97.88 94 GLY B CA 1
ATOM 3683 C C . GLY B 1 94 ? 28.562 -4.207 7.285 1 97.88 94 GLY B C 1
ATOM 3684 O O . GLY B 1 94 ? 27.891 -3.172 7.305 1 97.88 94 GLY B O 1
ATOM 3685 N N . ASP B 1 95 ? 29.797 -4.293 6.848 1 98.56 95 ASP B N 1
ATOM 3686 C CA . ASP B 1 95 ? 30.484 -3.109 6.348 1 98.56 95 ASP B CA 1
ATOM 3687 C C . ASP B 1 95 ? 30.406 -3.027 4.824 1 98.56 95 ASP B C 1
ATOM 3689 O O . ASP B 1 95 ? 30.359 -4.051 4.141 1 98.56 95 ASP B O 1
ATOM 3693 N N . ILE B 1 96 ? 30.406 -1.877 4.355 1 98.81 96 ILE B N 1
ATOM 3694 C CA . ILE B 1 96 ? 30.422 -1.583 2.928 1 98.81 96 ILE B CA 1
ATOM 3695 C C . ILE B 1 96 ? 31.656 -0.75 2.586 1 98.81 96 ILE B C 1
ATOM 3697 O O . ILE B 1 96 ? 31.922 0.274 3.221 1 98.81 96 ILE B O 1
ATOM 3701 N N . SER B 1 97 ? 32.406 -1.199 1.659 1 98.75 97 SER B N 1
ATOM 3702 C CA . SER B 1 97 ? 33.5 -0.399 1.102 1 98.75 97 SER B CA 1
ATOM 3703 C C . SER B 1 97 ? 33.031 0.402 -0.108 1 98.75 97 SER B C 1
ATOM 3705 O O . SER B 1 97 ? 32.375 -0.143 -1.01 1 98.75 97 SER B O 1
ATOM 3707 N N . ILE B 1 98 ? 33.312 1.668 -0.144 1 98.75 98 ILE B N 1
ATOM 3708 C CA . ILE B 1 98 ? 32.938 2.559 -1.241 1 98.75 98 ILE B CA 1
ATOM 3709 C C . ILE B 1 98 ? 34.188 3.232 -1.797 1 98.75 98 ILE B C 1
ATOM 3711 O O . ILE B 1 98 ? 34.938 3.85 -1.05 1 98.75 98 ILE B O 1
ATOM 3715 N N . LYS B 1 99 ? 34.344 3.096 -3.076 1 98.25 99 LYS B N 1
ATOM 3716 C CA . LYS B 1 99 ? 35.531 3.643 -3.713 1 98.25 99 LYS B CA 1
ATOM 3717 C C . LYS B 1 99 ? 35.188 4.363 -5.012 1 98.25 99 LYS B C 1
ATOM 3719 O O . LYS B 1 99 ? 34.5 3.807 -5.867 1 98.25 99 LYS B O 1
ATOM 3724 N N . LEU B 1 100 ? 35.625 5.598 -5.137 1 98 100 LEU B N 1
ATOM 3725 C CA . LEU B 1 100 ? 35.531 6.305 -6.406 1 98 100 LEU B CA 1
ATOM 3726 C C . LEU B 1 100 ? 36.594 5.82 -7.387 1 98 100 LEU B C 1
ATOM 3728 O O . LEU B 1 100 ? 37.781 5.793 -7.059 1 98 100 LEU B O 1
ATOM 3732 N N . MET B 1 101 ? 36.062 5.434 -8.562 1 95.31 101 MET B N 1
ATOM 3733 C CA . MET B 1 101 ? 36.906 4.969 -9.648 1 95.31 101 MET B CA 1
ATOM 3734 C C . MET B 1 101 ? 37.031 6.02 -10.742 1 95.31 101 MET B C 1
ATOM 3736 O O . MET B 1 101 ? 36.5 7.125 -10.609 1 95.31 101 MET B O 1
ATOM 3740 N N . ASP B 1 102 ? 37.719 5.648 -11.812 1 93.56 102 ASP B N 1
ATOM 3741 C CA . ASP B 1 102 ? 37.844 6.543 -12.961 1 93.56 102 ASP B CA 1
ATOM 3742 C C . ASP B 1 102 ? 36.469 6.793 -13.594 1 93.56 102 ASP B C 1
ATOM 3744 O O . ASP B 1 102 ? 35.562 5.965 -13.477 1 93.56 102 ASP B O 1
ATOM 3748 N N . ASN B 1 103 ? 36.344 8.031 -14.188 1 92.81 103 ASN B N 1
ATOM 3749 C CA . ASN B 1 103 ? 35.156 8.406 -14.961 1 92.81 103 ASN B CA 1
ATOM 3750 C C . ASN B 1 103 ? 33.906 8.422 -14.086 1 92.81 103 ASN B C 1
ATOM 3752 O O . ASN B 1 103 ? 32.812 8.055 -14.539 1 92.81 103 ASN B O 1
ATOM 3756 N N . HIS B 1 104 ? 34.062 8.672 -12.852 1 94.12 104 HIS B N 1
ATOM 3757 C CA . HIS B 1 104 ? 33.031 8.914 -11.867 1 94.12 104 HIS B CA 1
ATOM 3758 C C . HIS B 1 104 ? 32.281 7.633 -11.523 1 94.12 104 HIS B C 1
ATOM 3760 O O . HIS B 1 104 ? 31.156 7.68 -11 1 94.12 104 HIS B O 1
ATOM 3766 N N . TRP B 1 105 ? 32.875 6.5 -11.828 1 95.56 105 TRP B N 1
ATOM 3767 C CA . TRP B 1 105 ? 32.312 5.242 -11.336 1 95.56 105 TRP B CA 1
ATOM 3768 C C . TRP B 1 105 ? 32.531 5.102 -9.836 1 95.56 105 TRP B C 1
ATOM 3770 O O . TRP B 1 105 ? 33.594 5.461 -9.312 1 95.56 105 TRP B O 1
ATOM 3780 N N . VAL B 1 106 ? 31.531 4.574 -9.211 1 97.44 106 VAL B N 1
ATOM 3781 C CA . VAL B 1 106 ? 31.641 4.316 -7.781 1 97.44 106 VAL B CA 1
ATOM 3782 C C . VAL B 1 106 ? 31.469 2.826 -7.504 1 97.44 106 VAL B C 1
ATOM 3784 O O . VAL B 1 106 ? 30.453 2.238 -7.883 1 97.44 106 VAL B O 1
ATOM 3787 N N . GLN B 1 107 ? 32.438 2.238 -6.859 1 98.19 107 GLN B N 1
ATOM 3788 C CA . GLN B 1 107 ? 32.406 0.817 -6.531 1 98.19 107 GLN B CA 1
ATOM 3789 C C . GLN B 1 107 ? 31.938 0.594 -5.094 1 98.19 107 GLN B C 1
ATOM 3791 O O . GLN B 1 107 ? 32.438 1.245 -4.168 1 98.19 107 GLN B O 1
ATOM 3796 N N . LEU B 1 108 ? 31.016 -0.259 -4.902 1 98.56 108 LEU B N 1
ATOM 3797 C CA . LEU B 1 108 ? 30.547 -0.702 -3.598 1 98.56 108 LEU B CA 1
ATOM 3798 C C . LEU B 1 108 ? 30.828 -2.188 -3.393 1 98.56 108 LEU B C 1
ATOM 3800 O O . LEU B 1 108 ? 30.453 -3.016 -4.223 1 98.56 108 LEU B O 1
ATOM 3804 N N . ARG B 1 109 ? 31.438 -2.529 -2.324 1 98.56 109 ARG B N 1
ATOM 3805 C CA . ARG B 1 109 ? 31.703 -3.922 -1.972 1 98.56 109 ARG B CA 1
ATOM 3806 C C . ARG B 1 109 ? 31.172 -4.246 -0.584 1 98.56 109 ARG B C 1
ATOM 3808 O O . ARG B 1 109 ? 31.391 -3.496 0.368 1 98.56 109 ARG B O 1
ATOM 3815 N N . ALA B 1 110 ? 30.5 -5.293 -0.441 1 98.19 110 ALA B N 1
ATOM 3816 C CA . ALA B 1 110 ? 29.953 -5.812 0.807 1 98.19 110 ALA B CA 1
ATOM 3817 C C . ALA B 1 110 ? 29.938 -7.34 0.803 1 98.19 110 ALA B C 1
ATOM 3819 O O . ALA B 1 110 ? 29.141 -7.953 0.091 1 98.19 110 ALA B O 1
ATOM 3820 N N . GLY B 1 111 ? 30.75 -7.953 1.654 1 95.62 111 GLY B N 1
ATOM 3821 C CA . GLY B 1 111 ? 30.875 -9.398 1.576 1 95.62 111 GLY B CA 1
ATOM 3822 C C . GLY B 1 111 ? 31.281 -9.891 0.201 1 95.62 111 GLY B C 1
ATOM 3823 O O . GLY B 1 111 ? 32.344 -9.523 -0.304 1 95.62 111 GLY B O 1
ATOM 3824 N N . ARG B 1 112 ? 30.344 -10.656 -0.393 1 95.19 112 ARG B N 1
ATOM 3825 C CA . ARG B 1 112 ? 30.656 -11.242 -1.693 1 95.19 112 ARG B CA 1
ATOM 3826 C C . ARG B 1 112 ? 30 -10.445 -2.822 1 95.19 112 ARG B C 1
ATOM 3828 O O . ARG B 1 112 ? 30.031 -10.867 -3.979 1 95.19 112 ARG B O 1
ATOM 3835 N N . SER B 1 113 ? 29.469 -9.367 -2.506 1 97.81 113 SER B N 1
ATOM 3836 C CA . SER B 1 113 ? 28.844 -8.492 -3.488 1 97.81 113 SER B CA 1
ATOM 3837 C C . SER B 1 113 ? 29.797 -7.402 -3.957 1 97.81 113 SER B C 1
ATOM 3839 O O . SER B 1 113 ? 30.562 -6.852 -3.158 1 97.81 113 SER B O 1
ATOM 3841 N N . ASN B 1 114 ? 29.812 -7.176 -5.191 1 98.25 114 ASN B N 1
ATOM 3842 C CA . ASN B 1 114 ? 30.594 -6.129 -5.844 1 98.25 114 ASN B CA 1
ATOM 3843 C C . ASN B 1 114 ? 29.781 -5.398 -6.906 1 98.25 114 ASN B C 1
ATOM 3845 O O . ASN B 1 114 ? 29.422 -5.992 -7.926 1 98.25 114 ASN B O 1
ATOM 3849 N N . THR B 1 115 ? 29.562 -4.121 -6.684 1 98.19 115 THR B N 1
ATOM 3850 C CA . THR B 1 115 ? 28.672 -3.342 -7.551 1 98.19 115 THR B CA 1
ATOM 3851 C C . THR B 1 115 ? 29.344 -2.021 -7.941 1 98.19 115 THR B C 1
ATOM 3853 O O . THR B 1 115 ? 30.094 -1.442 -7.156 1 98.19 115 THR B O 1
ATOM 3856 N N . LYS B 1 116 ? 29.094 -1.585 -9.141 1 97.75 116 LYS B N 1
ATOM 3857 C CA . LYS B 1 116 ? 29.562 -0.291 -9.617 1 97.75 116 LYS B CA 1
ATOM 3858 C C . LYS B 1 116 ? 28.422 0.546 -10.18 1 97.75 116 LYS B C 1
ATOM 3860 O O . LYS B 1 116 ? 27.625 0.062 -10.992 1 97.75 116 LYS B O 1
ATOM 3865 N N . MET B 1 117 ? 28.344 1.743 -9.773 1 97.19 117 MET B N 1
ATOM 3866 C CA . MET B 1 117 ? 27.375 2.717 -10.258 1 97.19 117 MET B CA 1
ATOM 3867 C C . MET B 1 117 ? 28.062 3.916 -10.898 1 97.19 117 MET B C 1
ATOM 3869 O O . MET B 1 117 ? 29.219 4.219 -10.562 1 97.19 117 MET B O 1
ATOM 3873 N N . VAL B 1 118 ? 27.312 4.527 -11.75 1 94.25 118 VAL B N 1
ATOM 3874 C CA . VAL B 1 118 ? 27.922 5.672 -12.43 1 94.25 118 VAL B CA 1
ATOM 3875 C C . VAL B 1 118 ? 27.422 6.969 -11.797 1 94.25 118 VAL B C 1
ATOM 3877 O O . VAL B 1 118 ? 26.219 7.262 -11.82 1 94.25 118 VAL B O 1
ATOM 3880 N N . GLY B 1 119 ? 28.359 7.727 -11.258 1 95.31 119 GLY B N 1
ATOM 3881 C CA . GLY B 1 119 ? 28.047 9.047 -10.727 1 95.31 119 GLY B CA 1
ATOM 3882 C C . GLY B 1 119 ? 28.359 10.172 -11.695 1 95.31 119 GLY B C 1
ATOM 3883 O O . GLY B 1 119 ? 28.312 9.977 -12.906 1 95.31 119 GLY B O 1
ATOM 3884 N N . MET B 1 120 ? 28.453 11.344 -11.203 1 95.62 120 MET B N 1
ATOM 3885 C CA . MET B 1 120 ? 28.812 12.555 -11.938 1 95.62 120 MET B CA 1
ATOM 3886 C C . MET B 1 120 ? 29.844 13.375 -11.164 1 95.62 120 MET B C 1
ATOM 3888 O O . MET B 1 120 ? 30.141 13.07 -10.008 1 95.62 120 MET B O 1
ATOM 3892 N N . ALA B 1 121 ? 30.359 14.328 -11.828 1 95.5 121 ALA B N 1
ATOM 3893 C CA . ALA B 1 121 ? 31.406 15.141 -11.227 1 95.5 121 ALA B CA 1
ATOM 3894 C C . ALA B 1 121 ? 30.875 15.953 -10.055 1 95.5 121 ALA B C 1
ATOM 3896 O O . ALA B 1 121 ? 29.875 16.656 -10.188 1 95.5 121 ALA B O 1
ATOM 3897 N N . ARG B 1 122 ? 31.609 15.859 -8.969 1 94.69 122 ARG B N 1
ATOM 3898 C CA . ARG B 1 122 ? 31.266 16.641 -7.785 1 94.69 122 ARG B CA 1
ATOM 3899 C C . ARG B 1 122 ? 31.125 18.125 -8.125 1 94.69 122 ARG B C 1
ATOM 3901 O O . ARG B 1 122 ? 30.297 18.828 -7.559 1 94.69 122 ARG B O 1
ATOM 3908 N N . ALA B 1 123 ? 31.922 18.578 -9.016 1 95.12 123 ALA B N 1
ATOM 3909 C CA . ALA B 1 123 ? 32 20 -9.352 1 95.12 123 ALA B CA 1
ATOM 3910 C C . ALA B 1 123 ? 30.688 20.516 -9.898 1 95.12 123 ALA B C 1
ATOM 3912 O O . ALA B 1 123 ? 30.406 21.703 -9.844 1 95.12 123 ALA B O 1
ATOM 3913 N N . ASN B 1 124 ? 29.891 19.609 -10.414 1 96.25 124 ASN B N 1
ATOM 3914 C CA . ASN B 1 124 ? 28.625 20 -11.023 1 96.25 124 ASN B CA 1
ATOM 3915 C C . ASN B 1 124 ? 27.484 19.969 -10.016 1 96.25 124 ASN B C 1
ATOM 3917 O O . ASN B 1 124 ? 26.359 20.375 -10.328 1 96.25 124 ASN B O 1
ATOM 3921 N N . PHE B 1 125 ? 27.719 19.422 -8.883 1 97.88 125 PHE B N 1
ATOM 3922 C CA . PHE B 1 125 ? 26.688 19.359 -7.863 1 97.88 125 PHE B CA 1
ATOM 3923 C C . PHE B 1 125 ? 26.484 20.734 -7.223 1 97.88 125 PHE B C 1
ATOM 3925 O O . PHE B 1 125 ? 27.438 21.406 -6.848 1 97.88 125 PHE B O 1
ATOM 3932 N N . PRO B 1 126 ? 25.312 21.125 -7.062 1 97.44 126 PRO B N 1
ATOM 3933 C CA . PRO B 1 126 ? 25.062 22.469 -6.531 1 97.44 126 PRO B CA 1
ATOM 3934 C C . PRO B 1 126 ? 25.547 22.641 -5.094 1 97.44 126 PRO B C 1
ATOM 3936 O O . PRO B 1 126 ? 25.531 21.672 -4.32 1 97.44 126 PRO B O 1
ATOM 3939 N N . GLN B 1 127 ? 25.922 23.781 -4.887 1 96.94 127 GLN B N 1
ATOM 3940 C CA . GLN B 1 127 ? 26.188 24.141 -3.494 1 96.94 127 GLN B CA 1
ATOM 3941 C C . GLN B 1 127 ? 24.891 24.328 -2.719 1 96.94 127 GLN B C 1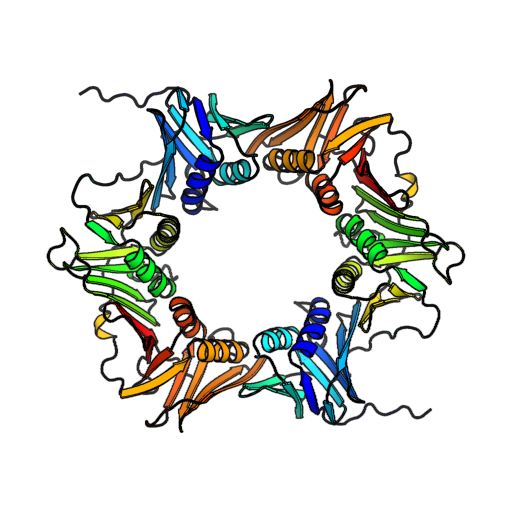
ATOM 3943 O O . GLN B 1 127 ? 23.922 24.891 -3.25 1 96.94 127 GLN B O 1
ATOM 3948 N N . VAL B 1 128 ? 24.938 23.906 -1.47 1 97.38 128 VAL B N 1
ATOM 3949 C CA . VAL B 1 128 ? 23.766 24.094 -0.623 1 97.38 128 VAL B CA 1
ATOM 3950 C C . VAL B 1 128 ? 24.094 25.047 0.521 1 97.38 128 VAL B C 1
ATOM 3952 O O . VAL B 1 128 ? 25.25 25.141 0.941 1 97.38 128 VAL B O 1
ATOM 3955 N N . PRO B 1 129 ? 23.125 25.75 1.052 1 96.81 129 PRO B N 1
ATOM 3956 C CA . PRO B 1 129 ? 23.375 26.688 2.141 1 96.81 129 PRO B CA 1
ATOM 3957 C C . PRO B 1 129 ? 23.891 26 3.41 1 96.81 129 PRO B C 1
ATOM 3959 O O . PRO B 1 129 ? 23.484 24.875 3.709 1 96.81 129 PRO B O 1
ATOM 3962 N N . GLU B 1 130 ? 24.719 26.703 4.074 1 96 130 GLU B N 1
ATOM 3963 C CA . GLU B 1 130 ? 25.234 26.203 5.348 1 96 130 GLU B CA 1
ATOM 3964 C C . GLU B 1 130 ? 24.469 26.828 6.52 1 96 130 GLU B C 1
ATOM 3966 O O . GLU B 1 130 ? 24.094 28 6.48 1 96 130 GLU B O 1
ATOM 3971 N N . PHE B 1 131 ? 24.312 26.047 7.492 1 97.75 131 PHE B N 1
ATOM 3972 C CA . PHE B 1 131 ? 23.688 26.562 8.711 1 97.75 131 PHE B CA 1
ATOM 3973 C C . PHE B 1 131 ? 24.484 27.734 9.281 1 97.75 131 PHE B C 1
ATOM 3975 O O . PHE B 1 131 ? 25.719 27.672 9.375 1 97.75 131 PHE B O 1
ATOM 3982 N N . PRO B 1 132 ? 23.828 28.75 9.641 1 96.88 132 PRO B N 1
ATOM 3983 C CA . PRO B 1 132 ? 24.562 29.938 10.109 1 96.88 132 PRO B CA 1
ATOM 3984 C C . PRO B 1 132 ? 25.234 29.703 11.461 1 96.88 132 PRO B C 1
ATOM 3986 O O . PRO B 1 132 ? 24.766 28.891 12.258 1 96.88 132 PRO B O 1
ATOM 3989 N N . ALA B 1 133 ? 26.219 30.531 11.773 1 93.69 133 ALA B N 1
ATOM 3990 C CA . ALA B 1 133 ? 27.031 30.391 12.977 1 93.69 133 ALA B CA 1
ATOM 3991 C C . ALA B 1 133 ? 26.328 31 14.188 1 93.69 133 ALA B C 1
ATOM 3993 O O . ALA B 1 133 ? 26.625 30.625 15.328 1 93.69 133 ALA B O 1
ATOM 3994 N N . SER B 1 134 ? 25.5 31.922 13.922 1 91.44 134 SER B N 1
ATOM 3995 C CA . SER B 1 134 ? 24.812 32.594 15.016 1 91.44 134 SER B CA 1
ATOM 3996 C C . SER B 1 134 ? 23.344 32.875 14.672 1 91.44 134 SER B C 1
ATOM 3998 O O . SER B 1 134 ? 22.938 32.719 13.516 1 91.44 134 SER B O 1
ATOM 4000 N N . GLY B 1 135 ? 22.609 33.094 15.719 1 91.19 135 GLY B N 1
ATOM 4001 C CA . GLY B 1 135 ? 21.25 33.531 15.508 1 91.19 135 GLY B CA 1
ATOM 4002 C C . GLY B 1 135 ? 20.234 32.406 15.5 1 91.19 135 GLY B C 1
ATOM 4003 O O . GLY B 1 135 ? 19.078 32.594 15.125 1 91.19 135 GLY B O 1
ATOM 4004 N N . ALA B 1 136 ? 20.656 31.266 15.875 1 95.44 136 ALA B N 1
ATOM 4005 C CA . ALA B 1 136 ? 19.734 30.141 15.891 1 95.44 136 ALA B CA 1
ATOM 4006 C C . ALA B 1 136 ? 18.844 30.172 17.141 1 95.44 136 ALA B C 1
ATOM 4008 O O . ALA B 1 136 ? 19.297 30.594 18.203 1 95.44 136 ALA B O 1
ATOM 4009 N N . VAL B 1 137 ? 17.656 29.781 17 1 95.75 137 VAL B N 1
ATOM 4010 C CA . VAL B 1 137 ? 16.688 29.641 18.078 1 95.75 137 VAL B CA 1
ATOM 4011 C C . VAL B 1 137 ? 16.422 28.156 18.344 1 95.75 137 VAL B C 1
ATOM 4013 O O . VAL B 1 137 ? 16.25 27.375 17.406 1 95.75 137 VAL B O 1
ATOM 4016 N N . LYS B 1 138 ? 16.391 27.812 19.594 1 96.88 138 LYS B N 1
ATOM 4017 C CA . LYS B 1 138 ? 16.062 26.438 19.953 1 96.88 138 LYS B CA 1
ATOM 4018 C C . LYS B 1 138 ? 14.555 26.234 20.078 1 96.88 138 LYS B C 1
ATOM 4020 O O . LYS B 1 138 ? 13.883 27 20.781 1 96.88 138 LYS B O 1
ATOM 4025 N N . ILE B 1 139 ? 14.078 25.266 19.406 1 97.38 139 ILE B N 1
ATOM 4026 C CA . ILE B 1 139 ? 12.648 24.984 19.422 1 97.38 139 ILE B CA 1
ATOM 4027 C C . ILE B 1 139 ? 12.422 23.547 19.891 1 97.38 139 ILE B C 1
ATOM 4029 O O . ILE B 1 139 ? 13.148 22.625 19.516 1 97.38 139 ILE B O 1
ATOM 4033 N N . SER B 1 140 ? 11.461 23.359 20.734 1 97.44 140 SER B N 1
ATOM 4034 C CA . SER B 1 140 ? 11.078 22.031 21.203 1 97.44 140 SER B CA 1
ATOM 4035 C C . SER B 1 140 ? 10.656 21.141 20.031 1 97.44 140 SER B C 1
ATOM 4037 O O . SER B 1 140 ? 9.789 21.516 19.25 1 97.44 140 SER B O 1
ATOM 4039 N N . VAL B 1 141 ? 11.234 19.859 19.969 1 98.19 141 VAL B N 1
ATOM 4040 C CA . VAL B 1 141 ? 10.93 18.922 18.891 1 98.19 141 VAL B CA 1
ATOM 4041 C C . VAL B 1 141 ? 9.492 18.422 19.031 1 98.19 141 VAL B C 1
ATOM 4043 O O . VAL B 1 141 ? 8.719 18.484 18.078 1 98.19 141 VAL B O 1
ATOM 4046 N N . PRO B 1 142 ? 9.039 18.031 20.234 1 97.5 142 PRO B N 1
ATOM 4047 C CA . PRO B 1 142 ? 7.652 17.578 20.359 1 97.5 142 PRO B CA 1
ATOM 4048 C C . PRO B 1 142 ? 6.637 18.656 20.016 1 97.5 142 PRO B C 1
ATOM 4050 O O . PRO B 1 142 ? 5.605 18.375 19.406 1 97.5 142 PRO B O 1
ATOM 4053 N N . SER B 1 143 ? 6.918 19.938 20.375 1 97.38 143 SER B N 1
ATOM 4054 C CA . SER B 1 143 ? 5.996 21.031 20.094 1 97.38 143 SER B CA 1
ATOM 4055 C C . SER B 1 143 ? 5.879 21.297 18.594 1 97.38 143 SER B C 1
ATOM 4057 O O . SER B 1 143 ? 4.773 21.438 18.062 1 97.38 143 SER B O 1
ATOM 4059 N N . LEU B 1 144 ? 7.043 21.359 17.969 1 98.31 144 LEU B N 1
ATOM 4060 C CA . LEU B 1 144 ? 7.023 21.625 16.547 1 98.31 144 LEU B CA 1
ATOM 4061 C C . LEU B 1 144 ? 6.383 20.484 15.773 1 98.31 144 LEU B C 1
ATOM 4063 O O . LEU B 1 144 ? 5.621 20.703 14.828 1 98.31 144 LEU B O 1
ATOM 4067 N N . LYS B 1 145 ? 6.703 19.281 16.141 1 98.31 145 LYS B N 1
ATOM 4068 C CA . LYS B 1 145 ? 6.094 18.109 15.523 1 98.31 145 LYS B CA 1
ATOM 4069 C C . LYS B 1 145 ? 4.574 18.156 15.625 1 98.31 145 LYS B C 1
ATOM 4071 O O . LYS B 1 145 ? 3.871 17.906 14.641 1 98.31 145 LYS B O 1
ATOM 4076 N N . ASN B 1 146 ? 4.109 18.453 16.797 1 97.56 146 ASN B N 1
ATOM 4077 C CA . ASN B 1 146 ? 2.676 18.578 17.031 1 97.56 146 ASN B CA 1
ATOM 4078 C C . ASN B 1 146 ? 2.061 19.672 16.156 1 97.56 146 ASN B C 1
ATOM 4080 O O . ASN B 1 146 ? 0.99 19.484 15.578 1 97.56 146 ASN B O 1
ATOM 4084 N N . MET B 1 147 ? 2.732 20.781 16.031 1 98.5 147 MET B N 1
ATOM 4085 C CA . MET B 1 147 ? 2.227 21.922 15.258 1 98.5 147 MET B CA 1
ATOM 4086 C C . MET B 1 147 ? 2.131 21.547 13.781 1 98.5 147 MET B C 1
ATOM 4088 O O . MET B 1 147 ? 1.121 21.828 13.133 1 98.5 147 MET B O 1
ATOM 4092 N N . VAL B 1 148 ? 3.137 20.875 13.266 1 98.81 148 VAL B N 1
ATOM 4093 C CA . VAL B 1 148 ? 3.135 20.484 11.859 1 98.81 148 VAL B CA 1
ATOM 4094 C C . VAL B 1 148 ? 1.997 19.516 11.594 1 98.81 148 VAL B C 1
ATOM 4096 O O . VAL B 1 148 ? 1.225 19.688 10.648 1 98.81 148 VAL B O 1
ATOM 4099 N N . SER B 1 149 ? 1.841 18.5 12.43 1 98.38 149 SER B N 1
ATOM 4100 C CA . SER B 1 149 ? 0.817 17.469 12.25 1 98.38 149 SER B CA 1
ATOM 4101 C C . SER B 1 149 ? -0.582 18.078 12.289 1 98.38 149 SER B C 1
ATOM 4103 O O . SER B 1 149 ? -1.5 17.578 11.641 1 98.38 149 SER B O 1
ATOM 4105 N N . LYS B 1 150 ? -0.734 19.188 13 1 98.38 150 LYS B N 1
ATOM 4106 C CA . LYS B 1 150 ? -2.053 19.781 13.227 1 98.38 150 LYS B CA 1
ATOM 4107 C C . LYS B 1 150 ? -2.369 20.844 12.172 1 98.38 150 LYS B C 1
ATOM 4109 O O . LYS B 1 150 ? -3.488 21.344 12.117 1 98.38 150 LYS B O 1
ATOM 4114 N N . THR B 1 151 ? -1.4 21.141 11.266 1 98.81 151 THR B N 1
ATOM 4115 C CA . THR B 1 151 ? -1.677 22.266 10.375 1 98.81 151 THR B CA 1
ATOM 4116 C C . THR B 1 151 ? -1.399 21.891 8.922 1 98.81 151 THR B C 1
ATOM 4118 O O . THR B 1 151 ? -1.996 22.453 8 1 98.81 151 THR B O 1
ATOM 4121 N N . ILE B 1 152 ? -0.538 20.922 8.648 1 98.75 152 ILE B N 1
ATOM 4122 C CA . ILE B 1 152 ? 0.028 20.703 7.324 1 98.75 152 ILE B CA 1
ATOM 4123 C C . ILE B 1 152 ? -1.083 20.344 6.344 1 98.75 152 ILE B C 1
ATOM 4125 O O . ILE B 1 152 ? -1.017 20.688 5.16 1 98.75 152 ILE B O 1
ATOM 4129 N N . PHE B 1 153 ? -2.086 19.672 6.742 1 98.44 153 PHE B N 1
ATOM 4130 C CA . PHE B 1 153 ? -3.15 19.188 5.871 1 98.44 153 PHE B CA 1
ATOM 4131 C C . PHE B 1 153 ? -4.004 20.359 5.363 1 98.44 153 PHE B C 1
ATOM 4133 O O . PHE B 1 153 ? -4.793 20.188 4.434 1 98.44 153 PHE B O 1
ATOM 4140 N N . SER B 1 154 ? -3.924 21.531 5.926 1 98.56 154 SER B N 1
ATOM 4141 C CA . SER B 1 154 ? -4.727 22.688 5.539 1 98.56 154 SER B CA 1
ATOM 4142 C C . SER B 1 154 ? -3.975 23.578 4.555 1 98.56 154 SER B C 1
ATOM 4144 O O . SER B 1 154 ? -4.48 24.625 4.145 1 98.56 154 SER B O 1
ATOM 4146 N N . ILE B 1 155 ? -2.748 23.219 4.207 1 98.38 155 ILE B N 1
ATOM 4147 C CA . ILE B 1 155 ? -1.966 23.984 3.24 1 98.38 155 ILE B CA 1
ATOM 4148 C C . ILE B 1 155 ? -2.514 23.75 1.834 1 98.38 155 ILE B C 1
ATOM 4150 O O . ILE B 1 155 ? -2.84 22.609 1.466 1 98.38 155 ILE B O 1
ATOM 4154 N N . SER B 1 156 ? -2.574 24.734 1.077 1 97 156 SER B N 1
ATOM 4155 C CA . SER B 1 156 ? -3.076 24.641 -0.29 1 97 156 SER B CA 1
ATOM 4156 C C . SER B 1 156 ? -2.148 23.812 -1.166 1 97 156 SER B C 1
ATOM 4158 O O . SER B 1 156 ? -0.925 23.906 -1.054 1 97 156 SER B O 1
ATOM 4160 N N . ASN B 1 157 ? -2.725 23.078 -2.027 1 93.44 157 ASN B N 1
ATOM 4161 C CA . ASN B 1 157 ? -1.955 22.328 -3.023 1 93.44 157 ASN B CA 1
ATOM 4162 C C . ASN B 1 157 ? -1.949 23.047 -4.371 1 93.44 157 ASN B C 1
ATOM 4164 O O . ASN B 1 157 ? -1.311 22.594 -5.32 1 93.44 157 ASN B O 1
ATOM 4168 N N . GLU B 1 158 ? -2.633 24.172 -4.395 1 91.12 158 GLU B N 1
ATOM 4169 C CA . GLU B 1 158 ? -2.693 24.953 -5.633 1 91.12 158 GLU B CA 1
ATOM 4170 C C . GLU B 1 158 ? -1.447 25.812 -5.809 1 91.12 158 GLU B C 1
ATOM 4172 O O . GLU B 1 158 ? -1.181 26.688 -4.996 1 91.12 158 GLU B O 1
ATOM 4177 N N . GLU B 1 159 ? -0.81 25.656 -6.879 1 83.38 159 GLU B N 1
ATOM 4178 C CA . GLU B 1 159 ? 0.46 26.344 -7.109 1 83.38 159 GLU B CA 1
ATOM 4179 C C . GLU B 1 159 ? 0.249 27.828 -7.348 1 83.38 159 GLU B C 1
ATOM 4181 O O . GLU B 1 159 ? 1.149 28.641 -7.105 1 83.38 159 GLU B O 1
ATOM 4186 N N . SER B 1 160 ? -0.895 28.25 -7.762 1 84.69 160 SER B N 1
ATOM 4187 C CA . SER B 1 160 ? -1.193 29.641 -8.086 1 84.69 160 SER B CA 1
ATOM 4188 C C . SER B 1 160 ? -1.328 30.484 -6.82 1 84.69 160 SER B C 1
ATOM 4190 O O . SER B 1 160 ? -1.206 31.719 -6.867 1 84.69 160 SER B O 1
ATOM 4192 N N . ARG B 1 161 ? -1.514 29.859 -5.715 1 83.5 161 ARG B N 1
ATOM 4193 C CA . ARG B 1 161 ? -1.641 30.578 -4.445 1 83.5 161 ARG B CA 1
ATOM 4194 C C . ARG B 1 161 ? -0.357 30.469 -3.629 1 83.5 161 ARG B C 1
ATOM 4196 O O . ARG B 1 161 ? -0.342 29.859 -2.561 1 83.5 161 ARG B O 1
ATOM 4203 N N . TYR B 1 162 ? 0.54 31.25 -3.959 1 87.69 162 TYR B N 1
ATOM 4204 C CA . TYR B 1 162 ? 1.926 31.078 -3.535 1 87.69 162 TYR B CA 1
ATOM 4205 C C . TYR B 1 162 ? 2.051 31.203 -2.021 1 87.69 162 TYR B C 1
ATOM 4207 O O . TYR B 1 162 ? 2.66 30.359 -1.368 1 87.69 162 TYR B O 1
ATOM 4215 N N . THR B 1 163 ? 1.398 32.156 -1.424 1 91.69 163 THR B N 1
ATOM 4216 C CA . THR B 1 163 ? 1.545 32.406 0.005 1 91.69 163 THR B CA 1
ATOM 4217 C C . THR B 1 163 ? 0.755 31.406 0.818 1 91.69 163 THR B C 1
ATOM 4219 O O . THR B 1 163 ? 0.949 31.281 2.029 1 91.69 163 THR B O 1
ATOM 4222 N N . LEU B 1 164 ? -0.103 30.609 0.138 1 95.81 164 LEU B N 1
ATOM 4223 C CA . LEU B 1 164 ? -0.908 29.609 0.831 1 95.81 164 LEU B CA 1
ATOM 4224 C C . LEU B 1 164 ? -0.283 28.219 0.703 1 95.81 164 LEU B C 1
ATOM 4226 O O . LEU B 1 164 ? -0.775 27.25 1.292 1 95.81 164 LEU B O 1
ATOM 4230 N N . ASN B 1 165 ? 0.842 28.172 0.048 1 96.94 165 ASN B N 1
ATOM 4231 C CA . ASN B 1 165 ? 1.508 26.891 -0.17 1 96.94 165 ASN B CA 1
ATOM 4232 C C . ASN B 1 165 ? 2.465 26.547 0.971 1 96.94 165 ASN B C 1
ATOM 4234 O O . ASN B 1 165 ? 3.42 25.797 0.784 1 96.94 165 ASN B O 1
ATOM 4238 N N . GLY B 1 166 ? 2.221 27.109 2.104 1 97.69 166 GLY B N 1
ATOM 4239 C CA . GLY B 1 166 ? 2.998 26.875 3.311 1 97.69 166 GLY B CA 1
ATOM 4240 C C . GLY B 1 166 ? 2.248 27.219 4.582 1 97.69 166 GLY B C 1
ATOM 4241 O O . GLY B 1 166 ? 1.075 27.609 4.531 1 97.69 166 GLY B O 1
ATOM 4242 N N . ALA B 1 167 ? 2.879 27 5.633 1 98.38 167 ALA B N 1
ATOM 4243 C CA . ALA B 1 167 ? 2.354 27.375 6.941 1 98.38 167 ALA B CA 1
ATOM 4244 C C . ALA B 1 167 ? 3.158 28.531 7.543 1 98.38 167 ALA B C 1
ATOM 4246 O O . ALA B 1 167 ? 4.375 28.609 7.352 1 98.38 167 ALA B O 1
ATOM 4247 N N . LEU B 1 168 ? 2.488 29.391 8.25 1 98.19 168 LEU B N 1
ATOM 4248 C CA . LEU B 1 168 ? 3.127 30.5 8.961 1 98.19 168 LEU B CA 1
ATOM 4249 C C . LEU B 1 168 ? 3.562 30.062 10.359 1 98.19 168 LEU B C 1
ATOM 4251 O O . LEU B 1 168 ? 2.738 29.625 11.156 1 98.19 168 LEU B O 1
ATOM 4255 N N . LEU B 1 169 ? 4.785 30.188 10.602 1 97.88 169 LEU B N 1
ATOM 4256 C CA . LEU B 1 169 ? 5.332 30 11.945 1 97.88 169 LEU B CA 1
ATOM 4257 C C . LEU B 1 169 ? 5.516 31.328 12.648 1 97.88 169 LEU B C 1
ATOM 4259 O O . LEU B 1 169 ? 6.145 32.25 12.102 1 97.88 169 LEU B O 1
ATOM 4263 N N . VAL B 1 170 ? 4.938 31.453 13.773 1 97.88 170 VAL B N 1
ATOM 4264 C CA . VAL B 1 170 ? 5.059 32.656 14.586 1 97.88 170 VAL B CA 1
ATOM 4265 C C . VAL B 1 170 ? 5.793 32.344 15.883 1 97.88 170 VAL B C 1
ATOM 4267 O O . VAL B 1 170 ? 5.34 31.516 16.672 1 97.88 170 VAL B O 1
ATOM 4270 N N . LEU B 1 171 ? 6.934 33.031 16.094 1 97.69 171 LEU B N 1
ATOM 4271 C CA . LEU B 1 171 ? 7.723 32.844 17.312 1 97.69 171 LEU B CA 1
ATOM 4272 C C . LEU B 1 171 ? 7.68 34.125 18.172 1 97.69 171 LEU B C 1
ATOM 4274 O O . LEU B 1 171 ? 7.887 35.219 17.656 1 97.69 171 LEU B O 1
ATOM 4278 N N . LYS B 1 172 ? 7.352 33.906 19.375 1 97.19 172 LYS B N 1
ATOM 4279 C CA . LYS B 1 172 ? 7.43 34.938 20.422 1 97.19 172 LYS B CA 1
ATOM 4280 C C . LYS B 1 172 ? 8.289 34.469 21.594 1 97.19 172 LYS B C 1
ATOM 4282 O O . LYS B 1 172 ? 8.727 33.312 21.625 1 97.19 172 LYS B O 1
ATOM 4287 N N . ALA B 1 173 ? 8.539 35.344 22.5 1 95.31 173 ALA B N 1
ATOM 4288 C CA . ALA B 1 173 ? 9.453 35.062 23.609 1 95.31 173 ALA B CA 1
ATOM 4289 C C . ALA B 1 173 ? 8.969 33.875 24.422 1 95.31 173 ALA B C 1
ATOM 4291 O O . ALA B 1 173 ? 9.773 33.062 24.875 1 95.31 173 ALA B O 1
ATOM 4292 N N . GLU B 1 174 ? 7.633 33.75 24.5 1 95.25 174 GLU B N 1
ATOM 4293 C CA . GLU B 1 174 ? 7.125 32.719 25.391 1 95.25 174 GLU B CA 1
ATOM 4294 C C . GLU B 1 174 ? 6.039 31.891 24.734 1 95.25 174 GLU B C 1
ATOM 4296 O O . GLU B 1 174 ? 5.207 31.281 25.406 1 95.25 174 GLU B O 1
ATOM 4301 N N . SER B 1 175 ? 6.008 31.938 23.422 1 96.5 175 SER B N 1
ATOM 4302 C CA . SER B 1 175 ? 5.004 31.141 22.734 1 96.5 175 SER B CA 1
ATOM 4303 C C . SER B 1 175 ? 5.383 30.938 21.266 1 96.5 175 SER B C 1
ATOM 4305 O O . SER B 1 175 ? 6.219 31.656 20.719 1 96.5 175 SER B O 1
ATOM 4307 N N . MET B 1 176 ? 4.824 29.969 20.703 1 97.44 176 MET B N 1
ATOM 4308 C CA . MET B 1 176 ? 4.922 29.703 19.281 1 97.44 176 MET B CA 1
ATOM 4309 C C . MET B 1 176 ? 3.566 29.297 18.703 1 97.44 176 MET B C 1
ATOM 4311 O O . MET B 1 176 ? 2.744 28.703 19.391 1 97.44 176 MET B O 1
ATOM 4315 N N . ALA B 1 177 ? 3.365 29.641 17.469 1 98.12 177 ALA B N 1
ATOM 4316 C CA . ALA B 1 177 ? 2.127 29.281 16.781 1 98.12 177 ALA B CA 1
ATOM 4317 C C . ALA B 1 177 ? 2.4 28.891 15.336 1 98.12 177 ALA B C 1
ATOM 4319 O O . ALA B 1 177 ? 3.428 29.266 14.766 1 98.12 177 ALA B O 1
ATOM 4320 N N . MET B 1 178 ? 1.589 28.094 14.836 1 98.75 178 MET B N 1
ATOM 4321 C CA . MET B 1 178 ? 1.597 27.734 13.414 1 98.75 178 MET B CA 1
ATOM 4322 C C . MET B 1 178 ? 0.192 27.812 12.828 1 98.75 178 MET B C 1
ATOM 4324 O O . MET B 1 178 ? -0.776 27.391 13.461 1 98.75 178 MET B O 1
ATOM 4328 N N . VAL B 1 179 ? 0.074 28.391 11.656 1 98.69 179 VAL B N 1
ATOM 4329 C CA . VAL B 1 179 ? -1.21 28.562 10.984 1 98.69 179 VAL B CA 1
ATOM 4330 C C . VAL B 1 179 ? -1.085 28.156 9.516 1 98.69 179 VAL B C 1
ATOM 4332 O O . VAL B 1 179 ? -0.096 28.484 8.859 1 98.69 179 VAL B O 1
ATOM 4335 N N . ALA B 1 180 ? -2.018 27.453 8.992 1 98.62 180 ALA B N 1
ATOM 4336 C CA . ALA B 1 180 ? -2.113 27.094 7.574 1 98.62 180 ALA B CA 1
ATOM 4337 C C . ALA B 1 180 ? -3.553 27.188 7.082 1 98.62 180 ALA B C 1
ATOM 4339 O O . ALA B 1 180 ? -4.496 26.984 7.852 1 98.62 180 ALA B O 1
ATOM 4340 N N . THR B 1 181 ? -3.715 27.547 5.84 1 98.25 181 THR B N 1
ATOM 4341 C CA . THR B 1 181 ? -5.039 27.641 5.234 1 98.25 181 THR B CA 1
ATOM 4342 C C . THR B 1 181 ? -4.957 27.438 3.725 1 98.25 181 THR B C 1
ATOM 4344 O O . THR B 1 181 ? -3.932 27.719 3.105 1 98.25 181 THR B O 1
ATOM 4347 N N . ASP B 1 182 ? -5.969 26.844 3.211 1 97.06 182 ASP B N 1
ATOM 4348 C CA . ASP B 1 182 ? -6.078 26.75 1.76 1 97.06 182 ASP B CA 1
ATOM 4349 C C . ASP B 1 182 ? -7.188 27.656 1.231 1 97.06 182 ASP B C 1
ATOM 4351 O O . ASP B 1 182 ? -7.57 27.562 0.063 1 97.06 182 ASP B O 1
ATOM 4355 N N . GLY B 1 183 ? -7.703 28.5 2.051 1 95.75 183 GLY B N 1
ATOM 4356 C CA . GLY B 1 183 ? -8.758 29.422 1.658 1 95.75 183 GLY B CA 1
ATOM 4357 C C . GLY B 1 183 ? -10.148 28.938 2.021 1 95.75 183 GLY B C 1
ATOM 4358 O O . GLY B 1 183 ? -11.078 29.719 2.141 1 95.75 183 GLY B O 1
ATOM 4359 N N . HIS B 1 184 ? -10.328 27.656 2.23 1 96.12 184 HIS B N 1
ATOM 4360 C CA . HIS B 1 184 ? -11.617 27.078 2.592 1 96.12 184 HIS B CA 1
ATOM 4361 C C . HIS B 1 184 ? -11.625 26.609 4.039 1 96.12 184 HIS B C 1
ATOM 4363 O O . HIS B 1 184 ? -12.695 26.406 4.625 1 96.12 184 HIS B O 1
ATOM 4369 N N . ARG B 1 185 ? -10.508 26.375 4.531 1 98.19 185 ARG B N 1
ATOM 4370 C CA . ARG B 1 185 ? -10.289 25.938 5.906 1 98.19 185 ARG B CA 1
ATOM 4371 C C . ARG B 1 185 ? -9 26.547 6.465 1 98.19 185 ARG B C 1
ATOM 4373 O O . ARG B 1 185 ? -8.148 27.016 5.703 1 98.19 185 ARG B O 1
ATOM 4380 N N . LEU B 1 186 ? -8.922 26.578 7.805 1 98.69 186 LEU B N 1
ATOM 4381 C CA . LEU B 1 186 ? -7.766 27.141 8.492 1 98.69 186 LEU B CA 1
ATOM 4382 C C . LEU B 1 186 ? -7.477 26.375 9.781 1 98.69 186 LEU B C 1
ATOM 4384 O O . LEU B 1 186 ? -8.375 26.172 10.602 1 98.69 186 LEU B O 1
ATOM 4388 N N . ALA B 1 187 ? -6.266 25.906 9.922 1 98.81 187 ALA B N 1
ATOM 4389 C CA . ALA B 1 187 ? -5.797 25.297 11.164 1 98.81 187 ALA B CA 1
ATOM 4390 C C . ALA B 1 187 ? -4.832 26.219 11.906 1 98.81 187 ALA B C 1
ATOM 4392 O O . ALA B 1 187 ? -3.898 26.766 11.305 1 98.81 187 ALA B O 1
ATOM 4393 N N . HIS B 1 188 ? -5.102 26.453 13.148 1 98.56 188 HIS B N 1
ATOM 4394 C CA . HIS B 1 188 ? -4.293 27.312 14.016 1 98.56 188 HIS B CA 1
ATOM 4395 C C . HIS B 1 188 ? -3.963 26.609 15.328 1 98.56 188 HIS B C 1
ATOM 4397 O O . HIS B 1 188 ? -4.863 26.141 16.031 1 98.56 188 HIS B O 1
ATOM 4403 N N . ILE B 1 189 ? -2.709 26.531 15.641 1 98.38 189 ILE B N 1
ATOM 4404 C CA . ILE B 1 189 ? -2.291 25.953 16.906 1 98.38 189 ILE B CA 1
ATOM 4405 C C . ILE B 1 189 ? -1.278 26.875 17.578 1 98.38 189 ILE B C 1
ATOM 4407 O O . ILE B 1 189 ? -0.4 27.438 16.922 1 98.38 189 ILE B O 1
ATOM 4411 N N . GLU B 1 190 ? -1.421 27.062 18.828 1 97.31 190 GLU B N 1
ATOM 4412 C CA . GLU B 1 190 ? -0.528 27.891 19.641 1 97.31 190 GLU B CA 1
ATOM 4413 C C . GLU B 1 190 ? -0.074 27.141 20.891 1 97.31 190 GLU B C 1
ATOM 4415 O O . GLU B 1 190 ? -0.894 26.562 21.609 1 97.31 190 GLU B O 1
ATOM 4420 N N . LYS B 1 191 ? 1.169 27.094 21.078 1 97.38 191 LYS B N 1
ATOM 4421 C CA . LYS B 1 191 ? 1.775 26.562 22.281 1 97.38 191 LYS B CA 1
ATOM 4422 C C . LYS B 1 191 ? 2.262 27.688 23.203 1 97.38 191 LYS B C 1
ATOM 4424 O O . LYS B 1 191 ? 3.135 28.469 22.812 1 97.38 191 LYS B O 1
ATOM 4429 N N . LEU B 1 192 ? 1.697 27.672 24.359 1 95.38 192 LEU B N 1
ATOM 4430 C CA . LEU B 1 192 ? 2.068 28.688 25.344 1 95.38 192 LEU B CA 1
ATOM 4431 C C . LEU B 1 192 ? 3.143 28.156 26.281 1 95.38 192 LEU B C 1
ATOM 4433 O O . LEU B 1 192 ? 3.348 26.953 26.391 1 95.38 192 LEU B O 1
ATOM 4437 N N . GLY B 1 193 ? 3.895 29.016 26.906 1 91.38 193 GLY B N 1
ATOM 4438 C CA . GLY B 1 193 ? 4.875 28.656 27.922 1 91.38 193 GLY B CA 1
ATOM 4439 C C . GLY B 1 193 ? 6.145 28.078 27.344 1 91.38 193 GLY B C 1
ATOM 4440 O O . GLY B 1 193 ? 6.867 27.344 28.016 1 91.38 193 GLY B O 1
ATOM 4441 N N . GLU B 1 194 ? 6.344 28.266 26.094 1 88.88 194 GLU B N 1
ATOM 4442 C CA . GLU B 1 194 ? 7.582 27.859 25.438 1 88.88 194 GLU B CA 1
ATOM 4443 C C . GLU B 1 194 ? 8.594 29 25.406 1 88.88 194 GLU B C 1
ATOM 4445 O O . GLU B 1 194 ? 8.422 29.969 24.656 1 88.88 194 GLU B O 1
ATOM 4450 N N . THR B 1 195 ? 9.562 28.906 26.188 1 89.81 195 THR B N 1
ATOM 4451 C CA . THR B 1 195 ? 10.562 29.969 26.219 1 89.81 195 THR B CA 1
ATOM 4452 C C . THR B 1 195 ? 11.531 29.828 25.031 1 89.81 195 THR B C 1
ATOM 4454 O O . THR B 1 195 ? 12.188 28.797 24.875 1 89.81 195 THR B O 1
ATOM 4457 N N . LEU B 1 196 ? 11.586 30.828 24.234 1 93.94 196 LEU B N 1
ATOM 4458 C CA . LEU B 1 196 ? 12.469 30.875 23.078 1 93.94 196 LEU B CA 1
ATOM 4459 C C . LEU B 1 196 ? 13.523 31.953 23.234 1 93.94 196 LEU B C 1
ATOM 4461 O O . LEU B 1 196 ? 13.289 33.125 22.891 1 93.94 196 LEU B O 1
ATOM 4465 N N . ASP B 1 197 ? 14.648 31.453 23.594 1 89.88 197 ASP B N 1
ATOM 4466 C CA . ASP B 1 197 ? 15.742 32.406 23.797 1 89.88 197 ASP B CA 1
ATOM 4467 C C . ASP B 1 197 ? 16.156 33.062 22.484 1 89.88 197 ASP B C 1
ATOM 4469 O O . ASP B 1 197 ? 16.234 32.375 21.453 1 89.88 197 ASP B O 1
ATOM 4473 N N . GLY B 1 198 ? 16.344 34.344 22.469 1 87.5 198 GLY B N 1
ATOM 4474 C CA . GLY B 1 198 ? 16.797 35.031 21.281 1 87.5 198 GLY B CA 1
ATOM 4475 C C . GLY B 1 198 ? 15.664 35.688 20.516 1 87.5 198 GLY B C 1
ATOM 4476 O O . GLY B 1 198 ? 15.906 36.406 19.547 1 87.5 198 GLY B O 1
ATOM 4477 N N . ILE B 1 199 ? 14.547 35.375 20.906 1 91.69 199 ILE B N 1
ATOM 4478 C CA . ILE B 1 199 ? 13.391 35.969 20.25 1 91.69 199 ILE B CA 1
ATOM 4479 C C . ILE B 1 199 ? 12.875 37.125 21.109 1 91.69 199 ILE B C 1
ATOM 4481 O O . ILE B 1 199 ? 12.531 36.938 22.266 1 91.69 199 ILE B O 1
ATOM 4485 N N . SER B 1 200 ? 13.047 38.281 20.438 1 88.62 200 SER B N 1
ATOM 4486 C CA . SER B 1 200 ? 12.438 39.469 21.031 1 88.62 200 SER B CA 1
ATOM 4487 C C . SER B 1 200 ? 11.266 39.969 20.188 1 88.62 200 SER B C 1
ATOM 4489 O O . SER B 1 200 ? 11.375 40.094 18.969 1 88.62 200 SER B O 1
ATOM 4491 N N . GLY B 1 201 ? 10.117 40.031 20.672 1 92.44 201 GLY B N 1
ATOM 4492 C CA . GLY B 1 201 ? 8.938 40.406 19.906 1 92.44 201 GLY B CA 1
ATOM 4493 C C . GLY B 1 201 ? 8.281 39.219 19.203 1 92.44 201 GLY B C 1
ATOM 4494 O O . GLY B 1 201 ? 8.062 38.188 19.812 1 92.44 201 GLY B O 1
ATOM 4495 N N . GLU B 1 202 ? 8.016 39.562 17.875 1 94.94 202 GLU B N 1
ATOM 4496 C CA . GLU B 1 202 ? 7.344 38.562 17.062 1 94.94 202 GLU B CA 1
ATOM 4497 C C . GLU B 1 202 ? 8.109 38.312 15.766 1 94.94 202 GLU B C 1
ATOM 4499 O O . GLU B 1 202 ? 8.453 39.25 15.039 1 94.94 202 GLU B O 1
ATOM 4504 N N . LYS B 1 203 ? 8.477 37.062 15.555 1 95.06 203 LYS B N 1
ATOM 4505 C CA . LYS B 1 203 ? 9.086 36.625 14.297 1 95.06 203 LYS B CA 1
ATOM 4506 C C . LYS B 1 203 ? 8.141 35.75 13.5 1 95.06 203 LYS B C 1
ATOM 4508 O O . LYS B 1 203 ? 7.637 34.75 14.016 1 95.06 203 LYS B O 1
ATOM 4513 N N . LYS B 1 204 ? 7.941 36.125 12.242 1 95.75 204 LYS B N 1
ATOM 4514 C CA . LYS B 1 204 ? 7.07 35.375 11.359 1 95.75 204 LYS B CA 1
ATOM 4515 C C . LYS B 1 204 ? 7.855 34.781 10.18 1 95.75 204 LYS B C 1
ATOM 4517 O O . LYS B 1 204 ? 8.68 35.469 9.578 1 95.75 204 LYS B O 1
ATOM 4522 N N . THR B 1 205 ? 7.605 33.562 9.93 1 95 205 THR B N 1
ATOM 4523 C CA . THR B 1 205 ? 8.242 32.938 8.781 1 95 205 THR B CA 1
ATOM 4524 C C . THR B 1 205 ? 7.277 31.984 8.086 1 95 205 THR B C 1
ATOM 4526 O O . THR B 1 205 ? 6.555 31.234 8.75 1 95 205 THR B O 1
ATOM 4529 N N . LEU B 1 206 ? 7.273 32.031 6.77 1 96.94 206 LEU B N 1
ATOM 4530 C CA . LEU B 1 206 ? 6.469 31.141 5.965 1 96.94 206 LEU B CA 1
ATOM 4531 C C . LEU B 1 206 ? 7.289 29.938 5.512 1 96.94 206 LEU B C 1
ATOM 4533 O O . LEU B 1 206 ? 8.312 30.094 4.844 1 96.94 206 LEU B O 1
ATOM 4537 N N . ILE B 1 207 ? 6.844 28.75 5.883 1 97.69 207 ILE B N 1
ATOM 4538 C CA . ILE B 1 207 ? 7.57 27.531 5.574 1 97.69 207 ILE B CA 1
ATOM 4539 C C . ILE B 1 207 ? 6.824 26.75 4.488 1 97.69 207 ILE B C 1
ATOM 4541 O O . ILE B 1 207 ? 5.66 26.391 4.664 1 97.69 207 ILE B O 1
ATOM 4545 N N . PRO B 1 208 ? 7.477 26.391 3.4 1 97.31 208 PRO B N 1
ATOM 4546 C CA . PRO B 1 208 ? 6.824 25.641 2.326 1 97.31 208 PRO B CA 1
ATOM 4547 C C . PRO B 1 208 ? 6.348 24.25 2.781 1 97.31 208 PRO B C 1
ATOM 4549 O O . PRO B 1 208 ? 6.977 23.641 3.641 1 97.31 208 PRO B O 1
ATOM 4552 N N . ARG B 1 209 ? 5.277 23.75 2.137 1 97.44 209 ARG B N 1
ATOM 4553 C CA . ARG B 1 209 ? 4.695 22.438 2.453 1 97.44 209 ARG B CA 1
ATOM 4554 C C . ARG B 1 209 ? 5.742 21.344 2.35 1 97.44 209 ARG B C 1
ATOM 4556 O O . ARG B 1 209 ? 5.836 20.484 3.23 1 97.44 209 ARG B O 1
ATOM 4563 N N . LYS B 1 210 ? 6.477 21.375 1.295 1 95.81 210 LYS B N 1
ATOM 4564 C CA . LYS B 1 210 ? 7.477 20.344 1.068 1 95.81 210 LYS B CA 1
ATOM 4565 C C . LYS B 1 210 ? 8.492 20.297 2.205 1 95.81 210 LYS B C 1
ATOM 4567 O O . LYS B 1 210 ? 8.883 19.219 2.658 1 95.81 210 LYS B O 1
ATOM 4572 N N . ALA B 1 211 ? 8.938 21.422 2.617 1 97.75 211 ALA B N 1
ATOM 4573 C CA . ALA B 1 211 ? 9.875 21.516 3.73 1 97.75 211 ALA B CA 1
ATOM 4574 C C . ALA B 1 211 ? 9.258 20.969 5.016 1 97.75 211 ALA B C 1
ATOM 4576 O O . ALA B 1 211 ? 9.922 20.266 5.785 1 97.75 211 ALA B O 1
ATOM 4577 N N . LEU B 1 212 ? 8.039 21.297 5.215 1 98.44 212 LEU B N 1
ATOM 4578 C CA . LEU B 1 212 ? 7.348 20.812 6.402 1 98.44 212 LEU B CA 1
ATOM 4579 C C . LEU B 1 212 ? 7.219 19.297 6.383 1 98.44 212 LEU B C 1
ATOM 4581 O O . LEU B 1 212 ? 7.332 18.641 7.422 1 98.44 212 LEU B O 1
ATOM 4585 N N . SER B 1 213 ? 6.926 18.797 5.246 1 98 213 SER B N 1
ATOM 4586 C CA . SER B 1 213 ? 6.836 17.344 5.109 1 98 213 SER B CA 1
ATOM 4587 C C . SER B 1 213 ? 8.164 16.672 5.461 1 98 213 SER B C 1
ATOM 4589 O O . SER B 1 213 ? 8.188 15.68 6.195 1 98 213 SER B O 1
ATOM 4591 N N . GLU B 1 214 ? 9.258 17.188 4.969 1 97.94 214 GLU B N 1
ATOM 4592 C CA . GLU B 1 214 ? 10.578 16.672 5.309 1 97.94 214 GLU B CA 1
ATOM 4593 C C . GLU B 1 214 ? 10.859 16.797 6.805 1 97.94 214 GLU B C 1
ATOM 4595 O O . GLU B 1 214 ? 11.375 15.875 7.43 1 97.94 214 GLU B O 1
ATOM 4600 N N . LEU B 1 215 ? 10.539 17.953 7.273 1 98.44 215 LEU B N 1
ATOM 4601 C CA . LEU B 1 215 ? 10.758 18.234 8.688 1 98.44 215 LEU B CA 1
ATOM 4602 C C . LEU B 1 215 ? 9.992 17.25 9.562 1 98.44 215 LEU B C 1
ATOM 4604 O O . LEU B 1 215 ? 10.516 16.766 10.57 1 98.44 215 LEU B O 1
ATOM 4608 N N . SER B 1 216 ? 8.781 16.984 9.188 1 98.25 216 SER B N 1
ATOM 4609 C CA . SER B 1 216 ? 7.969 16.016 9.922 1 98.25 216 SER B CA 1
ATOM 4610 C C . SER B 1 216 ? 8.672 14.672 10.039 1 98.25 216 SER B C 1
ATOM 4612 O O . SER B 1 216 ? 8.703 14.07 11.117 1 98.25 216 SER B O 1
ATOM 4614 N N . GLY B 1 217 ? 9.195 14.195 8.93 1 97.75 217 GLY B N 1
ATOM 4615 C CA . GLY B 1 217 ? 9.945 12.953 8.945 1 97.75 217 GLY B CA 1
ATOM 4616 C C . GLY B 1 217 ? 11.141 12.992 9.883 1 97.75 217 GLY B C 1
ATOM 4617 O O . GLY B 1 217 ? 11.375 12.047 10.633 1 97.75 217 GLY B O 1
ATOM 4618 N N . LEU B 1 218 ? 11.898 14.078 9.891 1 98.38 218 LEU B N 1
ATOM 4619 C CA . LEU B 1 218 ? 13.078 14.227 10.734 1 98.38 218 LEU B CA 1
ATOM 4620 C C . LEU B 1 218 ? 12.695 14.273 12.203 1 98.38 218 LEU B C 1
ATOM 4622 O O . LEU B 1 218 ? 13.352 13.641 13.039 1 98.38 218 LEU B O 1
ATOM 4626 N N . LEU B 1 219 ? 11.695 14.984 12.484 1 98.38 219 LEU B N 1
ATOM 4627 C CA . LEU B 1 219 ? 11.25 15.156 13.859 1 98.38 219 LEU B CA 1
ATOM 4628 C C . LEU B 1 219 ? 10.758 13.836 14.445 1 98.38 219 LEU B C 1
ATOM 4630 O O . LEU B 1 219 ? 10.906 13.594 15.641 1 98.38 219 LEU B O 1
ATOM 4634 N N . SER B 1 220 ? 10.164 13.039 13.641 1 97.25 220 SER B N 1
ATOM 4635 C CA . SER B 1 220 ? 9.609 11.766 14.086 1 97.25 220 SER B CA 1
ATOM 4636 C C . SER B 1 220 ? 10.711 10.742 14.344 1 97.25 220 SER B C 1
ATOM 4638 O O . SER B 1 220 ? 10.492 9.742 15.031 1 97.25 220 SER B O 1
ATOM 4640 N N . ASN B 1 221 ? 11.852 10.992 13.805 1 96.06 221 ASN B N 1
ATOM 4641 C CA . ASN B 1 221 ? 12.898 9.977 13.852 1 96.06 221 ASN B CA 1
ATOM 4642 C C . ASN B 1 221 ? 14.141 10.492 14.586 1 96.06 221 ASN B C 1
ATOM 4644 O O . ASN B 1 221 ? 15.258 10.047 14.312 1 96.06 221 ASN B O 1
ATOM 4648 N N . THR B 1 222 ? 14 11.43 15.477 1 97 222 THR B N 1
ATOM 4649 C CA . THR B 1 222 ? 15.117 11.961 16.25 1 97 222 THR B CA 1
ATOM 4650 C C . THR B 1 222 ? 14.906 11.711 17.734 1 97 222 THR B C 1
ATOM 4652 O O . THR B 1 222 ? 13.773 11.641 18.203 1 97 222 THR B O 1
ATOM 4655 N N . ASP B 1 223 ? 16 11.633 18.453 1 96.12 223 ASP B N 1
ATOM 4656 C CA . ASP B 1 223 ? 15.961 11.531 19.906 1 96.12 223 ASP B CA 1
ATOM 4657 C C . ASP B 1 223 ? 16.219 12.891 20.547 1 96.12 223 ASP B C 1
ATOM 4659 O O . ASP B 1 223 ? 16.141 13.031 21.781 1 96.12 223 ASP B O 1
ATOM 4663 N N . ALA B 1 224 ? 16.469 13.867 19.703 1 97.19 224 ALA B N 1
ATOM 4664 C CA . ALA B 1 224 ? 16.719 15.195 20.234 1 97.19 224 ALA B CA 1
ATOM 4665 C C . ALA B 1 224 ? 15.461 15.812 20.828 1 97.19 224 ALA B C 1
ATOM 4667 O O . ALA B 1 224 ? 14.367 15.641 20.297 1 97.19 224 ALA B O 1
ATOM 4668 N N . GLU B 1 225 ? 15.617 16.547 21.859 1 97.31 225 GLU B N 1
ATOM 4669 C CA . GLU B 1 225 ? 14.484 17.203 22.516 1 97.31 225 GLU B CA 1
ATOM 4670 C C . GLU B 1 225 ? 14.18 18.562 21.859 1 97.31 225 GLU B C 1
ATOM 4672 O O . GLU B 1 225 ? 13.047 19.031 21.922 1 97.31 225 GLU B O 1
ATOM 4677 N N . THR B 1 226 ? 15.305 19.172 21.281 1 97.88 226 THR B N 1
ATOM 4678 C CA . THR B 1 226 ? 15.172 20.469 20.625 1 97.88 226 THR B CA 1
ATOM 4679 C C . THR B 1 226 ? 15.867 20.469 19.266 1 97.88 226 THR B C 1
ATOM 4681 O O . THR B 1 226 ? 16.688 19.594 19 1 97.88 226 THR B O 1
ATOM 4684 N N . LEU B 1 227 ? 15.453 21.359 18.391 1 98.06 227 LEU B N 1
ATOM 4685 C CA . LEU B 1 227 ? 16.172 21.641 17.156 1 98.06 227 LEU B CA 1
ATOM 4686 C C . LEU B 1 227 ? 16.594 23.094 17.094 1 98.06 227 LEU B C 1
ATOM 4688 O O . LEU B 1 227 ? 16.062 23.938 17.828 1 98.06 227 LEU B O 1
ATOM 4692 N N . ASP B 1 228 ? 17.594 23.391 16.25 1 98.19 228 ASP B N 1
ATOM 4693 C CA . ASP B 1 228 ? 18.016 24.766 15.984 1 98.19 228 ASP B CA 1
ATOM 4694 C C . ASP B 1 228 ? 17.344 25.297 14.719 1 98.19 228 ASP B C 1
ATOM 4696 O O . ASP B 1 228 ? 17.406 24.656 13.664 1 98.19 228 ASP B O 1
ATOM 4700 N N . PHE B 1 229 ? 16.703 26.422 14.883 1 98.19 229 PHE B N 1
ATOM 4701 C CA . PHE B 1 229 ? 16.078 27.094 13.75 1 98.19 229 PHE B CA 1
ATOM 4702 C C . PHE B 1 229 ? 16.766 28.438 13.477 1 98.19 229 PHE B C 1
ATOM 4704 O O . PHE B 1 229 ? 17.047 29.203 14.398 1 98.19 229 PHE B O 1
ATOM 4711 N N . ALA B 1 230 ? 17.078 28.656 12.211 1 97.5 230 ALA B N 1
ATOM 4712 C CA . ALA B 1 230 ? 17.578 29.953 11.742 1 97.5 230 ALA B CA 1
ATOM 4713 C C . ALA B 1 230 ? 17 30.297 10.375 1 97.5 230 ALA B C 1
ATOM 4715 O O . ALA B 1 230 ? 16.453 29.438 9.688 1 97.5 230 ALA B O 1
ATOM 4716 N N . ASP B 1 231 ? 16.969 31.547 10.047 1 95.94 231 ASP B N 1
ATOM 4717 C CA . ASP B 1 231 ? 16.547 31.953 8.703 1 95.94 231 ASP B CA 1
ATOM 4718 C C . ASP B 1 231 ? 17.266 33.219 8.266 1 95.94 231 ASP B C 1
ATOM 4720 O O . ASP B 1 231 ? 17.828 33.938 9.094 1 95.94 231 ASP B O 1
ATOM 4724 N N . ASP B 1 232 ? 17.422 33.406 7.027 1 94.44 232 ASP B N 1
ATOM 4725 C CA . ASP B 1 232 ? 17.812 34.688 6.418 1 94.44 232 ASP B CA 1
ATOM 4726 C C . ASP B 1 232 ? 16.781 35.156 5.387 1 94.44 232 ASP B C 1
ATOM 4728 O O . ASP B 1 232 ? 15.609 34.75 5.457 1 94.44 232 ASP B O 1
ATOM 4732 N N . ASP B 1 233 ? 17.125 36.031 4.473 1 92.25 233 ASP B N 1
ATOM 4733 C CA . ASP B 1 233 ? 16.156 36.625 3.568 1 92.25 233 ASP B CA 1
ATOM 4734 C C . ASP B 1 233 ? 15.625 35.594 2.568 1 92.25 233 ASP B C 1
ATOM 4736 O O . ASP B 1 233 ? 14.523 35.75 2.045 1 92.25 233 ASP B O 1
ATOM 4740 N N . GLN B 1 234 ? 16.391 34.531 2.422 1 94.56 234 GLN B N 1
ATOM 4741 C CA . GLN B 1 234 ? 16.047 33.656 1.312 1 94.56 234 GLN B CA 1
ATOM 4742 C C . GLN B 1 234 ? 15.883 32.219 1.782 1 94.56 234 GLN B C 1
ATOM 4744 O O . GLN B 1 234 ? 15.273 31.391 1.097 1 94.56 234 GLN B O 1
ATOM 4749 N N . THR B 1 235 ? 16.484 31.953 2.916 1 97.56 235 THR B N 1
ATOM 4750 C CA . THR B 1 235 ? 16.656 30.531 3.234 1 97.56 235 THR B CA 1
ATOM 4751 C C . THR B 1 235 ? 16.203 30.234 4.66 1 97.56 235 THR B C 1
ATOM 4753 O O . THR B 1 235 ? 16.453 31.031 5.574 1 97.56 235 THR B O 1
ATOM 4756 N N . LEU B 1 236 ? 15.523 29.156 4.883 1 98.31 236 LEU B N 1
ATOM 4757 C CA . LEU B 1 236 ? 15.227 28.562 6.184 1 98.31 236 LEU B CA 1
ATOM 4758 C C . LEU B 1 236 ? 16.219 27.453 6.516 1 98.31 236 LEU B C 1
ATOM 4760 O O . LEU B 1 236 ? 16.578 26.672 5.645 1 98.31 236 LEU B O 1
ATOM 4764 N N . PHE B 1 237 ? 16.656 27.391 7.82 1 98.62 237 PHE B N 1
ATOM 4765 C CA . PHE B 1 237 ? 17.594 26.375 8.281 1 98.62 237 PHE B CA 1
ATOM 4766 C C . PHE B 1 237 ? 17.031 25.641 9.492 1 98.62 237 PHE B C 1
ATOM 4768 O O . PHE B 1 237 ? 16.641 26.266 10.484 1 98.62 237 PHE B O 1
ATOM 4775 N N . PHE B 1 238 ? 16.953 24.344 9.43 1 98.75 238 PHE B N 1
ATOM 4776 C CA . PHE B 1 238 ? 16.578 23.484 10.547 1 98.75 238 PHE B CA 1
ATOM 4777 C C . PHE B 1 238 ? 17.672 22.453 10.836 1 98.75 238 PHE B C 1
ATOM 4779 O O . PHE B 1 238 ? 18.031 21.672 9.961 1 98.75 238 PHE B O 1
ATOM 4786 N N . ARG B 1 239 ? 18.219 22.484 11.977 1 98.69 239 ARG B N 1
ATOM 4787 C CA . ARG B 1 239 ? 19.156 21.469 12.398 1 98.69 239 ARG B CA 1
ATOM 4788 C C . ARG B 1 239 ? 18.547 20.531 13.43 1 98.69 239 ARG B C 1
ATOM 4790 O O . ARG B 1 239 ? 18.234 20.953 14.555 1 98.69 239 ARG B O 1
ATOM 4797 N N . VAL B 1 240 ? 18.312 19.359 13.156 1 97.88 240 VAL B N 1
ATOM 4798 C CA . VAL B 1 240 ? 17.719 18.312 13.984 1 97.88 240 VAL B CA 1
ATOM 4799 C C . VAL B 1 240 ? 18.75 17.219 14.258 1 97.88 240 VAL B C 1
ATOM 4801 O O . VAL B 1 240 ? 19.031 16.391 13.383 1 97.88 240 VAL B O 1
ATOM 4804 N N . GLY B 1 241 ? 19.219 17.203 15.453 1 94.38 241 GLY B N 1
ATOM 4805 C CA . GLY B 1 241 ? 20.344 16.328 15.695 1 94.38 241 GLY B CA 1
ATOM 4806 C C . GLY B 1 241 ? 21.547 16.656 14.836 1 94.38 241 GLY B C 1
ATOM 4807 O O . GLY B 1 241 ? 22.031 17.797 14.844 1 94.38 241 GLY B O 1
ATOM 4808 N N . GLY B 1 242 ? 21.984 15.766 14.062 1 94.19 242 GLY B N 1
ATOM 4809 C CA . GLY B 1 242 ? 23.141 15.961 13.195 1 94.19 242 GLY B CA 1
ATOM 4810 C C . GLY B 1 242 ? 22.75 16.281 11.766 1 94.19 242 GLY B C 1
ATOM 4811 O O . GLY B 1 242 ? 23.625 16.422 10.898 1 94.19 242 GLY B O 1
ATOM 4812 N N . ARG B 1 243 ? 21.484 16.469 11.5 1 98.25 243 ARG B N 1
ATOM 4813 C CA . ARG B 1 243 ? 21 16.688 10.141 1 98.25 243 ARG B CA 1
ATOM 4814 C C . ARG B 1 243 ? 20.578 18.125 9.93 1 98.25 243 ARG B C 1
ATOM 4816 O O . ARG B 1 243 ? 20 18.75 10.82 1 98.25 243 ARG B O 1
ATOM 4823 N N . VAL B 1 244 ? 20.859 18.672 8.758 1 98.69 244 VAL B N 1
ATOM 4824 C CA . VAL B 1 244 ? 20.5 20.047 8.43 1 98.69 244 VAL B CA 1
ATOM 4825 C C . VAL B 1 244 ? 19.578 20.062 7.215 1 98.69 244 VAL B C 1
ATOM 4827 O O . VAL B 1 244 ? 19.969 19.641 6.121 1 98.69 244 VAL B O 1
ATOM 4830 N N . LEU B 1 245 ? 18.375 20.516 7.426 1 98.81 245 LEU B N 1
ATOM 4831 C CA . LEU B 1 245 ? 17.406 20.766 6.352 1 98.81 245 LEU B CA 1
ATOM 4832 C C . LEU B 1 245 ? 17.375 22.25 6 1 98.81 245 LEU B C 1
ATOM 4834 O O . LEU B 1 245 ? 17.25 23.094 6.887 1 98.81 245 LEU B O 1
ATOM 4838 N N . THR B 1 246 ? 17.531 22.578 4.75 1 98.69 246 THR B N 1
ATOM 4839 C CA . THR B 1 246 ? 17.359 23.953 4.285 1 98.69 246 THR B CA 1
ATOM 4840 C C . THR B 1 246 ? 16.219 24.031 3.275 1 98.69 246 THR B C 1
ATOM 4842 O O . THR B 1 246 ? 15.906 23.047 2.592 1 98.69 246 THR B O 1
ATOM 4845 N N . SER B 1 247 ? 15.602 25.125 3.213 1 98.38 247 SER B N 1
ATOM 4846 C CA . SER B 1 247 ? 14.516 25.375 2.262 1 98.38 247 SER B CA 1
ATOM 4847 C C . SER B 1 247 ? 14.469 26.844 1.851 1 98.38 247 SER B C 1
ATOM 4849 O O . SER B 1 247 ? 14.805 27.719 2.643 1 98.38 247 SER B O 1
ATOM 4851 N N . ARG B 1 248 ? 14.07 27.016 0.642 1 96.06 248 ARG B N 1
ATOM 4852 C CA . ARG B 1 248 ? 13.789 28.391 0.21 1 96.06 248 ARG B CA 1
ATOM 4853 C C . ARG B 1 248 ? 12.594 28.969 0.967 1 96.06 248 ARG B C 1
ATOM 4855 O O . ARG B 1 248 ? 11.586 28.281 1.167 1 96.06 248 ARG B O 1
ATOM 4862 N N . LYS B 1 249 ? 12.727 30.141 1.312 1 92.75 249 LYS B N 1
ATOM 4863 C CA . LYS B 1 249 ? 11.656 30.859 1.989 1 92.75 249 LYS B CA 1
ATOM 4864 C C . LYS B 1 249 ? 10.578 31.297 1 1 92.75 249 LYS B C 1
ATOM 4866 O O . LYS B 1 249 ? 10.883 31.75 -0.105 1 92.75 249 LYS B O 1
ATOM 4871 N N . LEU B 1 250 ? 9.344 31.094 1.407 1 93.19 250 LEU B N 1
ATOM 4872 C CA . LEU B 1 250 ? 8.266 31.703 0.636 1 93.19 250 LEU B CA 1
ATOM 4873 C C . LEU B 1 250 ? 8.164 33.188 0.941 1 93.19 250 LEU B C 1
ATOM 4875 O O . LEU B 1 250 ? 8.312 33.625 2.094 1 93.19 250 LEU B O 1
ATOM 4879 N N . THR B 1 251 ? 8.016 33.938 -0.107 1 89.25 251 THR B N 1
ATOM 4880 C CA . THR B 1 251 ? 7.891 35.375 0.063 1 89.25 251 THR B CA 1
ATOM 4881 C C . THR B 1 251 ? 6.441 35.812 -0.101 1 89.25 251 THR B C 1
ATOM 4883 O O . THR B 1 251 ? 5.637 35.125 -0.72 1 89.25 251 THR B O 1
ATOM 4886 N N . GLY B 1 252 ? 6.129 36.938 0.581 1 89.56 252 GLY B N 1
ATOM 4887 C CA . GLY B 1 252 ? 4.781 37.5 0.508 1 89.56 252 GLY B CA 1
ATOM 4888 C C . GLY B 1 252 ? 4.086 37.531 1.855 1 89.56 252 GLY B C 1
ATOM 4889 O O . GLY B 1 252 ? 4.641 37.094 2.863 1 89.56 252 GLY B O 1
ATOM 4890 N N . GLN B 1 253 ? 2.943 38.094 1.771 1 91.94 253 GLN B N 1
ATOM 4891 C CA . GLN B 1 253 ? 2.197 38.281 3.01 1 91.94 253 GLN B CA 1
ATOM 4892 C C . GLN B 1 253 ? 1.146 37.219 3.199 1 91.94 253 GLN B C 1
ATOM 4894 O O . GLN B 1 253 ? 0.328 36.969 2.311 1 91.94 253 GLN B O 1
ATOM 4899 N N . PHE B 1 254 ? 1.298 36.562 4.289 1 95.31 254 PHE B N 1
ATOM 4900 C CA . PHE B 1 254 ? 0.256 35.625 4.672 1 95.31 254 PHE B CA 1
ATOM 4901 C C . PHE B 1 254 ? -1.034 36.344 5.027 1 95.31 254 PHE B C 1
ATOM 4903 O O . PHE B 1 254 ? -0.999 37.438 5.613 1 95.31 254 PHE B O 1
ATOM 4910 N N . PRO B 1 255 ? -2.17 35.812 4.727 1 93.75 255 PRO B N 1
ATOM 4911 C CA . PRO B 1 255 ? -3.434 36.469 5.004 1 93.75 255 PRO B CA 1
ATOM 4912 C C . PRO B 1 255 ? -3.617 36.812 6.484 1 93.75 255 PRO B C 1
ATOM 4914 O O . PRO B 1 255 ? -3.045 36.125 7.344 1 93.75 255 PRO B O 1
ATOM 4917 N N . ASN B 1 256 ? -4.375 37.844 6.688 1 95.06 256 ASN B N 1
ATOM 4918 C CA . ASN B 1 256 ? -4.746 38.188 8.055 1 95.06 256 ASN B CA 1
ATOM 4919 C C . ASN B 1 256 ? -5.684 37.156 8.656 1 95.06 256 ASN B C 1
ATOM 4921 O O . ASN B 1 256 ? -6.895 37.375 8.734 1 95.06 256 ASN B O 1
ATOM 4925 N N . TYR B 1 257 ? -5.145 36.125 9.164 1 95.88 257 TYR B N 1
ATOM 4926 C CA . TYR B 1 257 ? -5.91 34.969 9.602 1 95.88 257 TYR B CA 1
ATOM 4927 C C . TYR B 1 257 ? -6.684 35.281 10.875 1 95.88 257 TYR B C 1
ATOM 4929 O O . TYR B 1 257 ? -7.711 34.656 11.156 1 95.88 257 TYR B O 1
ATOM 4937 N N . GLU B 1 258 ? -6.281 36.156 11.727 1 94.75 258 GLU B N 1
ATOM 4938 C CA . GLU B 1 258 ? -6.969 36.5 12.961 1 94.75 258 GLU B CA 1
ATOM 4939 C C . GLU B 1 258 ? -8.375 37.031 12.688 1 94.75 258 GLU B C 1
ATOM 4941 O O . GLU B 1 258 ? -9.297 36.781 13.477 1 94.75 258 GLU B O 1
ATOM 4946 N N . ALA B 1 259 ? -8.477 37.625 11.602 1 93.94 259 ALA B N 1
ATOM 4947 C CA . ALA B 1 259 ? -9.742 38.25 11.227 1 93.94 259 ALA B CA 1
ATOM 4948 C C . ALA B 1 259 ? -10.797 37.188 10.906 1 93.94 259 ALA B C 1
ATOM 4950 O O . ALA B 1 259 ? -12 37.469 10.938 1 93.94 259 ALA B O 1
ATOM 4951 N N . VAL B 1 260 ? -10.414 36.031 10.594 1 93.19 260 VAL B N 1
ATOM 4952 C CA . VAL B 1 260 ? -11.367 35.031 10.141 1 93.19 260 VAL B CA 1
ATOM 4953 C C . VAL B 1 260 ? -11.688 34.062 11.281 1 93.19 260 VAL B C 1
ATOM 4955 O O . VAL B 1 260 ? -12.539 33.156 11.141 1 93.19 260 VAL B O 1
ATOM 4958 N N . LEU B 1 261 ? -11.016 34.156 12.383 1 95.38 261 LEU B N 1
ATOM 4959 C CA . LEU B 1 261 ? -11.328 33.344 13.547 1 95.38 261 LEU B CA 1
ATOM 4960 C C . LEU B 1 261 ? -12.672 33.75 14.156 1 95.38 261 LEU B C 1
ATOM 4962 O O . LEU B 1 261 ? -12.859 34.906 14.539 1 95.38 261 LEU B O 1
ATOM 4966 N N . PRO B 1 262 ? -13.539 32.781 14.25 1 95.12 262 PRO B N 1
ATOM 4967 C CA . PRO B 1 262 ? -14.875 33.156 14.742 1 95.12 262 PRO B CA 1
ATOM 4968 C C . PRO B 1 262 ? -14.859 33.656 16.188 1 95.12 262 PRO B C 1
ATOM 4970 O O . PRO B 1 262 ? -14.117 33.125 17.016 1 95.12 262 PRO B O 1
ATOM 4973 N N . ARG B 1 263 ? -15.672 34.656 16.438 1 93.12 263 ARG B N 1
ATOM 4974 C CA . ARG B 1 263 ? -15.766 35.219 17.781 1 93.12 263 ARG B CA 1
ATOM 4975 C C . ARG B 1 263 ? -17.188 35.094 18.328 1 93.12 263 ARG B C 1
ATOM 4977 O O . ARG B 1 263 ? -17.422 35.219 19.531 1 93.12 263 ARG B O 1
ATOM 4984 N N . ASP B 1 264 ? -18.109 34.844 17.438 1 93.75 264 ASP B N 1
ATOM 4985 C CA . ASP B 1 264 ? -19.516 34.969 17.828 1 93.75 264 ASP B CA 1
ATOM 4986 C C . ASP B 1 264 ? -20.25 33.625 17.672 1 93.75 264 ASP B C 1
ATOM 4988 O O . ASP B 1 264 ? -21.469 33.594 17.5 1 93.75 264 ASP B O 1
ATOM 4992 N N . ASN B 1 265 ? -19.516 32.594 17.594 1 96.94 265 ASN B N 1
ATOM 4993 C CA . ASN B 1 265 ? -20.188 31.281 17.562 1 96.94 265 ASN B CA 1
ATOM 4994 C C . ASN B 1 265 ? -20.859 30.984 18.906 1 96.94 265 ASN B C 1
ATOM 4996 O O . ASN B 1 265 ? -20.188 30.797 19.922 1 96.94 265 ASN B O 1
ATOM 5000 N N . ASN B 1 266 ? -22.141 30.906 18.938 1 97.06 266 ASN B N 1
ATOM 5001 C CA . ASN B 1 266 ? -22.875 30.797 20.203 1 97.06 266 ASN B CA 1
ATOM 5002 C C . ASN B 1 266 ? -23.594 29.469 20.312 1 97.06 266 ASN B C 1
ATOM 5004 O O . ASN B 1 266 ? -24.359 29.234 21.266 1 97.06 266 ASN B O 1
ATOM 5008 N N . LYS B 1 267 ? -23.516 28.594 19.406 1 97.81 267 LYS B N 1
ATOM 5009 C CA . LYS B 1 267 ? -24.031 27.219 19.453 1 97.81 267 LYS B CA 1
ATOM 5010 C C . LYS B 1 267 ? -22.906 26.203 19.391 1 97.81 267 LYS B C 1
ATOM 5012 O O . LYS B 1 267 ? -21.922 26.391 18.656 1 97.81 267 LYS B O 1
ATOM 5017 N N . PHE B 1 268 ? -23 25.172 20.172 1 97.31 268 PHE B N 1
ATOM 5018 C CA . PHE B 1 268 ? -21.953 24.156 20.094 1 97.31 268 PHE B CA 1
ATOM 5019 C C . PHE B 1 268 ? -22.5 22.781 20.438 1 97.31 268 PHE B C 1
ATOM 5021 O O . PHE B 1 268 ? -23.609 22.656 20.969 1 97.31 268 PHE B O 1
ATOM 5028 N N . VAL B 1 269 ? -21.828 21.781 20.078 1 98.12 269 VAL B N 1
ATOM 5029 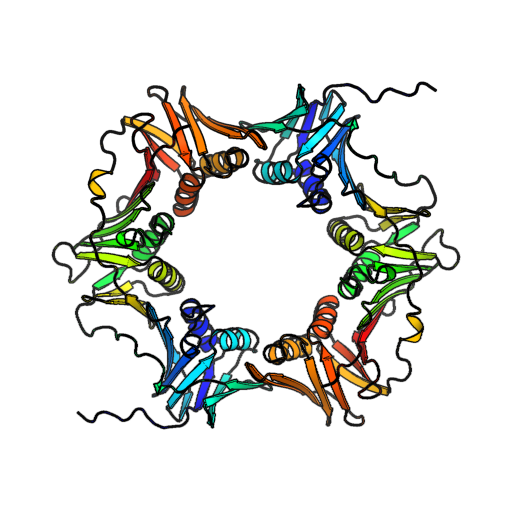C CA . VAL B 1 269 ? -22.078 20.391 20.438 1 98.12 269 VAL B CA 1
ATOM 5030 C C . VAL B 1 269 ? -20.766 19.688 20.734 1 98.12 269 VAL B C 1
ATOM 5032 O O . VAL B 1 269 ? -19.734 20.016 20.141 1 98.12 269 VAL B O 1
ATOM 5035 N N . ILE B 1 270 ? -20.75 18.828 21.672 1 98.19 270 ILE B N 1
ATOM 5036 C CA . ILE B 1 270 ? -19.578 18.047 22.062 1 98.19 270 ILE B CA 1
ATOM 5037 C C . ILE B 1 270 ? -19.844 16.562 21.812 1 98.19 270 ILE B C 1
ATOM 5039 O O . ILE B 1 270 ? -20.859 16.031 22.266 1 98.19 270 ILE B O 1
ATOM 5043 N N . VAL B 1 271 ? -19 15.938 21.094 1 98.25 271 VAL B N 1
ATOM 5044 C CA . VAL B 1 271 ? -19.156 14.516 20.797 1 98.25 271 VAL B CA 1
ATOM 5045 C C . VAL B 1 271 ? -17.812 13.805 20.906 1 98.25 271 VAL B C 1
ATOM 5047 O O . VAL B 1 271 ? -16.766 14.453 20.875 1 98.25 271 VAL B O 1
ATOM 5050 N N . ARG B 1 272 ? -17.875 12.484 21.016 1 97.62 272 ARG B N 1
ATOM 5051 C CA . ARG B 1 272 ? -16.656 11.695 20.938 1 97.62 272 ARG B CA 1
ATOM 5052 C C . ARG B 1 272 ? -16.062 11.711 19.531 1 97.62 272 ARG B C 1
ATOM 5054 O O . ARG B 1 272 ? -16.797 11.562 18.547 1 97.62 272 ARG B O 1
ATOM 5061 N N . SER B 1 273 ? -14.75 11.859 19.453 1 97.69 273 SER B N 1
ATOM 5062 C CA . SER B 1 273 ? -14.07 11.945 18.156 1 97.69 273 SER B CA 1
ATOM 5063 C C . SER B 1 273 ? -14.281 10.68 17.344 1 97.69 273 SER B C 1
ATOM 5065 O O . SER B 1 273 ? -14.555 10.758 16.141 1 97.69 273 SER B O 1
ATOM 5067 N N . GLU B 1 274 ? -14.211 9.562 17.969 1 97.31 274 GLU B N 1
ATOM 5068 C CA . GLU B 1 274 ? -14.344 8.281 17.281 1 97.31 274 GLU B CA 1
ATOM 5069 C C . GLU B 1 274 ? -15.742 8.125 16.672 1 97.31 274 GLU B C 1
ATOM 5071 O O . GLU B 1 274 ? -15.883 7.629 15.555 1 97.31 274 GLU B O 1
ATOM 5076 N N . ASP B 1 275 ? -16.766 8.531 17.453 1 97.62 275 ASP B N 1
ATOM 5077 C CA . ASP B 1 275 ? -18.141 8.438 16.969 1 97.62 275 ASP B CA 1
ATOM 5078 C C . ASP B 1 275 ? -18.359 9.352 15.766 1 97.62 275 ASP B C 1
ATOM 5080 O O . ASP B 1 275 ? -18.984 8.945 14.781 1 97.62 275 ASP B O 1
ATOM 5084 N N . LEU B 1 276 ? -17.844 10.516 15.906 1 98.56 276 LEU B N 1
ATOM 5085 C CA . LEU B 1 276 ? -18 11.477 14.82 1 98.56 276 LEU B CA 1
ATOM 5086 C C . LEU B 1 276 ? -17.281 10.992 13.562 1 98.56 276 LEU B C 1
ATOM 5088 O O . LEU B 1 276 ? -17.828 11.039 12.461 1 98.56 276 LEU B O 1
ATOM 5092 N N . MET B 1 277 ? -16.078 10.539 13.703 1 98.44 277 MET B N 1
ATOM 5093 C CA . MET B 1 277 ? -15.289 10.023 12.602 1 98.44 277 MET B CA 1
ATOM 5094 C C . MET B 1 277 ? -16.031 8.898 11.883 1 98.44 277 MET B C 1
ATOM 5096 O O . MET B 1 277 ? -16.188 8.93 10.656 1 98.44 277 MET B O 1
ATOM 5100 N N . GLY B 1 278 ? -16.438 7.914 12.688 1 97.94 278 GLY B N 1
ATOM 5101 C CA . GLY B 1 278 ? -17.156 6.797 12.102 1 97.94 278 GLY B CA 1
ATOM 5102 C C . GLY B 1 278 ? -18.406 7.223 11.344 1 97.94 278 GLY B C 1
ATOM 5103 O O . GLY B 1 278 ? -18.641 6.758 10.234 1 97.94 278 GLY B O 1
ATOM 5104 N N . SER B 1 279 ? -19.188 8.117 11.906 1 98.5 279 SER B N 1
ATOM 5105 C CA . SER B 1 279 ? -20.422 8.602 11.297 1 98.5 279 SER B CA 1
ATOM 5106 C C . SER B 1 279 ? -20.125 9.336 9.992 1 98.5 279 SER B C 1
ATOM 5108 O O . SER B 1 279 ? -20.812 9.117 8.984 1 98.5 279 SER B O 1
ATOM 5110 N N . ILE B 1 280 ? -19.125 10.18 10.023 1 98.69 280 ILE B N 1
ATOM 5111 C CA . ILE B 1 280 ? -18.766 10.93 8.828 1 98.69 280 ILE B CA 1
ATOM 5112 C C . ILE B 1 280 ? -18.312 9.969 7.734 1 98.69 280 ILE B C 1
ATOM 5114 O O . ILE B 1 280 ? -18.719 10.086 6.578 1 98.69 280 ILE B O 1
ATOM 5118 N N . GLN B 1 281 ? -17.453 9.016 8.039 1 98.44 281 GLN B N 1
ATOM 5119 C CA . GLN B 1 281 ? -16.953 8.055 7.062 1 98.44 281 GLN B CA 1
ATOM 5120 C C . GLN B 1 281 ? -18.094 7.285 6.406 1 98.44 281 GLN B C 1
ATOM 5122 O O . GLN B 1 281 ? -18.078 7.059 5.195 1 98.44 281 GLN B O 1
ATOM 5127 N N . ARG B 1 282 ? -19.031 6.859 7.215 1 97.94 282 ARG B N 1
ATOM 5128 C CA . ARG B 1 282 ? -20.172 6.113 6.688 1 97.94 282 ARG B CA 1
ATOM 5129 C C . ARG B 1 282 ? -21.016 6.973 5.746 1 97.94 282 ARG B C 1
ATOM 5131 O O . ARG B 1 282 ? -21.266 6.582 4.605 1 97.94 282 ARG B O 1
ATOM 5138 N N . VAL B 1 283 ? -21.344 8.148 6.148 1 98.25 283 VAL B N 1
ATOM 5139 C CA . VAL B 1 283 ? -22.234 9.023 5.395 1 98.25 283 VAL B CA 1
ATOM 5140 C C . VAL B 1 283 ? -21.516 9.531 4.145 1 98.25 283 VAL B C 1
ATOM 5142 O O . VAL B 1 283 ? -22.125 9.672 3.086 1 98.25 283 VAL B O 1
ATOM 5145 N N . ALA B 1 284 ? -20.25 9.742 4.27 1 97.62 284 ALA B N 1
ATOM 5146 C CA . ALA B 1 284 ? -19.469 10.312 3.186 1 97.62 284 ALA B CA 1
ATOM 5147 C C . ALA B 1 284 ? -19.406 9.367 1.989 1 97.62 284 ALA B C 1
ATOM 5149 O O . ALA B 1 284 ? -19.156 9.797 0.861 1 97.62 284 ALA B O 1
ATOM 5150 N N . GLN B 1 285 ? -19.625 8.047 2.178 1 95.69 285 GLN B N 1
ATOM 5151 C CA . GLN B 1 285 ? -19.656 7.074 1.088 1 95.69 285 GLN B CA 1
ATOM 5152 C C . GLN B 1 285 ? -20.703 7.453 0.043 1 95.69 285 GLN B C 1
ATOM 5154 O O . GLN B 1 285 ? -20.625 7.012 -1.106 1 95.69 285 GLN B O 1
ATOM 5159 N N . PHE B 1 286 ? -21.641 8.273 0.415 1 96.94 286 PHE B N 1
ATOM 5160 C CA . PHE B 1 286 ? -22.781 8.57 -0.448 1 96.94 286 PHE B CA 1
ATOM 5161 C C . PHE B 1 286 ? -22.828 10.055 -0.791 1 96.94 286 PHE B C 1
ATOM 5163 O O . PHE B 1 286 ? -23.844 10.555 -1.28 1 96.94 286 PHE B O 1
ATOM 5170 N N . ALA B 1 287 ? -21.781 10.734 -0.439 1 95.75 287 ALA B N 1
ATOM 5171 C CA . ALA B 1 287 ? -21.656 12.141 -0.816 1 95.75 287 ALA B CA 1
ATOM 5172 C C . ALA B 1 287 ? -21.312 12.281 -2.299 1 95.75 287 ALA B C 1
ATOM 5174 O O . ALA B 1 287 ? -20.844 11.328 -2.93 1 95.75 287 ALA B O 1
ATOM 5175 N N . ASP B 1 288 ? -21.656 13.453 -2.777 1 92.62 288 ASP B N 1
ATOM 5176 C CA . ASP B 1 288 ? -21.219 13.758 -4.137 1 92.62 288 ASP B CA 1
ATOM 5177 C C . ASP B 1 288 ? -19.719 13.602 -4.273 1 92.62 288 ASP B C 1
ATOM 5179 O O . ASP B 1 288 ? -18.953 14.117 -3.447 1 92.62 288 ASP B O 1
ATOM 5183 N N . GLU B 1 289 ? -19.25 12.906 -5.297 1 88.81 289 GLU B N 1
ATOM 5184 C CA . GLU B 1 289 ? -17.844 12.555 -5.449 1 88.81 289 GLU B CA 1
ATOM 5185 C C . GLU B 1 289 ? -16.984 13.805 -5.66 1 88.81 289 GLU B C 1
ATOM 5187 O O . GLU B 1 289 ? -15.82 13.836 -5.246 1 88.81 289 GLU B O 1
ATOM 5192 N N . ARG B 1 290 ? -17.547 14.789 -6.312 1 89.38 290 ARG B N 1
ATOM 5193 C CA . ARG B 1 290 ? -16.781 15.992 -6.621 1 89.38 290 ARG B CA 1
ATOM 5194 C C . ARG B 1 290 ? -16.672 16.906 -5.398 1 89.38 290 ARG B C 1
ATOM 5196 O O . ARG B 1 290 ? -15.586 17.359 -5.055 1 89.38 290 ARG B O 1
ATOM 5203 N N . SER B 1 291 ? -17.766 17.094 -4.695 1 91.75 291 SER B N 1
ATOM 5204 C CA . SER B 1 291 ? -17.781 18.062 -3.609 1 91.75 291 SER B CA 1
ATOM 5205 C C . SER B 1 291 ? -17.406 17.406 -2.277 1 91.75 291 SER B C 1
ATOM 5207 O O . SER B 1 291 ? -16.844 18.062 -1.399 1 91.75 291 SER B O 1
ATOM 5209 N N . GLY B 1 292 ? -17.844 16.188 -2.088 1 95.25 292 GLY B N 1
ATOM 5210 C CA . GLY B 1 292 ? -17.672 15.516 -0.804 1 95.25 292 GLY B CA 1
ATOM 5211 C C . GLY B 1 292 ? -18.547 16.109 0.287 1 95.25 292 GLY B C 1
ATOM 5212 O O . GLY B 1 292 ? -18.25 15.945 1.475 1 95.25 292 GLY B O 1
ATOM 5213 N N . ALA B 1 293 ? -19.641 16.766 -0.054 1 96.62 293 ALA B N 1
ATOM 5214 C CA . ALA B 1 293 ? -20.453 17.531 0.882 1 96.62 293 ALA B CA 1
ATOM 5215 C C . ALA B 1 293 ? -21.312 16.609 1.745 1 96.62 293 ALA B C 1
ATOM 5217 O O . ALA B 1 293 ? -21.922 15.672 1.238 1 96.62 293 ALA B O 1
ATOM 5218 N N . ILE B 1 294 ? -21.328 16.875 2.998 1 98.19 294 ILE B N 1
ATOM 5219 C CA . ILE B 1 294 ? -22.281 16.234 3.908 1 98.19 294 ILE B CA 1
ATOM 5220 C C . ILE B 1 294 ? -23.031 17.297 4.695 1 98.19 294 ILE B C 1
ATOM 5222 O O . ILE B 1 294 ? -22.562 18.422 4.852 1 98.19 294 ILE B O 1
ATOM 5226 N N . LYS B 1 295 ? -24.203 16.938 5.152 1 98.19 295 LYS B N 1
ATOM 5227 C CA . LYS B 1 295 ? -25.078 17.828 5.922 1 98.19 295 LYS B CA 1
ATOM 5228 C C . LYS B 1 295 ? -25.062 17.453 7.402 1 98.19 295 LYS B C 1
ATOM 5230 O O . LYS B 1 295 ? -25.203 16.281 7.754 1 98.19 295 LYS B O 1
ATOM 5235 N N . ILE B 1 296 ? -24.875 18.453 8.234 1 98.56 296 ILE B N 1
ATOM 5236 C CA . ILE B 1 296 ? -24.984 18.297 9.68 1 98.56 296 ILE B CA 1
ATOM 5237 C C . ILE B 1 296 ? -26.234 19.016 10.188 1 98.56 296 ILE B C 1
ATOM 5239 O O . ILE B 1 296 ? -26.438 20.203 9.93 1 98.56 296 ILE B O 1
ATOM 5243 N N . ARG B 1 297 ? -27.031 18.281 10.844 1 98.5 297 ARG B N 1
ATOM 5244 C CA . ARG B 1 297 ? -28.203 18.844 11.492 1 98.5 297 ARG B CA 1
ATOM 5245 C C . ARG B 1 297 ? -28.125 18.703 13.008 1 98.5 297 ARG B C 1
ATOM 5247 O O . ARG B 1 297 ? -27.922 17.609 13.523 1 98.5 297 ARG B O 1
ATOM 5254 N N . LEU B 1 298 ? -28.297 19.828 13.703 1 98.25 298 LEU B N 1
ATOM 5255 C CA . LEU B 1 298 ? -28.312 19.859 15.164 1 98.25 298 LEU B CA 1
ATOM 5256 C C . LEU B 1 298 ? -29.703 20.219 15.68 1 98.25 298 LEU B C 1
ATOM 5258 O O . LEU B 1 298 ? -30.234 21.281 15.344 1 98.25 298 LEU B O 1
ATOM 5262 N N . GLU B 1 299 ? -30.266 19.312 16.344 1 95.31 299 GLU B N 1
ATOM 5263 C CA . GLU B 1 299 ? -31.578 19.562 16.938 1 95.31 299 GLU B CA 1
ATOM 5264 C C . GLU B 1 299 ? -31.875 18.562 18.062 1 95.31 299 GLU B C 1
ATOM 5266 O O . GLU B 1 299 ? -31.562 17.375 17.922 1 95.31 299 GLU B O 1
ATOM 5271 N N . GLN B 1 300 ? -32.562 18.922 19.125 1 86.5 300 GLN B N 1
ATOM 5272 C CA . GLN B 1 300 ? -33.219 18.062 20.109 1 86.5 300 GLN B CA 1
ATOM 5273 C C . GLN B 1 300 ? -32.25 16.984 20.625 1 86.5 300 GLN B C 1
ATOM 5275 O O . GLN B 1 300 ? -32.562 15.797 20.531 1 86.5 300 GLN B O 1
ATOM 5280 N N . ASN B 1 301 ? -30.984 17.359 21.172 1 94.81 301 ASN B N 1
ATOM 5281 C CA . ASN B 1 301 ? -30.031 16.438 21.781 1 94.81 301 ASN B CA 1
ATOM 5282 C C . ASN B 1 301 ? -29.5 15.422 20.781 1 94.81 301 ASN B C 1
ATOM 5284 O O . ASN B 1 301 ? -29.344 14.242 21.094 1 94.81 301 ASN B O 1
ATOM 5288 N N . GLU B 1 302 ? -29.344 15.898 19.531 1 97.25 302 GLU B N 1
ATOM 5289 C CA . GLU B 1 302 ? -28.906 15 18.469 1 97.25 302 GLU B CA 1
ATOM 5290 C C . GLU B 1 302 ? -28.078 15.75 17.422 1 97.25 302 GLU B C 1
ATOM 5292 O O . GLU B 1 302 ? -28.422 16.859 17.031 1 97.25 302 GLU B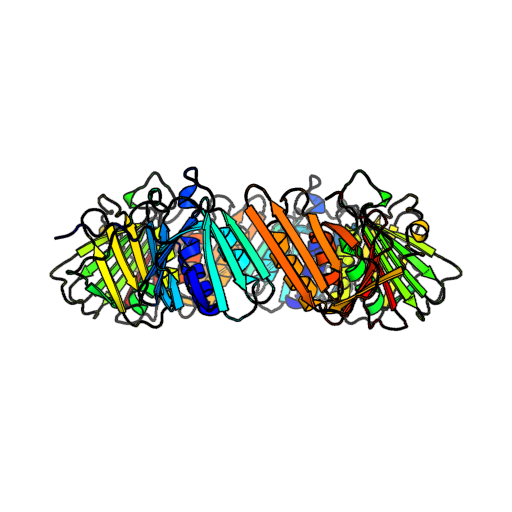 O 1
ATOM 5297 N N . LEU B 1 303 ? -27.016 15.133 17.016 1 98.5 303 LEU B N 1
ATOM 5298 C CA . LEU B 1 303 ? -26.266 15.492 15.82 1 98.5 303 LEU B CA 1
ATOM 5299 C C . LEU B 1 303 ? -26.5 14.477 14.711 1 98.5 303 LEU B C 1
ATOM 5301 O O . LEU B 1 303 ? -26.141 13.305 14.844 1 98.5 303 LEU B O 1
ATOM 5305 N N . LYS B 1 304 ? -27.156 14.93 13.672 1 98.44 304 LYS B N 1
ATOM 5306 C CA . LYS B 1 304 ? -27.453 14.047 12.547 1 98.44 304 LYS B CA 1
ATOM 5307 C C . LYS B 1 304 ? -26.609 14.414 11.328 1 98.44 304 LYS B C 1
ATOM 5309 O O . LYS B 1 304 ? -26.484 15.586 10.977 1 98.44 304 LYS B O 1
ATOM 5314 N N . LEU B 1 305 ? -26 13.469 10.711 1 98.69 305 LEU B N 1
ATOM 5315 C CA . LEU B 1 305 ? -25.25 13.617 9.469 1 98.69 305 LEU B CA 1
ATOM 5316 C C . LEU B 1 305 ? -25.984 12.938 8.312 1 98.69 305 LEU B C 1
ATOM 5318 O O . LEU B 1 305 ? -26.562 11.867 8.477 1 98.69 305 LEU B O 1
ATOM 5322 N N . SER B 1 306 ? -25.906 13.578 7.172 1 98.44 306 SER B N 1
ATOM 5323 C CA . SER B 1 306 ? -26.547 12.953 6.02 1 98.44 306 SER B CA 1
ATOM 5324 C C . SER B 1 306 ? -25.859 13.367 4.719 1 98.44 306 SER B C 1
ATOM 5326 O O . SER B 1 306 ? -25.172 14.383 4.668 1 98.44 306 SER B O 1
ATOM 5328 N N . SER B 1 307 ? -25.969 12.562 3.738 1 97.44 307 SER B N 1
ATOM 5329 C CA . SER B 1 307 ? -25.531 12.836 2.371 1 97.44 307 SER B CA 1
ATOM 5330 C C . SER B 1 307 ? -26.375 12.055 1.361 1 97.44 307 SER B C 1
ATOM 5332 O O . SER B 1 307 ? -27.062 11.109 1.726 1 97.44 307 SER B O 1
ATOM 5334 N N . SER B 1 308 ? -26.391 12.57 0.142 1 95.06 308 SER B N 1
ATOM 5335 C CA . SER B 1 308 ? -27.094 11.898 -0.945 1 95.06 308 SER B CA 1
ATOM 5336 C C . SER B 1 308 ? -26.438 12.172 -2.289 1 95.06 308 SER B C 1
ATOM 5338 O O . SER B 1 308 ? -25.891 13.266 -2.514 1 95.06 308 SER B O 1
ATOM 5340 N N . SER B 1 309 ? -26.375 11.195 -3.064 1 90.62 309 SER B N 1
ATOM 5341 C CA . SER B 1 309 ? -25.938 11.312 -4.453 1 90.62 309 SER B CA 1
ATOM 5342 C C . SER B 1 309 ? -26.844 10.523 -5.387 1 90.62 309 SER B C 1
ATOM 5344 O O . SER B 1 309 ? -27.344 9.453 -5.02 1 90.62 309 SER B O 1
ATOM 5346 N N . THR B 1 310 ? -27.109 11.039 -6.551 1 81.88 310 THR B N 1
ATOM 5347 C CA . THR B 1 310 ? -28.016 10.438 -7.523 1 81.88 310 THR B CA 1
ATOM 5348 C C . THR B 1 310 ? -27.547 9.031 -7.902 1 81.88 310 THR B C 1
ATOM 5350 O O . THR B 1 310 ? -28.359 8.117 -8.031 1 81.88 310 THR B O 1
ATOM 5353 N N . ASP B 1 311 ? -26.297 8.82 -8.016 1 79.38 311 ASP B N 1
ATOM 5354 C CA . ASP B 1 311 ? -25.766 7.562 -8.523 1 79.38 311 ASP B CA 1
ATOM 5355 C C . ASP B 1 311 ? -25.562 6.562 -7.391 1 79.38 311 ASP B C 1
ATOM 5357 O O . ASP B 1 311 ? -25.797 5.363 -7.566 1 79.38 311 ASP B O 1
ATOM 5361 N N . ALA B 1 312 ? -25.297 7.105 -6.195 1 80.88 312 ALA B N 1
ATOM 5362 C CA . ALA B 1 312 ? -24.828 6.203 -5.141 1 80.88 312 ALA B CA 1
ATOM 5363 C C . ALA B 1 312 ? -25.969 5.867 -4.176 1 80.88 312 ALA B C 1
ATOM 5365 O O . ALA B 1 312 ? -26 4.766 -3.619 1 80.88 312 ALA B O 1
ATOM 5366 N N . GLY B 1 313 ? -26.859 6.773 -3.891 1 94.5 313 GLY B N 1
ATOM 5367 C CA . GLY B 1 313 ? -27.875 6.59 -2.865 1 94.5 313 GLY B CA 1
ATOM 5368 C C . GLY B 1 313 ? -27.828 7.652 -1.784 1 94.5 313 GLY B C 1
ATOM 5369 O O . GLY B 1 313 ? -27.516 8.812 -2.059 1 94.5 313 GLY B O 1
ATOM 5370 N N . GLU B 1 314 ? -28.359 7.301 -0.646 1 97.19 314 G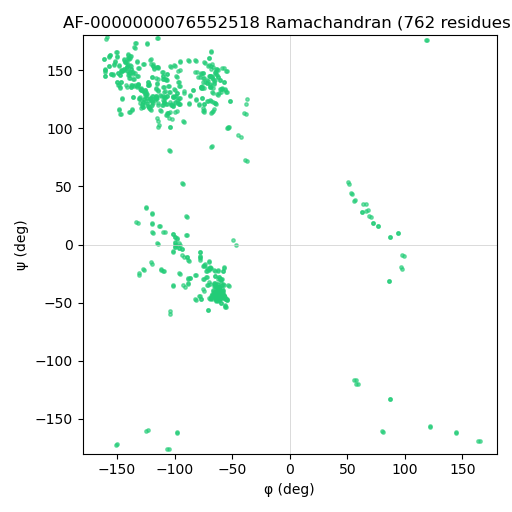LU B N 1
ATOM 5371 C CA . GLU B 1 314 ? -28.406 8.242 0.466 1 97.19 314 GLU B CA 1
ATOM 5372 C C . GLU B 1 314 ? -28.047 7.562 1.784 1 97.19 314 GLU B C 1
ATOM 5374 O O . GLU B 1 314 ? -28.234 6.352 1.931 1 97.19 314 GLU B O 1
ATOM 5379 N N . SER B 1 315 ? -27.547 8.344 2.705 1 98.12 315 SER B N 1
ATOM 5380 C CA . SER B 1 315 ? -27.156 7.82 4.008 1 98.12 315 SER B CA 1
ATOM 5381 C C . SER B 1 315 ? -27.359 8.852 5.105 1 98.12 315 SER B C 1
ATOM 5383 O O . SER B 1 315 ? -27.188 10.055 4.875 1 98.12 315 SER B O 1
ATOM 5385 N N . GLU B 1 316 ? -27.703 8.375 6.242 1 98.25 316 GLU B N 1
ATOM 5386 C CA . GLU B 1 316 ? -27.812 9.195 7.441 1 98.25 316 GLU B CA 1
ATOM 5387 C C . GLU B 1 316 ? -27.297 8.461 8.672 1 98.25 316 GLU B C 1
ATOM 5389 O O . GLU B 1 316 ? -27.344 7.23 8.734 1 98.25 316 GLU B O 1
ATOM 5394 N N . ASP B 1 317 ? -26.812 9.148 9.539 1 98.31 317 ASP B N 1
ATOM 5395 C CA . ASP B 1 317 ? -26.297 8.672 10.82 1 98.31 317 ASP B CA 1
ATOM 5396 C C . ASP B 1 317 ? -26.547 9.703 11.922 1 98.31 317 ASP B C 1
ATOM 5398 O O . ASP B 1 317 ? -26.609 10.906 11.656 1 98.31 317 ASP B O 1
ATOM 5402 N N . SER B 1 318 ? -26.719 9.234 13.125 1 97.56 318 SER B N 1
ATOM 5403 C CA . SER B 1 318 ? -26.984 10.18 14.211 1 97.56 318 SER B CA 1
ATOM 5404 C C . SER B 1 318 ? -26.172 9.844 15.453 1 97.56 318 SER B C 1
ATOM 5406 O O . SER B 1 318 ? -25.828 8.68 15.688 1 97.56 318 SER B O 1
ATOM 5408 N N . ILE B 1 319 ? -25.812 10.812 16.125 1 98.12 319 ILE B N 1
ATOM 5409 C CA . ILE B 1 319 ? -25.141 10.734 17.422 1 98.12 319 ILE B CA 1
ATOM 5410 C C . ILE B 1 319 ? -25.984 11.43 18.484 1 98.12 319 ILE B C 1
ATOM 5412 O O . ILE B 1 319 ? -26.297 12.609 18.359 1 98.12 319 ILE B O 1
ATOM 5416 N N . GLU B 1 320 ? -26.359 10.633 19.484 1 97.81 320 GLU B N 1
ATOM 5417 C CA . GLU B 1 320 ? -27.031 11.25 20.625 1 97.81 320 GLU B CA 1
ATOM 5418 C C . GLU B 1 320 ? -26.078 12.078 21.469 1 97.81 320 GLU B C 1
ATOM 5420 O O . GLU B 1 320 ? -25.062 11.57 21.938 1 97.81 320 GLU B O 1
ATOM 5425 N N . THR B 1 321 ? -26.391 13.312 21.641 1 97.56 321 THR B N 1
ATOM 5426 C CA . THR B 1 321 ? -25.531 14.227 22.391 1 97.56 321 THR B CA 1
ATOM 5427 C C . THR B 1 321 ? -26.328 15.453 22.844 1 97.56 321 THR B C 1
ATOM 5429 O O . THR B 1 321 ? -27.25 15.891 22.156 1 97.56 321 THR B O 1
ATOM 5432 N N . PRO B 1 322 ? -25.922 15.984 23.984 1 97.38 322 PRO B N 1
ATOM 5433 C CA . PRO B 1 322 ? -26.625 17.188 24.422 1 97.38 322 PRO B CA 1
ATOM 5434 C C . PRO B 1 322 ? -26.453 18.359 23.438 1 97.38 322 PRO B C 1
ATOM 5436 O O . PRO B 1 322 ? -25.344 18.641 22.984 1 97.38 322 PRO B O 1
ATOM 5439 N N . TYR B 1 323 ? -27.562 18.938 23.062 1 97.56 323 TYR B N 1
ATOM 5440 C CA . TYR B 1 323 ? -27.656 20.156 22.266 1 97.56 323 TYR B CA 1
ATOM 5441 C C . TYR B 1 323 ? -28.891 20.953 22.641 1 97.56 323 TYR B C 1
ATOM 5443 O O . TYR B 1 323 ? -30.016 20.531 22.375 1 97.56 323 TYR B O 1
ATOM 5451 N N . ASN B 1 324 ? -28.688 22.125 23.156 1 94.31 324 ASN B N 1
ATOM 5452 C CA . ASN B 1 324 ? -29.797 22.891 23.703 1 94.31 324 ASN B CA 1
ATOM 5453 C C . ASN B 1 324 ? -29.891 24.266 23.062 1 94.31 324 ASN B C 1
ATOM 5455 O O . ASN B 1 324 ? -30.359 25.219 23.688 1 94.31 324 ASN B O 1
ATOM 5459 N N . TYR B 1 325 ? -29.547 24.438 21.875 1 96.94 325 TYR B N 1
ATOM 5460 C CA . TYR B 1 325 ? -29.609 25.703 21.141 1 96.94 325 TYR B CA 1
ATOM 5461 C C . TYR B 1 325 ? -30.609 25.625 20 1 96.94 325 TYR B C 1
ATOM 5463 O O . TYR B 1 325 ? -31.234 24.578 19.781 1 96.94 325 TYR B O 1
ATOM 5471 N N . ASP B 1 326 ? -30.781 26.75 19.281 1 96.69 326 ASP B N 1
ATOM 5472 C CA . ASP B 1 326 ? -31.641 26.75 18.094 1 96.69 326 ASP B CA 1
ATOM 5473 C C . ASP B 1 326 ? -31.172 25.719 17.078 1 96.69 326 ASP B C 1
ATOM 5475 O O . ASP B 1 326 ? -29.969 25.547 16.859 1 96.69 326 ASP B O 1
ATOM 5479 N N . PRO B 1 327 ? -32.125 25.062 16.484 1 97.62 327 PRO B N 1
ATOM 5480 C CA . PRO B 1 327 ? -31.75 24.094 15.453 1 97.62 327 PRO B CA 1
ATOM 5481 C C . PRO B 1 327 ? -30.891 24.719 14.359 1 97.62 327 PRO B C 1
ATOM 5483 O O . PRO B 1 327 ? -31.047 25.891 14.031 1 97.62 327 PRO B O 1
ATOM 5486 N N . LEU B 1 328 ? -30.031 23.922 13.789 1 97.5 328 LEU B N 1
ATOM 5487 C CA . LEU B 1 328 ? -29.078 24.375 12.781 1 97.5 328 LEU B CA 1
ATOM 5488 C C . LEU B 1 328 ? -28.797 23.281 11.758 1 97.5 328 LEU B C 1
ATOM 5490 O O . LEU B 1 328 ? -28.656 22.109 12.117 1 97.5 328 LEU B O 1
ATOM 5494 N N . VAL B 1 329 ? -28.797 23.672 10.477 1 98.12 329 VAL B N 1
ATOM 5495 C CA . VAL B 1 329 ? -28.359 22.781 9.398 1 98.12 329 VAL B CA 1
ATOM 5496 C C . VAL B 1 329 ? -27.203 23.422 8.641 1 98.12 329 VAL B C 1
ATOM 5498 O O . VAL B 1 329 ? -27.312 24.547 8.156 1 98.12 329 VAL B O 1
ATOM 5501 N N . VAL B 1 330 ? -26.125 22.734 8.539 1 97.94 330 VAL B N 1
ATOM 5502 C CA . VAL B 1 330 ? -24.938 23.281 7.879 1 97.94 330 VAL B CA 1
ATOM 5503 C C . VAL B 1 330 ? -24.266 22.203 7.039 1 97.94 330 VAL B C 1
ATOM 5505 O O . VAL B 1 330 ? -24.25 21.031 7.418 1 97.94 330 VAL B O 1
ATOM 5508 N N . GLY B 1 331 ? -23.672 22.562 5.91 1 98.06 331 GLY B N 1
ATOM 5509 C CA . GLY B 1 331 ? -22.953 21.656 5.031 1 98.06 331 GLY B CA 1
ATOM 5510 C C . GLY B 1 331 ? -21.438 21.859 5.074 1 98.06 331 GLY B C 1
ATOM 5511 O O . GLY B 1 331 ? -20.969 23 5.145 1 98.06 331 GLY B O 1
ATOM 5512 N N . PHE B 1 332 ? -20.703 20.75 4.996 1 98.31 332 PHE B N 1
ATOM 5513 C CA . PHE B 1 332 ? -19.25 20.828 4.953 1 98.31 332 PHE B CA 1
ATOM 5514 C C . PHE B 1 332 ? -18.672 19.766 4.023 1 98.31 332 PHE B C 1
ATOM 5516 O O . PHE B 1 332 ? -19.344 18.781 3.701 1 98.31 332 PHE B O 1
ATOM 5523 N N . ASN B 1 333 ? -17.453 20.031 3.539 1 97.81 333 ASN B N 1
ATOM 5524 C CA . ASN B 1 333 ? -16.656 18.984 2.898 1 97.81 333 ASN B CA 1
ATOM 5525 C C . ASN B 1 333 ? -16.25 17.906 3.889 1 97.81 333 ASN B C 1
ATOM 5527 O O . ASN B 1 333 ? -15.562 18.172 4.879 1 97.81 333 ASN B O 1
ATOM 5531 N N . SER B 1 334 ? -16.609 16.688 3.611 1 98.44 334 SER B N 1
ATOM 5532 C CA . SER B 1 334 ? -16.391 15.594 4.555 1 98.44 334 SER B CA 1
ATOM 5533 C C . SER B 1 334 ? -14.898 15.359 4.793 1 98.44 334 SER B C 1
ATOM 5535 O O . SER B 1 334 ? -14.484 15.07 5.914 1 98.44 334 SER B O 1
ATOM 5537 N N . GLN B 1 335 ? -14.094 15.508 3.805 1 98.31 335 GLN B N 1
ATOM 5538 C CA . GLN B 1 335 ? -12.664 15.281 3.93 1 98.31 335 GLN B CA 1
ATOM 5539 C C . GLN B 1 335 ? -12.023 16.281 4.883 1 98.31 335 GLN B C 1
ATOM 5541 O O . GLN B 1 335 ? -11.102 15.945 5.625 1 98.31 335 GLN B O 1
ATOM 5546 N N . TYR B 1 336 ? -12.508 17.5 4.848 1 98.44 336 TYR B N 1
ATOM 5547 C CA . TYR B 1 336 ? -11.969 18.516 5.742 1 98.44 336 TYR B CA 1
ATOM 5548 C C . TYR B 1 336 ? -12.227 18.141 7.199 1 98.44 336 TYR B C 1
ATOM 5550 O O . TYR B 1 336 ? -11.359 18.344 8.055 1 98.44 336 TYR B O 1
ATOM 5558 N N . LEU B 1 337 ? -13.391 17.641 7.445 1 98.69 337 LEU B N 1
ATOM 5559 C CA . LEU B 1 337 ? -13.719 17.203 8.805 1 98.69 337 LEU B CA 1
ATOM 5560 C C . LEU B 1 337 ? -12.836 16.047 9.234 1 98.69 337 LEU B C 1
ATOM 5562 O O . LEU B 1 337 ? -12.305 16.047 10.352 1 98.69 337 LEU B O 1
ATOM 5566 N N . LEU B 1 338 ? -12.672 15.133 8.359 1 98.75 338 LEU B N 1
ATOM 5567 C CA . LEU B 1 338 ? -11.906 13.93 8.656 1 98.75 338 LEU B CA 1
ATOM 5568 C C . LEU B 1 338 ? -10.438 14.266 8.898 1 98.75 338 LEU B C 1
ATOM 5570 O O . LEU B 1 338 ? -9.805 13.672 9.773 1 98.75 338 LEU B O 1
ATOM 5574 N N . ASP B 1 339 ? -9.898 15.141 8.141 1 98.5 339 ASP B N 1
ATOM 5575 C CA . ASP B 1 339 ? -8.5 15.531 8.305 1 98.5 339 ASP B CA 1
ATOM 5576 C C . ASP B 1 339 ? -8.234 16.047 9.719 1 98.5 339 ASP B C 1
ATOM 5578 O O . ASP B 1 339 ? -7.234 15.688 10.344 1 98.5 339 ASP B O 1
ATOM 5582 N N . PHE B 1 340 ? -9.109 16.875 10.219 1 98.5 340 PHE B N 1
ATOM 5583 C CA . PHE B 1 340 ? -8.984 17.406 11.57 1 98.5 340 PHE B CA 1
ATOM 5584 C C . PHE B 1 340 ? -9.039 16.281 12.594 1 98.5 340 PHE B C 1
ATOM 5586 O O . PHE B 1 340 ? -8.211 16.234 13.508 1 98.5 340 PHE B O 1
ATOM 5593 N N . LEU B 1 341 ? -10 15.461 12.43 1 98.56 341 LEU B N 1
ATOM 5594 C CA . LEU B 1 341 ? -10.172 14.375 13.391 1 98.56 341 LEU B CA 1
ATOM 5595 C C . LEU B 1 341 ? -8.953 13.461 13.406 1 98.56 341 LEU B C 1
ATOM 5597 O O . LEU B 1 341 ? -8.516 13.016 14.469 1 98.56 341 LEU B O 1
ATOM 5601 N N . LYS B 1 342 ? -8.414 13.195 12.273 1 98.25 342 LYS B N 1
ATOM 5602 C CA . LYS B 1 342 ? -7.184 12.414 12.203 1 98.25 342 LYS B CA 1
ATOM 5603 C C . LYS B 1 342 ? -6.035 13.133 12.906 1 98.25 342 LYS B C 1
ATOM 5605 O O . LYS B 1 342 ? -5.234 12.5 13.602 1 98.25 342 LYS B O 1
ATOM 5610 N N . ALA B 1 343 ? -5.961 14.406 12.75 1 97.5 343 ALA B N 1
ATOM 5611 C CA . ALA B 1 343 ? -4.867 15.203 13.305 1 97.5 343 ALA B CA 1
ATOM 5612 C C . ALA B 1 343 ? -4.891 15.172 14.828 1 97.5 343 ALA B C 1
ATOM 5614 O O . ALA B 1 343 ? -3.842 15.289 15.469 1 97.5 343 ALA B O 1
ATOM 5615 N N . ILE B 1 344 ? -6.062 14.969 15.422 1 96.12 344 ILE B N 1
ATOM 5616 C CA . ILE B 1 344 ? -6.129 14.969 16.875 1 96.12 344 ILE B CA 1
ATOM 5617 C C . ILE B 1 344 ? -6.102 13.531 17.391 1 96.12 344 ILE B C 1
ATOM 5619 O O . ILE B 1 344 ? -6.324 13.281 18.578 1 96.12 344 ILE B O 1
ATOM 5623 N N . GLY B 1 345 ? -5.906 12.5 16.438 1 93.94 345 GLY B N 1
ATOM 5624 C CA . GLY B 1 345 ? -5.699 11.109 16.828 1 93.94 345 GLY B CA 1
ATOM 5625 C C . GLY B 1 345 ? -6.992 10.344 17.016 1 93.94 345 GLY B C 1
ATOM 5626 O O . GLY B 1 345 ? -6.984 9.219 17.531 1 93.94 345 GLY B O 1
ATOM 5627 N N . ASN B 1 346 ? -8.078 10.992 16.672 1 90.75 346 ASN B N 1
ATOM 5628 C CA . ASN B 1 346 ? -9.383 10.352 16.781 1 90.75 346 ASN B CA 1
ATOM 5629 C C . ASN B 1 346 ? -9.648 9.852 18.203 1 90.75 346 ASN B C 1
ATOM 5631 O O . ASN B 1 346 ? -10.133 8.727 18.375 1 90.75 346 ASN B O 1
ATOM 5635 N N . THR B 1 347 ? -9.25 10.555 19.172 1 91.56 347 THR B N 1
ATOM 5636 C CA . THR B 1 347 ? -9.445 10.203 20.578 1 91.56 347 THR B CA 1
ATOM 5637 C C . THR B 1 347 ? -10.008 11.383 21.359 1 91.56 347 THR B C 1
ATOM 5639 O O . THR B 1 347 ? -9.891 12.531 20.938 1 91.56 347 THR B O 1
ATOM 5642 N N . GLY B 1 348 ? -10.695 11.086 22.344 1 95.31 348 GLY B N 1
ATOM 5643 C CA . GLY B 1 348 ? -11.25 12.133 23.188 1 95.31 348 GLY B CA 1
ATOM 5644 C C . GLY B 1 348 ? -12.516 12.75 22.609 1 95.31 348 GLY B C 1
ATOM 5645 O O . GLY B 1 348 ? -13.227 12.109 21.844 1 95.31 348 GLY B O 1
ATOM 5646 N N . GLU B 1 349 ? -12.828 13.969 23.109 1 97.56 349 GLU B N 1
ATOM 5647 C CA . GLU B 1 349 ? -14.031 14.68 22.672 1 97.56 349 GLU B CA 1
ATOM 5648 C C . GLU B 1 349 ? -13.672 15.906 21.844 1 97.56 349 GLU B C 1
ATOM 5650 O O . GLU B 1 349 ? -12.617 16.5 22.031 1 97.56 349 GLU B O 1
ATOM 5655 N N . VAL B 1 350 ? -14.531 16.203 20.938 1 97.75 350 VAL B N 1
ATOM 5656 C CA . VAL B 1 350 ? -14.359 17.375 20.078 1 97.75 350 VAL B CA 1
ATOM 5657 C C . VAL B 1 350 ? -15.57 18.297 20.203 1 97.75 350 VAL B C 1
ATOM 5659 O O . VAL B 1 350 ? -16.703 17.828 20.328 1 97.75 350 VAL B O 1
ATOM 5662 N N . ARG B 1 351 ? -15.281 19.531 20.219 1 97.88 351 ARG B N 1
ATOM 5663 C CA . ARG B 1 351 ? -16.312 20.562 20.266 1 97.88 351 ARG B CA 1
ATOM 5664 C C . ARG B 1 351 ? -16.484 21.203 18.891 1 97.88 351 ARG B C 1
ATOM 5666 O O . ARG B 1 351 ? -15.516 21.656 18.281 1 97.88 351 ARG B O 1
ATOM 5673 N N . LEU B 1 352 ? -17.688 21.156 18.359 1 98.56 352 LEU B N 1
ATOM 5674 C CA . LEU B 1 352 ? -18.078 21.875 17.156 1 98.56 352 LEU B CA 1
ATOM 5675 C C . LEU B 1 352 ? -18.875 23.141 17.516 1 98.56 352 LEU B C 1
ATOM 5677 O O . LEU B 1 352 ? -19.891 23.062 18.219 1 98.56 352 LEU B O 1
ATOM 5681 N N . GLU B 1 353 ? -18.438 24.297 16.984 1 98.44 353 GLU B N 1
ATOM 5682 C CA . GLU B 1 353 ? -19.047 25.578 17.312 1 98.44 353 GLU B CA 1
ATOM 5683 C C . GLU B 1 353 ? -19.562 26.281 16.062 1 98.44 353 GLU B C 1
ATOM 5685 O O . GLU B 1 353 ? -18.875 26.297 15.031 1 98.44 353 GLU B O 1
ATOM 5690 N N . PHE B 1 354 ? -20.781 26.875 16.219 1 98.19 354 PHE B N 1
ATOM 5691 C CA . PHE B 1 354 ? -21.438 27.5 15.07 1 98.19 354 PHE B CA 1
ATOM 5692 C C . PHE B 1 354 ? -22.141 28.781 15.477 1 98.19 354 PHE B C 1
ATOM 5694 O O . PHE B 1 354 ? -22.453 28.969 16.656 1 98.19 354 PHE B O 1
ATOM 5701 N N . LYS B 1 355 ? -22.281 29.656 14.516 1 97.56 355 LYS B N 1
ATOM 5702 C CA . LYS B 1 355 ? -23.141 30.828 14.648 1 97.56 355 LYS B CA 1
ATOM 5703 C C . LYS B 1 355 ? -24.438 30.641 13.875 1 97.56 355 LYS B C 1
ATOM 5705 O O . LYS B 1 355 ? -25.531 30.75 14.445 1 97.56 355 LYS B O 1
ATOM 5710 N N . ASP B 1 356 ? -24.344 30.438 12.609 1 95.88 356 ASP B N 1
ATOM 5711 C CA . ASP B 1 356 ? -25.438 30.172 11.68 1 95.88 356 ASP B CA 1
ATOM 5712 C C . ASP B 1 356 ? -24.984 29.297 10.516 1 95.88 356 ASP B C 1
ATOM 5714 O O . ASP B 1 356 ? -23.859 28.781 10.539 1 95.88 356 ASP B O 1
ATOM 5718 N N . ALA B 1 357 ? -25.812 29.109 9.523 1 95.81 357 ALA B N 1
ATOM 5719 C CA . ALA B 1 357 ? -25.562 28.156 8.445 1 95.81 357 ALA B CA 1
ATOM 5720 C C . ALA B 1 357 ? -24.562 28.719 7.441 1 95.81 357 ALA B C 1
ATOM 5722 O O . ALA B 1 357 ? -24.031 27.969 6.613 1 95.81 357 ALA B O 1
ATOM 5723 N N . GLN B 1 358 ? -24.266 29.953 7.469 1 95.69 358 GLN B N 1
ATOM 5724 C CA . GLN B 1 358 ? -23.453 30.594 6.441 1 95.69 358 GLN B CA 1
ATOM 5725 C C . GLN B 1 358 ? -22.094 31.016 6.996 1 95.69 358 GLN B C 1
ATOM 5727 O O . GLN B 1 358 ? -21.156 31.266 6.234 1 95.69 358 GLN B O 1
ATOM 5732 N N . SER B 1 359 ? -22.031 31.141 8.281 1 96.62 359 SER B N 1
ATOM 5733 C CA . SER B 1 359 ? -20.797 31.594 8.914 1 96.62 359 SER B CA 1
ATOM 5734 C C . SER B 1 359 ? -19.812 30.438 9.102 1 96.62 359 SER B C 1
ATOM 5736 O O . SER B 1 359 ? -20.203 29.281 9.156 1 96.62 359 SER B O 1
ATOM 5738 N N . ALA B 1 360 ? -18.562 30.766 9.25 1 97.62 360 ALA B N 1
ATOM 5739 C CA . ALA B 1 360 ? -17.5 29.781 9.461 1 97.62 360 ALA B CA 1
ATOM 5740 C C . ALA B 1 360 ? -17.75 28.984 10.734 1 97.62 360 ALA B C 1
ATOM 5742 O O . ALA B 1 360 ? -18.125 29.547 11.766 1 97.62 360 ALA B O 1
ATOM 5743 N N . GLY B 1 361 ? -17.594 27.656 10.625 1 98.12 361 GLY B N 1
ATOM 5744 C CA . GLY B 1 361 ? -17.594 26.797 11.797 1 98.12 361 GLY B CA 1
ATOM 5745 C C . GLY B 1 361 ? -16.219 26.625 12.422 1 98.12 361 GLY B C 1
ATOM 5746 O O . GLY B 1 361 ? -15.211 26.844 11.758 1 98.12 361 GLY B O 1
ATOM 5747 N N . GLN B 1 362 ? -16.219 26.234 13.703 1 98.56 362 GLN B N 1
ATOM 5748 C CA . GLN B 1 362 ? -14.961 25.969 14.406 1 98.56 362 GLN B CA 1
ATOM 5749 C C . GLN B 1 362 ? -15 24.609 15.094 1 98.56 362 GLN B C 1
ATOM 5751 O O . GLN B 1 362 ? -16 24.25 15.703 1 98.56 362 GLN B O 1
ATOM 5756 N N . MET B 1 363 ? -13.953 23.859 14.93 1 98.44 363 MET B N 1
ATOM 5757 C CA . MET B 1 363 ? -13.742 22.609 15.672 1 98.44 363 MET B CA 1
ATOM 5758 C C . MET B 1 363 ? -12.5 22.719 16.562 1 98.44 363 MET B C 1
ATOM 5760 O O . MET B 1 363 ? -11.492 23.297 16.156 1 98.44 363 MET B O 1
ATOM 5764 N N . ARG B 1 364 ? -12.555 22.141 17.719 1 97.19 364 ARG B N 1
ATOM 5765 C CA . ARG B 1 364 ? -11.414 22.078 18.625 1 97.19 364 ARG B CA 1
ATOM 5766 C C . ARG B 1 364 ? -11.562 20.906 19.594 1 97.19 364 ARG B C 1
ATOM 5768 O O . ARG B 1 364 ? -12.672 20.484 19.891 1 97.19 364 ARG B O 1
ATOM 5775 N N . PRO B 1 365 ? -10.438 20.406 20.078 1 96.81 365 PRO B N 1
ATOM 5776 C CA . PRO B 1 365 ? -10.547 19.422 21.156 1 96.81 365 PRO B CA 1
ATOM 5777 C C . PRO B 1 365 ? -11.227 19.984 22.406 1 96.81 365 PRO B C 1
ATOM 5779 O O . PRO B 1 365 ? -11.008 21.156 22.75 1 96.81 365 PRO B O 1
ATOM 5782 N N . GLU B 1 366 ? -12.039 19.188 23.047 1 94.19 366 GLU B N 1
ATOM 5783 C CA . GLU B 1 366 ? -12.703 19.641 24.266 1 94.19 366 GLU B CA 1
ATOM 5784 C C . GLU B 1 366 ? -11.75 19.625 25.453 1 94.19 366 GLU B C 1
ATOM 5786 O O . GLU B 1 366 ? -11.75 20.547 26.266 1 94.19 366 GLU B O 1
ATOM 5791 N N . ASP B 1 367 ? -10.992 18.484 25.609 1 79.5 367 ASP B N 1
ATOM 5792 C CA . ASP B 1 367 ? -10.062 18.359 26.734 1 79.5 367 ASP B CA 1
ATOM 5793 C C . ASP B 1 367 ? -8.664 18.828 26.344 1 79.5 367 ASP B C 1
ATOM 5795 O O . ASP B 1 367 ? -7.672 18.172 26.688 1 79.5 367 ASP B O 1
ATOM 5799 N N . GLY B 1 368 ? -8.602 19.969 25.828 1 69.69 368 GLY B N 1
ATOM 5800 C CA . GLY B 1 368 ? -7.277 20.391 25.391 1 69.69 368 GLY B CA 1
ATOM 5801 C C . GLY B 1 368 ? -6.383 20.828 26.531 1 69.69 368 GLY B C 1
ATOM 5802 O O . GLY B 1 368 ? -6.867 21.125 27.625 1 69.69 368 GLY B O 1
ATOM 5803 N N . ASN B 1 369 ? -5.105 20.547 26.344 1 77.12 369 ASN B N 1
ATOM 5804 C CA . ASN B 1 369 ? -4.039 21 27.234 1 77.12 369 ASN B CA 1
ATOM 5805 C C . ASN B 1 369 ? -4.062 22.531 27.375 1 77.12 369 ASN B C 1
ATOM 5807 O O . ASN B 1 369 ? -4.273 23.25 26.406 1 77.12 369 ASN B O 1
ATOM 5811 N N . GLU B 1 370 ? -3.971 23.047 28.578 1 82 370 GLU B N 1
ATOM 5812 C CA . GLU B 1 370 ? -4.012 24.469 28.859 1 82 370 GLU B CA 1
ATOM 5813 C C . GLU B 1 370 ? -2.91 25.219 28.109 1 82 370 GLU B C 1
ATOM 5815 O O . GLU B 1 370 ? -3.072 26.391 27.75 1 82 370 GLU B O 1
ATOM 5820 N N . ASP B 1 371 ? -1.908 24.484 27.766 1 92.44 371 ASP B N 1
ATOM 5821 C CA . ASP B 1 371 ? -0.76 25.141 27.156 1 92.44 371 ASP B CA 1
ATOM 5822 C C . ASP B 1 371 ? -0.824 25.062 25.641 1 92.44 371 ASP B C 1
ATOM 5824 O O . ASP B 1 371 ? 0.024 25.625 24.938 1 92.44 371 ASP B O 1
ATOM 5828 N N . VAL B 1 372 ? -1.809 24.406 25.141 1 95.12 372 VAL B N 1
ATOM 5829 C CA . VAL B 1 372 ? -1.932 24.281 23.688 1 95.12 372 VAL B CA 1
ATOM 5830 C C . VAL B 1 372 ? -3.338 24.688 23.25 1 95.12 372 VAL B C 1
ATOM 5832 O O . VAL B 1 372 ? -4.324 24.094 23.703 1 95.12 372 VAL B O 1
ATOM 5835 N N . LYS B 1 373 ? -3.41 25.688 22.484 1 95.75 373 LYS B N 1
ATOM 5836 C CA . LYS B 1 373 ? -4.672 26.125 21.891 1 95.75 373 LYS B CA 1
ATOM 5837 C C . LYS B 1 373 ? -4.754 25.719 20.422 1 95.75 373 LYS B C 1
ATOM 5839 O O . LYS B 1 373 ? -3.975 26.203 19.594 1 95.75 373 LYS B O 1
ATOM 5844 N N . TYR B 1 374 ? -5.645 24.859 20.125 1 97.38 374 TYR B N 1
ATOM 5845 C CA . TYR B 1 374 ? -5.82 24.375 18.75 1 97.38 374 TYR B CA 1
ATOM 5846 C C . TYR B 1 374 ? -7.219 24.688 18.234 1 97.38 374 TYR B C 1
ATOM 5848 O O . TYR B 1 374 ? -8.219 24.297 18.859 1 97.38 374 TYR B O 1
ATOM 5856 N N . ARG B 1 375 ? -7.305 25.406 17.125 1 97.44 375 ARG B N 1
ATOM 5857 C CA . ARG B 1 375 ? -8.562 25.781 16.484 1 97.44 375 ARG B CA 1
ATOM 5858 C C . ARG B 1 375 ? -8.539 25.438 15.008 1 97.44 375 ARG B C 1
ATOM 5860 O O . ARG B 1 375 ? -7.559 25.703 14.312 1 97.44 375 ARG B O 1
ATOM 5867 N N . TYR B 1 376 ? -9.57 24.844 14.586 1 98.69 376 TYR B N 1
ATOM 5868 C CA . TYR B 1 376 ? -9.75 24.484 13.188 1 98.69 376 TYR B CA 1
ATOM 5869 C C . TYR B 1 376 ? -11.016 25.109 12.617 1 98.69 376 TYR B C 1
ATOM 5871 O O . TYR B 1 376 ? -12.117 24.859 13.125 1 98.69 376 TYR B O 1
ATOM 5879 N N . ILE B 1 377 ? -10.828 25.969 11.617 1 98.69 377 ILE B N 1
ATOM 5880 C CA . ILE B 1 377 ? -11.922 26.734 11.047 1 98.69 377 ILE B CA 1
ATOM 5881 C C . ILE B 1 377 ? -12.312 26.156 9.688 1 98.69 377 ILE B C 1
ATOM 5883 O O . ILE B 1 377 ? -11.445 25.844 8.875 1 98.69 377 ILE B O 1
ATOM 5887 N N . LEU B 1 378 ? -13.617 26.047 9.453 1 97.69 378 LEU B N 1
ATOM 5888 C CA . LEU B 1 378 ? -14.141 25.5 8.211 1 97.69 378 LEU B CA 1
ATOM 5889 C C . LEU B 1 378 ? -15.203 26.422 7.617 1 97.69 378 LEU B C 1
ATOM 5891 O O . LEU B 1 378 ? -16.109 26.859 8.328 1 97.69 378 LEU B O 1
ATOM 5895 N N . MET B 1 379 ? -15.039 26.625 6.34 1 97.19 379 MET B N 1
ATOM 5896 C CA . MET B 1 379 ? -16.094 27.344 5.633 1 97.19 379 MET B CA 1
ATOM 5897 C C . MET B 1 379 ? -17.219 26.406 5.219 1 97.19 379 MET B C 1
ATOM 5899 O O . MET B 1 379 ? -16.953 25.328 4.676 1 97.19 379 MET B O 1
ATOM 5903 N N . PRO B 1 380 ? -18.469 26.812 5.469 1 97.31 380 PRO B N 1
ATOM 5904 C CA . PRO B 1 380 ? -19.578 25.953 5.066 1 97.31 380 PRO B CA 1
ATOM 5905 C C . PRO B 1 380 ? -19.75 25.891 3.551 1 97.31 380 PRO B C 1
ATOM 5907 O O . PRO B 1 380 ? -19.266 26.766 2.83 1 97.31 380 PRO B O 1
ATOM 5910 N N . MET B 1 381 ? -20.312 24.812 3.113 1 94.94 381 MET B N 1
ATOM 5911 C CA . MET B 1 381 ? -20.703 24.625 1.722 1 94.94 381 MET B CA 1
ATOM 5912 C C . MET B 1 381 ? -22.203 24.859 1.541 1 94.94 381 MET B C 1
ATOM 5914 O O . MET B 1 381 ? -22.984 24.719 2.488 1 94.94 381 MET B O 1
ATOM 5918 N N . ARG B 1 382 ? -22.516 25.25 0.26 1 87.12 382 ARG B N 1
ATOM 5919 C CA . ARG B 1 382 ? -23.938 25.312 -0.074 1 87.12 382 ARG B CA 1
ATOM 5920 C C . ARG B 1 382 ? -24.516 23.922 -0.269 1 87.12 382 ARG B C 1
ATOM 5922 O O . ARG B 1 382 ? -23.953 23.109 -1.008 1 87.12 382 ARG B O 1
ATOM 5929 N N . ILE B 1 383 ? -25.391 23.531 0.533 1 81.94 383 ILE B N 1
ATOM 5930 C CA . ILE B 1 383 ? -25.984 22.203 0.439 1 81.94 383 ILE B CA 1
ATOM 5931 C C . ILE B 1 383 ? -27.469 22.328 0.071 1 81.94 383 ILE B C 1
ATOM 5933 O O . ILE B 1 383 ? -28.109 23.328 0.386 1 81.94 383 ILE B O 1
#

Organism: NCBI:txid570835